Protein AF-A0A9D8KAR3-F1 (afdb_monomer_lite)

Secondary structure (DSSP, 8-state):
--SB-TTT--B-GGGT-SEEEETT---TT----HHHHHHHHHHHHHSEEEETTEEEE---EEEE----SS-HHHHHHHS-TTTTS-GGG--HHHHTT------GGGSPPP-GGGS-SS----HHHHHHHHHHHTTS--TTTTTTTEEE-S---HHHHHHHHHHHHHHHHHH-TTS---HHHHHHHHHHHHHHHHHHHHHHHHH-TTSPP---EEEETTS---EE---HHHHH-HHHHT-----S----PPPPPPPPP--------------------------------------PPP--EEEEEPTT--S--HHHHHHHHHTT-SEEEEE-TT--SHHHHHHHHHHHHHHHHHSPTT---EEEEEE---TTTHHHHHHHHHHHHHHHTTSSS-EEEEE---TT----EEEETTSEEEEESSTT--BPP----TT-HHHH-GGGSPBPPEEEEEEEPP-

Radius of gyration: 31.42 Å; chains: 1; bounding box: 102×85×77 Å

pLDDT: mean 82.02, std 21.22, range [22.16, 98.12]

Structure (mmCIF, N/CA/C/O backbone):
data_AF-A0A9D8KAR3-F1
#
_entry.id   AF-A0A9D8KAR3-F1
#
loop_
_atom_site.group_PDB
_atom_site.id
_atom_site.type_symbol
_atom_site.label_atom_id
_atom_site.label_alt_id
_atom_site.label_comp_id
_atom_site.label_asym_id
_atom_site.label_entity_id
_atom_site.label_seq_id
_atom_site.pdbx_PDB_ins_code
_atom_site.Cartn_x
_atom_site.Cartn_y
_atom_site.Cartn_z
_atom_site.occupancy
_atom_site.B_iso_or_equiv
_atom_site.auth_seq_id
_atom_site.auth_comp_id
_atom_site.auth_asym_id
_atom_site.auth_atom_id
_atom_site.pdbx_PDB_model_num
ATOM 1 N N . LYS A 1 1 ? 30.502 5.453 -2.797 1.00 69.19 1 LYS A N 1
ATOM 2 C CA . LYS A 1 1 ? 30.562 3.999 -3.113 1.00 69.19 1 LYS A CA 1
ATOM 3 C C . LYS A 1 1 ? 29.730 3.621 -4.347 1.00 69.19 1 LYS A C 1
ATOM 5 O O . LYS A 1 1 ? 30.206 2.799 -5.115 1.00 69.19 1 LYS A O 1
ATOM 10 N N . LEU A 1 2 ? 28.540 4.209 -4.559 1.00 78.62 2 LEU A N 1
ATOM 11 C CA . LEU A 1 2 ? 27.670 3.904 -5.709 1.00 78.62 2 LEU A CA 1
ATOM 12 C C . LEU A 1 2 ? 28.298 4.276 -7.066 1.00 78.62 2 LEU A C 1
ATOM 14 O O . LEU A 1 2 ? 28.561 3.394 -7.872 1.00 78.62 2 LEU A O 1
ATOM 18 N N . PHE A 1 3 ? 28.596 5.559 -7.285 1.00 77.38 3 PHE A N 1
ATOM 19 C CA . PHE A 1 3 ? 29.212 6.045 -8.530 1.00 77.38 3 PHE A CA 1
ATOM 20 C C . PHE A 1 3 ? 30.739 6.041 -8.482 1.00 77.38 3 PHE A C 1
ATOM 22 O O . PHE A 1 3 ? 31.403 5.710 -9.458 1.00 77.38 3 PHE A O 1
ATOM 29 N N . VAL A 1 4 ? 31.302 6.381 -7.320 1.00 71.12 4 VAL A N 1
ATOM 30 C CA . VAL A 1 4 ? 32.749 6.442 -7.086 1.00 71.12 4 VAL A CA 1
ATOM 31 C C . VAL A 1 4 ? 33.058 5.857 -5.713 1.00 71.12 4 VAL A C 1
ATOM 33 O O . VAL A 1 4 ? 32.300 6.043 -4.752 1.00 71.12 4 VAL A O 1
ATOM 36 N N . SER A 1 5 ? 34.159 5.123 -5.602 1.00 63.12 5 SER A N 1
ATOM 37 C CA . SER A 1 5 ? 34.692 4.677 -4.316 1.00 63.12 5 SER A CA 1
ATOM 38 C C . SER A 1 5 ? 35.538 5.779 -3.670 1.00 63.12 5 SER A C 1
ATOM 40 O O . SER A 1 5 ? 36.532 6.229 -4.238 1.00 63.12 5 SER A O 1
ATOM 42 N N . ASN A 1 6 ? 35.179 6.183 -2.447 1.00 62.56 6 ASN A N 1
ATOM 43 C CA . ASN A 1 6 ? 35.875 7.249 -1.712 1.00 62.56 6 ASN A CA 1
ATOM 44 C C . ASN A 1 6 ? 37.299 6.847 -1.276 1.00 62.56 6 ASN A C 1
ATOM 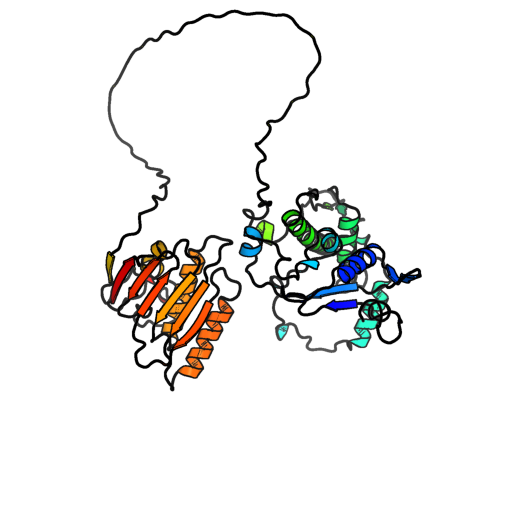46 O O . ASN A 1 6 ? 38.073 7.712 -0.892 1.00 62.56 6 ASN A O 1
ATOM 50 N N . ALA A 1 7 ? 37.643 5.553 -1.326 1.00 60.56 7 ALA A N 1
ATOM 51 C CA . ALA A 1 7 ? 38.938 5.036 -0.878 1.00 60.56 7 ALA A CA 1
ATOM 52 C C . ALA A 1 7 ? 40.028 5.065 -1.965 1.00 60.56 7 ALA A C 1
ATOM 54 O O . ALA A 1 7 ? 41.208 5.155 -1.653 1.00 60.56 7 ALA A O 1
ATOM 55 N N . ASN A 1 8 ? 39.650 4.952 -3.240 1.00 62.69 8 ASN A N 1
ATOM 56 C CA . ASN A 1 8 ? 40.597 4.792 -4.352 1.00 62.69 8 ASN A CA 1
ATOM 57 C C . ASN A 1 8 ? 40.205 5.572 -5.617 1.00 62.69 8 ASN A C 1
ATOM 59 O O . ASN A 1 8 ? 40.903 5.488 -6.623 1.00 62.69 8 ASN A O 1
ATOM 63 N N . GLY A 1 9 ? 39.088 6.309 -5.602 1.00 63.47 9 GLY A N 1
ATOM 64 C CA . GLY A 1 9 ? 38.624 7.113 -6.734 1.00 63.47 9 GLY A CA 1
ATOM 65 C C . GLY A 1 9 ? 38.198 6.306 -7.966 1.00 63.47 9 GLY A C 1
ATOM 66 O O . GLY A 1 9 ? 37.879 6.897 -8.993 1.00 63.47 9 GLY A O 1
ATOM 67 N N . LYS A 1 10 ? 38.183 4.973 -7.900 1.00 70.69 10 LYS A N 1
ATOM 68 C CA . LYS A 1 10 ? 37.734 4.132 -9.014 1.00 70.69 10 LYS A CA 1
ATOM 69 C C . LYS A 1 10 ? 36.213 4.194 -9.161 1.00 70.69 10 LYS A C 1
ATOM 71 O O . LYS A 1 10 ? 35.512 4.571 -8.211 1.00 70.69 10 LYS A O 1
ATOM 76 N N . ILE A 1 11 ? 35.729 3.801 -10.345 1.00 75.75 11 ILE A N 1
ATOM 77 C CA . ILE A 1 11 ? 34.298 3.607 -10.613 1.00 75.75 11 ILE A CA 1
ATOM 78 C C . ILE A 1 11 ? 33.696 2.770 -9.479 1.00 75.75 11 ILE A C 1
ATOM 80 O O . ILE A 1 11 ? 34.331 1.846 -8.971 1.00 75.75 11 ILE A O 1
ATOM 84 N N . GLY A 1 12 ? 32.523 3.185 -9.010 1.00 82.12 12 GLY A N 1
ATOM 85 C CA . GLY A 1 12 ? 31.771 2.513 -7.961 1.00 82.12 12 GLY A CA 1
ATOM 86 C C . GLY A 1 12 ? 30.980 1.319 -8.489 1.00 82.12 12 GLY A C 1
ATOM 87 O O . GLY A 1 12 ? 31.230 0.813 -9.577 1.00 82.12 12 GLY A O 1
ATOM 88 N N . LEU A 1 13 ? 29.997 0.878 -7.709 1.00 84.19 13 LEU A N 1
ATOM 89 C CA . LEU A 1 13 ? 29.153 -0.281 -8.018 1.00 84.19 13 LEU A CA 1
ATOM 90 C C . LEU A 1 13 ? 28.526 -0.232 -9.422 1.00 84.19 13 LEU A C 1
ATOM 92 O O . LEU A 1 13 ? 28.437 -1.269 -10.070 1.00 84.19 13 LEU A O 1
ATOM 96 N N . VAL A 1 14 ? 28.164 0.957 -9.917 1.00 86.06 14 VAL A N 1
ATOM 97 C CA . VAL A 1 14 ? 27.527 1.135 -11.241 1.00 86.06 14 VAL A CA 1
ATOM 98 C C . VAL A 1 14 ? 28.365 0.620 -12.411 1.00 86.06 14 VAL A C 1
ATOM 100 O O . VAL A 1 14 ? 27.802 0.279 -13.440 1.00 86.06 14 VAL A O 1
ATOM 103 N N . GLY A 1 15 ? 29.693 0.550 -12.282 1.00 83.31 15 GLY A N 1
ATOM 104 C CA . GLY A 1 15 ? 30.547 0.032 -13.356 1.00 83.31 15 GLY A CA 1
ATOM 105 C C . GLY A 1 15 ? 30.875 -1.452 -13.262 1.00 83.31 15 GLY A C 1
ATOM 106 O O . GLY A 1 15 ? 31.507 -1.966 -14.176 1.00 83.31 15 GLY A O 1
ATOM 107 N N . TYR A 1 16 ? 30.507 -2.124 -12.169 1.00 84.69 16 TYR A N 1
ATOM 108 C CA . TYR A 1 16 ? 30.820 -3.544 -11.966 1.00 84.69 16 TYR A CA 1
ATOM 109 C C . TYR A 1 16 ? 29.597 -4.452 -12.080 1.00 84.69 16 TYR A C 1
ATOM 111 O O . TYR A 1 16 ? 29.761 -5.642 -12.331 1.00 84.69 16 TYR A O 1
ATOM 119 N N . TRP A 1 17 ? 28.395 -3.913 -11.874 1.00 88.62 17 TRP A N 1
ATOM 120 C CA . TRP A 1 17 ? 27.162 -4.693 -11.792 1.00 88.62 17 TRP A CA 1
ATOM 121 C C . TRP A 1 17 ? 26.190 -4.329 -12.910 1.00 88.62 17 TRP A C 1
ATOM 123 O O . TRP A 1 17 ? 26.051 -3.161 -13.257 1.00 88.62 17 TRP A O 1
ATOM 133 N N . ASP A 1 18 ? 25.468 -5.325 -13.423 1.00 88.88 18 ASP A N 1
ATOM 134 C CA . ASP A 1 18 ? 24.447 -5.137 -14.465 1.00 88.88 18 ASP A CA 1
ATOM 135 C C . ASP A 1 18 ? 23.134 -4.549 -13.897 1.00 88.88 18 ASP A C 1
ATOM 137 O O . ASP A 1 18 ? 22.361 -3.895 -14.606 1.00 88.88 18 ASP A O 1
ATOM 141 N N . CYS A 1 19 ? 22.886 -4.740 -12.596 1.00 90.25 19 CYS A N 1
ATOM 142 C CA . CYS A 1 19 ? 21.729 -4.224 -11.868 1.00 90.25 19 CYS A CA 1
ATOM 143 C C . CYS A 1 19 ? 22.113 -3.870 -10.424 1.00 90.25 19 CYS A C 1
ATOM 145 O O . CYS A 1 19 ? 22.844 -4.610 -9.767 1.00 90.25 19 CYS A O 1
ATOM 147 N N . ILE A 1 20 ? 21.610 -2.743 -9.928 1.00 92.31 20 ILE A N 1
ATOM 148 C CA . ILE A 1 20 ? 21.777 -2.290 -8.550 1.00 92.31 20 ILE A CA 1
ATOM 149 C C . ILE A 1 20 ? 20.401 -2.138 -7.929 1.00 92.31 20 ILE A C 1
ATOM 151 O O . ILE A 1 20 ? 19.587 -1.330 -8.379 1.00 92.31 20 ILE A O 1
ATOM 155 N N . CYS A 1 21 ? 20.178 -2.897 -6.864 1.00 92.38 21 CYS A N 1
ATOM 156 C CA . CYS A 1 21 ? 18.948 -2.861 -6.103 1.00 92.38 21 CYS A CA 1
ATOM 157 C C . CYS A 1 21 ? 19.134 -2.066 -4.806 1.00 92.38 21 CYS A C 1
ATOM 159 O O . CYS A 1 21 ? 20.086 -2.291 -4.056 1.00 92.38 21 CYS A O 1
ATOM 161 N N . PHE A 1 22 ? 18.226 -1.128 -4.561 1.00 90.56 22 PHE A N 1
ATOM 162 C CA . PHE A 1 22 ? 18.087 -0.406 -3.307 1.00 90.56 22 PHE A CA 1
ATOM 163 C C . PHE A 1 22 ? 16.939 -1.040 -2.540 1.00 90.56 22 PHE A C 1
ATOM 165 O O . PHE A 1 22 ? 15.776 -0.747 -2.816 1.00 90.56 22 PHE A O 1
ATOM 172 N N . ASP A 1 23 ? 17.284 -1.921 -1.612 1.00 89.50 23 ASP A N 1
ATOM 173 C CA . ASP A 1 23 ? 16.315 -2.504 -0.696 1.00 89.50 23 ASP A CA 1
ATOM 174 C C . ASP A 1 23 ? 15.951 -1.516 0.419 1.00 89.50 23 ASP A C 1
ATOM 176 O O . ASP A 1 23 ? 16.737 -0.622 0.758 1.00 89.50 23 ASP A O 1
ATOM 180 N N . GLU A 1 24 ? 14.739 -1.657 0.949 1.00 85.19 24 GLU A N 1
ATOM 181 C CA . GLU A 1 24 ? 14.137 -0.753 1.929 1.00 85.19 24 GLU A CA 1
ATOM 182 C C . GLU A 1 24 ? 14.301 0.726 1.551 1.00 85.19 24 GLU A C 1
ATOM 184 O O . GLU A 1 24 ? 14.598 1.571 2.384 1.00 85.19 24 GLU A O 1
ATOM 189 N N . PHE A 1 25 ? 14.152 1.091 0.286 1.00 84.81 25 PHE A N 1
ATOM 190 C CA . PHE A 1 25 ? 14.380 2.451 -0.195 1.00 84.81 25 PHE A CA 1
ATOM 191 C C . PHE A 1 25 ? 13.461 3.497 0.472 1.00 84.81 25 PHE A C 1
ATOM 193 O O . PHE A 1 25 ? 13.816 4.675 0.548 1.00 84.81 25 PHE A O 1
ATOM 200 N N . ALA A 1 26 ? 12.323 3.059 1.021 1.00 79.25 26 ALA A N 1
ATOM 201 C CA . ALA A 1 26 ? 11.428 3.871 1.838 1.00 79.25 26 ALA A CA 1
ATOM 202 C C . ALA A 1 26 ? 12.059 4.300 3.185 1.00 79.25 26 ALA A C 1
ATOM 204 O O . ALA A 1 26 ? 12.927 3.629 3.752 1.00 79.25 26 ALA A O 1
ATOM 205 N N . GLY A 1 27 ? 11.600 5.437 3.710 1.00 79.81 27 GLY A N 1
ATOM 206 C CA . GLY A 1 27 ? 11.997 5.988 5.006 1.00 79.81 27 GLY A CA 1
ATOM 207 C C . GLY A 1 27 ? 12.292 7.482 4.928 1.00 79.81 27 GLY A C 1
ATOM 208 O O . GLY A 1 27 ? 13.407 7.873 4.582 1.00 79.81 27 GLY A O 1
ATOM 209 N N . LYS A 1 28 ? 11.312 8.312 5.308 1.00 73.50 28 LYS A N 1
ATOM 210 C CA . LYS A 1 28 ? 11.399 9.784 5.253 1.00 73.50 28 LYS A CA 1
ATOM 211 C C . LYS A 1 28 ? 12.605 10.349 6.018 1.00 73.50 28 LYS A C 1
ATOM 213 O O . LYS A 1 28 ? 13.234 11.297 5.561 1.00 73.50 28 LYS A O 1
ATOM 218 N N . ASP A 1 29 ? 13.001 9.706 7.117 1.00 75.19 29 ASP A N 1
ATOM 219 C CA . ASP A 1 29 ? 14.108 10.158 7.974 1.00 75.19 29 ASP A CA 1
ATOM 220 C C . ASP A 1 29 ? 15.513 9.836 7.429 1.00 75.19 29 ASP A C 1
ATOM 222 O O . ASP A 1 29 ? 16.530 10.198 8.036 1.00 75.19 29 ASP A O 1
ATOM 226 N N . LYS A 1 30 ? 15.621 9.144 6.286 1.00 80.25 30 LYS A N 1
ATOM 227 C CA . LYS A 1 30 ? 16.926 8.807 5.705 1.00 80.25 30 LYS A CA 1
ATOM 228 C C . LYS A 1 30 ? 17.617 10.072 5.195 1.00 80.25 30 LYS A C 1
ATOM 230 O O . LYS A 1 30 ? 17.117 10.789 4.332 1.00 80.25 30 LYS A O 1
ATOM 235 N N . LYS A 1 31 ? 18.834 10.323 5.690 1.00 76.94 31 LYS A N 1
ATOM 236 C CA . LYS A 1 31 ? 19.672 11.438 5.228 1.00 76.94 31 LYS A CA 1
ATOM 237 C C . LYS A 1 31 ? 20.187 11.164 3.816 1.00 76.94 31 LYS A C 1
ATOM 239 O O . LYS A 1 31 ? 21.090 10.352 3.626 1.00 76.94 31 LYS A O 1
ATOM 244 N N . VAL A 1 32 ? 19.632 11.881 2.845 1.00 81.06 32 VAL A N 1
ATOM 245 C CA . VAL A 1 32 ? 20.021 11.809 1.432 1.00 81.06 32 VAL A CA 1
ATOM 246 C C . VAL A 1 32 ? 20.729 13.094 1.019 1.00 81.06 32 VAL A C 1
ATOM 248 O O . VAL A 1 32 ? 20.267 14.199 1.306 1.00 81.06 32 VAL A O 1
ATOM 251 N N . ASP A 1 33 ? 21.850 12.946 0.317 1.00 82.75 33 ASP A N 1
ATOM 252 C CA . ASP A 1 33 ? 22.566 14.065 -0.288 1.00 82.75 33 ASP A CA 1
ATOM 253 C C . ASP A 1 33 ? 21.896 14.468 -1.611 1.00 82.75 33 ASP A C 1
ATOM 255 O O . ASP A 1 33 ? 21.724 13.642 -2.508 1.00 82.75 33 ASP A O 1
ATOM 259 N N . LYS A 1 34 ? 21.540 15.749 -1.754 1.00 83.31 34 LYS A N 1
ATOM 260 C CA . LYS A 1 34 ? 20.933 16.281 -2.983 1.00 83.31 34 LYS A CA 1
ATOM 261 C C . LYS A 1 34 ? 21.848 16.087 -4.197 1.00 83.31 34 LYS A C 1
ATOM 263 O O . LYS A 1 34 ? 21.363 15.786 -5.284 1.00 83.31 34 LYS A O 1
ATOM 268 N N . THR A 1 35 ? 23.164 16.194 -4.005 1.00 84.12 35 THR A N 1
ATOM 269 C CA . THR A 1 35 ? 24.130 16.021 -5.099 1.00 84.12 35 THR A CA 1
ATOM 270 C C . THR A 1 35 ? 24.081 14.614 -5.693 1.00 84.12 35 THR A C 1
ATOM 272 O O . THR A 1 35 ? 24.261 14.450 -6.898 1.00 84.12 35 THR A O 1
ATOM 275 N N . LEU A 1 36 ? 23.766 13.600 -4.880 1.00 85.94 36 LEU A N 1
ATOM 276 C CA . LEU A 1 36 ? 23.591 12.231 -5.354 1.00 85.94 36 LEU A CA 1
ATOM 277 C C . LEU A 1 36 ? 22.399 12.125 -6.309 1.00 85.94 36 LEU A C 1
ATOM 279 O O . LEU A 1 36 ? 22.533 11.529 -7.375 1.00 85.94 36 LEU A O 1
ATOM 283 N N . VAL A 1 37 ? 21.264 12.728 -5.950 1.00 87.50 37 VAL A N 1
ATOM 284 C CA . VAL A 1 37 ? 20.046 12.712 -6.774 1.00 87.50 37 VAL A CA 1
ATOM 285 C C . VAL A 1 37 ? 20.298 13.404 -8.115 1.00 87.50 37 VAL A C 1
ATOM 287 O O . VAL A 1 37 ? 19.914 12.886 -9.162 1.00 87.50 37 VAL A O 1
ATOM 290 N N . ASP A 1 38 ? 21.018 14.526 -8.118 1.00 86.56 38 ASP A N 1
ATOM 291 C CA . ASP A 1 38 ? 21.353 15.241 -9.353 1.00 86.56 38 ASP A CA 1
ATOM 292 C C . ASP A 1 38 ? 22.303 14.436 -10.262 1.00 86.56 38 ASP A C 1
ATOM 294 O O . ASP A 1 38 ? 22.117 14.400 -11.483 1.00 86.56 38 ASP A O 1
ATOM 298 N N . ILE A 1 39 ? 23.264 13.703 -9.685 1.00 87.69 39 ILE A N 1
ATOM 299 C CA . ILE A 1 39 ? 24.100 12.751 -10.438 1.00 87.69 39 ILE A CA 1
ATOM 300 C C . ILE A 1 39 ? 23.238 11.622 -11.020 1.00 87.69 39 ILE A C 1
ATOM 302 O O . ILE A 1 39 ? 23.401 11.266 -12.190 1.00 87.69 39 ILE A O 1
ATOM 306 N N . MET A 1 40 ? 22.293 11.085 -10.241 1.00 89.69 40 MET A N 1
ATOM 307 C CA . MET A 1 40 ? 21.378 10.034 -10.697 1.00 89.69 40 MET A CA 1
ATOM 308 C C . MET A 1 40 ? 20.503 10.505 -11.858 1.00 89.69 40 MET A C 1
ATOM 310 O O . MET A 1 40 ? 20.333 9.757 -12.815 1.00 89.69 40 MET A O 1
ATOM 314 N N . LYS A 1 41 ? 20.021 11.754 -11.850 1.00 90.69 41 LYS A N 1
ATOM 315 C CA . LYS A 1 41 ? 19.268 12.320 -12.982 1.00 90.69 41 LYS A CA 1
ATOM 316 C C . LYS A 1 41 ? 20.079 12.271 -14.279 1.00 90.69 41 LYS A C 1
ATOM 318 O O . LYS A 1 41 ? 19.560 11.854 -15.316 1.00 90.69 41 LYS A O 1
ATOM 323 N N . ASN A 1 42 ? 21.345 12.688 -14.255 1.00 89.00 42 ASN A N 1
ATOM 324 C CA . ASN A 1 42 ? 22.184 12.614 -15.454 1.00 89.00 42 ASN A CA 1
ATOM 325 C C . ASN A 1 42 ? 22.415 11.152 -15.864 1.00 89.00 42 ASN A C 1
ATOM 327 O O . ASN A 1 42 ? 22.185 10.789 -17.017 1.00 89.00 42 ASN A O 1
ATOM 331 N N . TYR A 1 43 ? 22.750 10.298 -14.898 1.00 91.62 43 TYR A N 1
ATOM 332 C CA . TYR A 1 43 ? 23.014 8.886 -15.143 1.00 91.62 43 TYR A CA 1
ATOM 333 C C . TYR A 1 43 ? 21.822 8.140 -15.751 1.00 91.62 43 TYR A C 1
ATOM 335 O O . TYR A 1 43 ? 21.970 7.467 -16.765 1.00 91.62 43 TYR A O 1
ATOM 343 N N . MET A 1 44 ? 20.624 8.294 -15.193 1.00 90.62 44 MET A N 1
ATOM 344 C CA . MET A 1 44 ? 19.425 7.600 -15.669 1.00 90.62 44 MET A CA 1
ATOM 345 C C . MET A 1 44 ? 18.960 8.093 -17.047 1.00 90.62 44 MET A C 1
ATOM 347 O O . MET A 1 44 ? 18.292 7.353 -17.764 1.00 90.62 44 MET A O 1
ATOM 351 N N . ALA A 1 45 ? 19.323 9.322 -17.434 1.00 86.25 45 ALA A N 1
ATOM 352 C CA . ALA A 1 45 ? 19.030 9.855 -18.764 1.00 86.25 45 ALA A CA 1
ATOM 353 C C . ALA A 1 45 ? 20.081 9.441 -19.806 1.00 86.25 45 ALA A C 1
ATOM 355 O O . ALA A 1 45 ? 19.727 8.977 -20.886 1.00 86.25 45 ALA A O 1
ATOM 356 N N . ASN A 1 46 ? 21.366 9.598 -19.478 1.00 86.44 46 ASN A N 1
ATOM 357 C CA . ASN A 1 46 ? 22.460 9.550 -20.451 1.00 86.44 46 ASN A CA 1
ATOM 358 C C . ASN A 1 46 ? 23.392 8.343 -20.285 1.00 86.44 46 ASN A C 1
ATOM 360 O O . ASN A 1 46 ? 24.304 8.172 -21.086 1.00 86.44 46 ASN A O 1
ATOM 364 N N . ARG A 1 47 ? 23.207 7.521 -19.243 1.00 87.69 47 ARG A N 1
ATOM 365 C CA . ARG A 1 47 ? 24.130 6.443 -18.826 1.00 87.69 47 ARG A CA 1
ATOM 366 C C . ARG A 1 47 ? 25.530 6.937 -18.450 1.00 87.69 47 ARG A C 1
ATOM 368 O O . ARG A 1 47 ? 26.488 6.165 -18.432 1.00 87.69 47 ARG A O 1
ATOM 375 N N . THR A 1 48 ? 25.655 8.225 -18.127 1.00 85.19 48 THR A N 1
ATOM 376 C CA . THR A 1 48 ? 26.930 8.857 -17.775 1.00 85.19 48 THR A CA 1
ATOM 377 C C . THR A 1 48 ? 26.851 9.631 -16.475 1.00 85.19 48 THR A C 1
ATOM 379 O O . THR A 1 48 ? 25.814 10.200 -16.144 1.00 85.19 48 THR A O 1
ATOM 382 N N . PHE A 1 49 ? 27.972 9.721 -15.772 1.00 83.06 49 PHE A N 1
ATOM 383 C CA . PHE A 1 49 ? 28.120 10.552 -14.586 1.00 83.06 49 PHE A CA 1
ATOM 384 C C . PHE A 1 49 ? 29.479 11.257 -14.598 1.00 83.06 49 PHE A C 1
ATOM 386 O O . PHE A 1 49 ? 30.470 10.725 -15.101 1.00 83.06 49 PHE A O 1
ATOM 393 N N . SER A 1 50 ? 29.520 12.472 -14.053 1.00 74.06 50 SER A N 1
ATOM 394 C CA . SER A 1 50 ? 30.722 13.310 -14.067 1.00 74.06 50 SER A CA 1
ATOM 395 C C . SER A 1 50 ? 31.463 13.241 -12.738 1.00 74.06 50 SER A C 1
ATOM 397 O O . SER A 1 50 ? 30.855 13.303 -11.667 1.00 74.06 50 SER A O 1
ATOM 399 N N . ARG A 1 51 ? 32.795 13.179 -12.804 1.00 66.69 51 ARG A N 1
ATOM 400 C CA . ARG A 1 51 ? 33.689 13.366 -11.659 1.00 66.69 51 ARG A CA 1
ATOM 401 C C . ARG A 1 51 ? 34.714 14.443 -12.001 1.00 66.69 51 ARG A C 1
ATOM 403 O O . ARG A 1 51 ? 35.713 14.179 -12.664 1.00 66.69 51 ARG A O 1
ATOM 410 N N . GLY A 1 52 ? 34.495 15.660 -11.510 1.00 69.06 52 GLY A N 1
ATOM 411 C CA . GLY A 1 52 ? 35.345 16.793 -11.875 1.00 69.06 52 GLY A CA 1
ATOM 412 C C . GLY A 1 52 ? 35.220 17.091 -13.371 1.00 69.06 52 GLY A C 1
ATOM 413 O O . GLY A 1 52 ? 34.151 17.499 -13.810 1.00 69.06 52 GLY A O 1
ATOM 414 N N . ILE A 1 53 ? 36.298 16.874 -14.131 1.00 62.09 53 ILE A N 1
ATOM 415 C CA . ILE A 1 53 ? 36.380 17.174 -15.574 1.00 62.09 53 ILE A CA 1
ATOM 416 C C . ILE A 1 53 ? 36.128 15.919 -16.440 1.00 62.09 53 ILE A C 1
ATOM 418 O O . ILE A 1 53 ? 35.789 16.044 -17.612 1.00 62.09 53 ILE A O 1
ATOM 422 N N . GLU A 1 54 ? 36.240 14.708 -15.881 1.00 71.38 54 GLU A N 1
ATOM 423 C CA . GLU A 1 54 ? 36.048 13.459 -16.632 1.00 71.38 54 GLU A CA 1
ATOM 424 C C . GLU A 1 54 ? 34.606 12.941 -16.538 1.00 71.38 54 GLU A C 1
ATOM 426 O O . GLU A 1 54 ? 34.000 12.896 -15.459 1.00 71.38 54 GLU A O 1
ATOM 431 N N . GLN A 1 55 ? 34.071 12.519 -17.686 1.00 78.62 55 GLN A N 1
ATOM 432 C CA . GLN A 1 55 ? 32.766 11.878 -17.815 1.00 78.62 55 GLN A CA 1
ATOM 433 C C . GLN A 1 55 ? 32.959 10.367 -17.965 1.00 78.62 55 GLN A C 1
ATOM 435 O O . GLN A 1 55 ? 33.692 9.909 -18.839 1.00 78.62 55 GLN A O 1
ATOM 440 N N . LEU A 1 56 ? 32.303 9.598 -17.100 1.00 82.56 56 LEU A N 1
ATOM 441 C CA . LEU A 1 56 ? 32.370 8.139 -17.073 1.00 82.56 56 LEU A CA 1
ATOM 442 C C . LEU A 1 56 ? 31.012 7.562 -17.483 1.00 82.56 56 LEU A C 1
ATOM 444 O O . LEU A 1 56 ? 29.972 8.128 -17.137 1.00 82.56 56 LEU A O 1
ATOM 448 N N . SER A 1 57 ? 31.014 6.442 -18.207 1.00 84.88 57 SER A N 1
ATOM 449 C CA . SER A 1 57 ? 29.807 5.708 -18.602 1.00 84.88 57 SER A CA 1
ATOM 450 C C . SER A 1 57 ? 29.668 4.394 -17.832 1.00 84.88 57 SER A C 1
ATOM 452 O O . SER A 1 57 ? 30.655 3.792 -17.408 1.00 84.88 57 SER A O 1
ATOM 454 N N . ALA A 1 58 ? 28.425 3.970 -17.618 1.00 87.12 58 ALA A N 1
ATOM 455 C CA . ALA A 1 58 ? 28.092 2.708 -16.964 1.00 87.12 58 ALA A CA 1
ATOM 456 C C . ALA A 1 58 ? 26.691 2.237 -17.378 1.00 87.12 58 ALA A C 1
ATOM 458 O O . ALA A 1 58 ? 25.805 3.056 -17.612 1.00 87.12 58 ALA A O 1
ATOM 459 N N . GLU A 1 59 ? 26.457 0.926 -17.399 1.00 86.38 59 GLU A N 1
ATOM 460 C CA . GLU A 1 59 ? 25.223 0.338 -17.950 1.00 86.38 59 GLU A CA 1
ATOM 461 C C . GLU A 1 59 ? 24.294 -0.302 -16.910 1.00 86.38 59 GLU A C 1
ATOM 463 O O . GLU A 1 59 ? 23.264 -0.864 -17.285 1.00 86.38 59 GLU A O 1
ATOM 468 N N . ALA A 1 60 ? 24.628 -0.203 -15.622 1.00 91.06 60 ALA A N 1
ATOM 469 C CA . ALA A 1 60 ? 23.829 -0.752 -14.535 1.00 91.06 60 ALA A CA 1
ATOM 470 C C . ALA A 1 60 ? 22.384 -0.223 -14.529 1.00 91.06 60 ALA A C 1
ATOM 472 O O . ALA A 1 60 ? 22.130 0.984 -14.509 1.00 91.06 60 ALA A O 1
ATOM 473 N N . SER A 1 61 ? 21.417 -1.136 -14.466 1.00 90.81 61 SER A N 1
ATOM 474 C CA . SER A 1 61 ? 20.027 -0.790 -14.153 1.00 90.81 61 SER A CA 1
ATOM 475 C C . SER A 1 61 ? 19.877 -0.440 -12.667 1.00 90.81 61 SER A C 1
ATOM 477 O O . SER A 1 61 ? 20.611 -0.958 -11.829 1.00 90.81 61 SER A O 1
ATOM 479 N N . MET A 1 62 ? 18.916 0.421 -12.327 1.00 92.56 62 MET A N 1
ATOM 480 C CA . MET A 1 62 ? 18.586 0.763 -10.938 1.00 92.56 62 MET A CA 1
ATOM 481 C C . MET A 1 62 ? 17.186 0.263 -10.595 1.00 92.56 62 MET A C 1
ATOM 483 O O . MET A 1 62 ? 16.243 0.541 -11.335 1.00 92.56 62 MET A O 1
ATOM 487 N N . VAL A 1 63 ? 17.064 -0.447 -9.475 1.00 94.38 63 VAL A N 1
ATOM 488 C CA . VAL A 1 63 ? 15.798 -0.951 -8.930 1.00 94.38 63 VAL A CA 1
ATOM 489 C C . VAL A 1 63 ? 15.636 -0.409 -7.518 1.00 94.38 63 VAL A C 1
ATOM 491 O O . VAL A 1 63 ? 16.557 -0.513 -6.713 1.00 94.38 63 VAL A O 1
ATOM 494 N N . PHE A 1 64 ? 14.475 0.163 -7.218 1.00 93.31 64 PHE A N 1
ATOM 495 C CA . PHE A 1 64 ? 14.150 0.710 -5.903 1.00 93.31 64 PHE A CA 1
ATOM 496 C C . PHE A 1 64 ? 13.008 -0.109 -5.309 1.00 93.31 64 PHE A C 1
ATOM 498 O O . PHE A 1 64 ? 11.927 -0.148 -5.890 1.00 93.31 64 PHE A O 1
ATOM 505 N N . MET A 1 65 ? 13.254 -0.773 -4.183 1.00 91.81 65 MET A N 1
ATOM 506 C CA . MET A 1 65 ? 12.262 -1.589 -3.485 1.00 91.81 65 MET A CA 1
ATOM 507 C C . MET A 1 65 ? 11.926 -0.925 -2.161 1.00 91.81 65 MET A C 1
ATOM 509 O O . MET A 1 65 ? 12.820 -0.548 -1.413 1.00 91.81 65 MET A O 1
ATOM 513 N N . GLY A 1 66 ? 10.646 -0.754 -1.861 1.00 88.31 66 GLY A N 1
ATOM 514 C CA . GLY A 1 66 ? 10.211 -0.138 -0.616 1.00 88.31 66 GLY A CA 1
ATOM 515 C C . GLY A 1 66 ? 8.759 -0.463 -0.317 1.00 88.31 66 GLY A C 1
ATOM 516 O O . GLY A 1 66 ? 7.979 -0.739 -1.225 1.00 88.31 66 GLY A O 1
ATOM 517 N N . ASN A 1 67 ? 8.413 -0.411 0.966 1.00 85.88 67 ASN A N 1
ATOM 518 C CA . ASN A 1 67 ? 7.057 -0.663 1.431 1.00 85.88 67 ASN A CA 1
ATOM 519 C C . ASN A 1 67 ? 6.259 0.639 1.489 1.00 85.88 67 ASN A C 1
ATOM 521 O O . ASN A 1 67 ? 6.772 1.685 1.902 1.00 85.88 67 ASN A O 1
ATOM 525 N N . THR A 1 68 ? 4.985 0.561 1.119 1.00 84.00 68 THR A N 1
ATOM 526 C CA . THR A 1 68 ? 4.016 1.621 1.391 1.00 84.00 68 THR A CA 1
ATOM 527 C C . THR A 1 68 ? 3.541 1.521 2.838 1.00 84.00 68 THR A C 1
ATOM 529 O O . THR A 1 68 ? 3.474 0.438 3.413 1.00 84.00 68 THR A O 1
ATOM 532 N 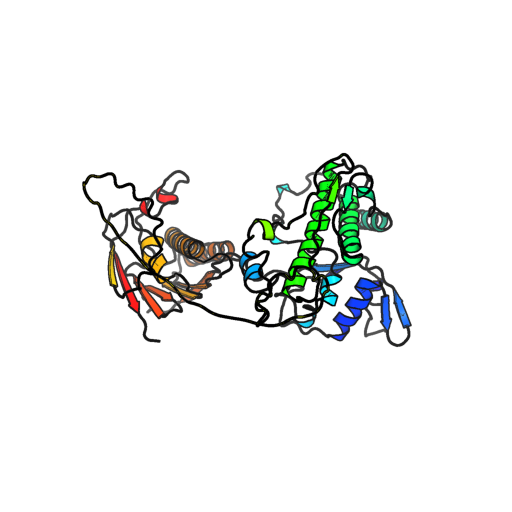N . GLN A 1 69 ? 3.239 2.663 3.456 1.00 75.94 69 GLN A N 1
ATOM 533 C CA . GLN A 1 69 ? 2.765 2.710 4.849 1.00 75.94 69 GLN A CA 1
ATOM 534 C C . GLN A 1 69 ? 1.242 2.825 4.961 1.00 75.94 69 GLN A C 1
ATOM 536 O O . GLN A 1 69 ? 0.684 2.644 6.040 1.00 75.94 69 GLN A O 1
ATOM 541 N N . LYS A 1 70 ? 0.585 3.185 3.858 1.00 83.75 70 LYS A N 1
ATOM 542 C CA . LYS A 1 70 ? -0.823 3.566 3.785 1.00 83.75 70 LYS A CA 1
ATOM 543 C C . LYS A 1 70 ? -1.528 2.762 2.709 1.00 83.75 70 LYS A C 1
ATOM 545 O O . LYS A 1 70 ? -0.882 2.254 1.788 1.00 83.75 70 LYS A O 1
ATOM 550 N N . SER A 1 71 ? -2.848 2.660 2.829 1.00 85.25 71 SER A N 1
ATOM 551 C CA . SER A 1 71 ? -3.665 2.020 1.798 1.00 85.25 71 SER A CA 1
ATOM 552 C C . SER A 1 71 ? -3.573 2.780 0.467 1.00 85.25 71 SER A C 1
ATOM 554 O O . SER A 1 71 ? -3.353 3.994 0.434 1.00 85.25 71 SER A O 1
ATOM 556 N N . VAL A 1 72 ? -3.770 2.074 -0.650 1.00 88.56 72 VAL A N 1
ATOM 557 C CA . VAL A 1 72 ? -3.757 2.670 -1.999 1.00 88.56 72 VAL A CA 1
ATOM 558 C C . VAL A 1 72 ? -4.771 3.812 -2.109 1.00 88.56 72 VAL A C 1
ATOM 560 O O . VAL A 1 72 ? -4.425 4.907 -2.549 1.00 88.56 72 VAL A O 1
ATOM 563 N N . ALA A 1 73 ? -5.998 3.587 -1.633 1.00 87.50 73 ALA A N 1
ATOM 564 C CA . ALA A 1 73 ? -7.055 4.593 -1.618 1.00 87.50 73 ALA A CA 1
ATOM 565 C C . ALA A 1 73 ? -6.647 5.861 -0.852 1.00 87.50 73 ALA A C 1
ATOM 567 O O . ALA A 1 73 ? -6.922 6.969 -1.311 1.00 87.50 73 ALA A O 1
ATOM 568 N N . TYR A 1 74 ? -5.987 5.702 0.302 1.00 87.44 74 TYR A N 1
ATOM 569 C CA . TYR A 1 74 ? -5.523 6.828 1.110 1.00 87.44 74 TYR A CA 1
ATOM 570 C C . TYR A 1 74 ? -4.473 7.651 0.371 1.00 87.44 74 TYR A C 1
ATOM 572 O O . TYR A 1 74 ? -4.612 8.868 0.258 1.00 87.44 74 TYR A O 1
ATOM 580 N N . MET A 1 75 ? -3.459 6.988 -0.196 1.00 88.75 75 MET A N 1
ATOM 581 C CA . MET A 1 75 ? -2.409 7.672 -0.955 1.00 88.75 75 MET A CA 1
ATOM 582 C C . MET A 1 75 ? -2.982 8.420 -2.165 1.00 88.75 75 MET A C 1
ATOM 584 O O . MET A 1 75 ? -2.574 9.541 -2.436 1.00 88.75 75 MET A O 1
ATOM 588 N N . LEU A 1 76 ? -3.967 7.852 -2.867 1.00 88.81 76 LEU A N 1
ATOM 589 C CA . LEU A 1 76 ? -4.614 8.520 -4.005 1.00 88.81 76 LEU A CA 1
ATOM 590 C C . LEU A 1 76 ? -5.478 9.717 -3.603 1.00 88.81 76 LEU A C 1
ATOM 592 O O . LEU A 1 76 ? -5.668 10.626 -4.409 1.00 88.81 76 LEU A O 1
ATOM 596 N N . LYS A 1 77 ? -6.041 9.718 -2.395 1.00 88.25 77 LYS A N 1
ATOM 597 C CA . LYS A 1 77 ? -6.877 10.821 -1.918 1.00 88.25 77 LYS A CA 1
ATOM 598 C C . LYS A 1 77 ? -6.049 11.959 -1.323 1.00 88.25 77 LYS A C 1
ATOM 600 O O . LYS A 1 77 ? -6.372 13.120 -1.559 1.00 88.25 77 LYS A O 1
ATOM 605 N N . HIS A 1 78 ? -5.006 11.630 -0.559 1.00 86.88 78 HIS A N 1
ATOM 606 C CA . HIS A 1 78 ? -4.298 12.588 0.298 1.00 86.88 78 HIS A CA 1
ATOM 607 C C . HIS A 1 78 ? -2.855 12.885 -0.126 1.00 86.88 78 HIS A C 1
ATOM 609 O O . HIS A 1 78 ? -2.297 13.883 0.327 1.00 86.88 78 HIS A O 1
ATOM 615 N N . SER A 1 79 ? -2.225 12.047 -0.957 1.00 88.38 79 SER A N 1
ATOM 616 C CA . SER A 1 79 ? -0.810 12.199 -1.323 1.00 88.38 79 SER A CA 1
ATOM 617 C C . SER A 1 79 ? -0.484 11.629 -2.719 1.00 88.38 79 SER A C 1
ATOM 619 O O . SER A 1 79 ? -1.023 12.085 -3.731 1.00 88.38 79 SER A O 1
ATOM 621 N N . HIS A 1 80 ? 0.455 10.682 -2.778 1.00 91.00 80 HIS A N 1
ATOM 622 C CA . HIS A 1 80 ? 0.957 9.987 -3.959 1.00 91.00 80 HIS A CA 1
ATOM 623 C C . HIS A 1 80 ? 1.781 8.752 -3.536 1.00 91.00 80 HIS A C 1
ATOM 625 O O . HIS A 1 80 ? 2.284 8.670 -2.416 1.00 91.00 80 HIS A O 1
ATOM 631 N N . PHE A 1 81 ? 2.034 7.807 -4.445 1.00 91.56 81 PHE A N 1
ATOM 632 C CA . PHE A 1 81 ? 2.747 6.554 -4.121 1.00 91.56 81 PHE A CA 1
ATOM 633 C C . PHE A 1 81 ? 4.213 6.737 -3.707 1.00 91.56 81 PHE A C 1
ATOM 635 O O . PHE A 1 81 ? 4.787 5.874 -3.047 1.00 91.56 81 PHE A O 1
ATOM 642 N N . TYR A 1 82 ? 4.821 7.873 -4.051 1.00 91.88 82 TYR A N 1
ATOM 643 C CA . TYR A 1 82 ? 6.194 8.204 -3.660 1.00 91.88 82 TYR A CA 1
ATOM 644 C C . TYR A 1 82 ? 6.316 8.828 -2.260 1.00 91.88 82 TYR A C 1
ATOM 646 O O . TYR A 1 82 ? 7.419 9.179 -1.856 1.00 91.88 82 TYR A O 1
ATOM 654 N N . GLU A 1 83 ? 5.218 8.978 -1.509 1.00 89.75 83 GLU A N 1
ATOM 655 C CA . GLU A 1 83 ? 5.221 9.611 -0.181 1.00 89.75 83 GLU A CA 1
ATOM 656 C C . GLU A 1 83 ? 6.182 8.941 0.823 1.00 89.75 83 GLU A C 1
ATOM 658 O O . GLU A 1 83 ? 6.820 9.655 1.595 1.00 89.75 83 GLU A O 1
ATOM 663 N N . PRO A 1 84 ? 6.365 7.604 0.830 1.00 88.25 84 PRO A N 1
ATOM 664 C CA . PRO A 1 84 ? 7.315 6.964 1.739 1.00 88.25 84 PRO A CA 1
ATOM 665 C C . PRO A 1 84 ? 8.792 7.254 1.425 1.00 88.25 84 PRO A C 1
ATOM 667 O O . PRO A 1 84 ? 9.658 6.899 2.231 1.00 88.25 84 PRO A O 1
ATOM 670 N N . LEU A 1 85 ? 9.109 7.833 0.261 1.00 89.69 85 LEU A N 1
ATOM 671 C CA . LEU A 1 85 ? 10.485 8.134 -0.129 1.00 89.69 85 LEU A CA 1
ATOM 672 C C . LEU A 1 85 ? 11.043 9.330 0.660 1.00 89.69 85 LEU A C 1
ATOM 674 O O . LEU A 1 85 ? 10.289 10.210 1.067 1.00 89.69 85 LEU A O 1
ATOM 678 N N . PRO A 1 86 ? 12.373 9.418 0.842 1.00 88.56 86 PRO A N 1
ATOM 679 C CA . PRO A 1 86 ? 12.993 10.635 1.357 1.00 88.56 86 PRO A CA 1
ATOM 680 C C . PRO A 1 86 ? 12.681 11.842 0.460 1.00 88.56 86 PRO A C 1
ATOM 682 O O . PRO A 1 86 ? 12.801 11.736 -0.762 1.00 88.56 86 PRO A O 1
ATOM 685 N N . ASP A 1 87 ? 12.410 13.009 1.054 1.00 87.81 87 ASP A N 1
ATOM 686 C CA . ASP A 1 87 ? 11.976 14.234 0.351 1.00 87.81 87 ASP A CA 1
ATOM 687 C C . ASP A 1 87 ? 12.854 14.619 -0.849 1.00 87.81 87 ASP A C 1
ATOM 689 O O . ASP A 1 87 ? 12.386 15.182 -1.833 1.00 87.81 87 ASP A O 1
ATOM 693 N N . LYS A 1 88 ? 14.157 14.314 -0.795 1.00 89.25 88 LYS A N 1
ATOM 694 C CA . LYS A 1 88 ? 15.099 14.627 -1.883 1.00 89.25 88 LYS A CA 1
ATOM 695 C C . LYS A 1 88 ? 14.861 13.815 -3.159 1.00 89.25 88 LYS A C 1
ATOM 697 O O . LYS A 1 88 ? 15.306 14.257 -4.213 1.00 89.25 88 LYS A O 1
ATOM 702 N N . TYR A 1 89 ? 14.218 12.652 -3.064 1.00 90.00 89 TYR A N 1
ATOM 703 C CA . TYR A 1 89 ? 13.852 11.815 -4.209 1.00 90.00 89 TYR A CA 1
ATOM 704 C C . TYR A 1 89 ? 12.455 12.131 -4.759 1.00 90.00 89 TYR A C 1
ATOM 706 O O . TYR A 1 89 ? 12.154 11.720 -5.879 1.00 90.00 89 TYR A O 1
ATOM 714 N N . ILE A 1 90 ? 11.627 12.880 -4.019 1.00 91.25 90 ILE A N 1
ATOM 715 C CA . ILE A 1 90 ? 10.335 13.398 -4.492 1.00 91.25 90 ILE A CA 1
ATOM 716 C C . ILE A 1 90 ? 10.610 14.632 -5.367 1.00 91.25 90 ILE A C 1
ATOM 718 O O . ILE A 1 90 ? 10.378 15.778 -5.000 1.00 91.25 90 ILE A O 1
ATOM 722 N N . ASP A 1 91 ? 11.208 14.378 -6.525 1.00 92.00 91 ASP A N 1
ATOM 723 C CA . ASP A 1 91 ? 11.597 15.373 -7.517 1.00 92.00 91 ASP A CA 1
ATOM 724 C C . ASP A 1 91 ? 11.082 14.900 -8.876 1.00 92.00 91 ASP A C 1
ATOM 726 O O . ASP A 1 91 ? 11.450 13.818 -9.340 1.00 92.00 91 ASP A O 1
ATOM 730 N N . SER A 1 92 ? 10.219 15.693 -9.512 1.00 91.94 92 SER A N 1
ATOM 731 C CA . SER A 1 92 ? 9.532 15.305 -10.749 1.00 91.94 92 SER A CA 1
ATOM 732 C C . SER A 1 92 ? 10.512 14.935 -11.866 1.00 91.94 92 SER A C 1
ATOM 734 O O . SER A 1 92 ? 10.298 13.954 -12.577 1.00 91.94 92 SER A O 1
ATOM 736 N N . ALA A 1 93 ? 11.657 15.619 -11.971 1.00 91.56 93 ALA A N 1
ATOM 737 C CA . ALA A 1 93 ? 12.683 15.287 -12.953 1.00 91.56 93 ALA A CA 1
ATOM 738 C C . ALA A 1 93 ? 13.369 13.941 -12.656 1.00 91.56 93 ALA A C 1
ATOM 740 O O . ALA A 1 93 ? 13.693 13.201 -13.589 1.00 91.56 93 ALA A O 1
ATOM 741 N N . PHE A 1 94 ? 13.624 13.612 -11.389 1.00 93.25 94 PHE A N 1
ATOM 742 C CA . PHE A 1 94 ? 14.122 12.291 -11.006 1.00 93.25 94 PHE A CA 1
ATOM 743 C C . PHE A 1 94 ? 13.082 11.200 -11.292 1.00 93.25 94 PHE A C 1
ATOM 745 O O . PHE A 1 94 ? 13.397 10.235 -11.989 1.00 93.25 94 PHE A O 1
ATOM 752 N N . LEU A 1 95 ? 11.847 11.382 -10.818 1.00 94.56 95 LEU A N 1
ATOM 753 C CA . LEU A 1 95 ? 10.762 10.408 -10.957 1.00 94.56 95 LEU A CA 1
ATOM 754 C C . LEU A 1 95 ? 10.424 10.127 -12.424 1.00 94.56 95 LEU A C 1
ATOM 756 O O . LEU A 1 95 ? 10.235 8.976 -12.804 1.00 94.56 95 LEU A O 1
ATOM 760 N N . ASP A 1 96 ? 10.458 11.144 -13.285 1.00 93.06 96 ASP A N 1
ATOM 761 C CA . ASP A 1 96 ? 10.181 10.991 -14.716 1.00 93.06 96 ASP A CA 1
ATOM 762 C C . ASP A 1 96 ? 11.197 10.080 -15.436 1.00 93.06 96 ASP A C 1
ATOM 764 O O . ASP A 1 96 ? 10.931 9.558 -16.519 1.00 93.06 96 ASP A O 1
ATOM 768 N N . ARG A 1 97 ? 12.360 9.806 -14.827 1.00 94.12 97 ARG A N 1
ATOM 769 C CA . ARG A 1 97 ? 13.366 8.864 -15.353 1.00 94.12 97 ARG A CA 1
ATOM 770 C C . ARG A 1 97 ? 13.132 7.410 -14.927 1.00 94.12 97 ARG A C 1
ATOM 772 O O . ARG A 1 97 ? 13.874 6.529 -15.364 1.00 94.12 97 ARG A O 1
ATOM 779 N N . ILE A 1 98 ? 12.127 7.136 -14.096 1.00 95.19 98 ILE A N 1
ATOM 780 C CA . ILE A 1 98 ? 11.729 5.777 -13.712 1.00 95.19 98 ILE A CA 1
ATOM 781 C C . ILE A 1 98 ? 10.960 5.138 -14.872 1.00 95.19 98 ILE A C 1
ATOM 783 O O . ILE A 1 98 ? 9.899 5.614 -15.257 1.00 95.19 98 ILE A O 1
ATOM 787 N N . HIS A 1 99 ? 11.477 4.048 -15.439 1.00 95.50 99 HIS A N 1
ATOM 788 C CA . HIS A 1 99 ? 10.860 3.411 -16.611 1.00 95.50 99 HIS A CA 1
ATOM 789 C C . HIS A 1 99 ? 9.522 2.725 -16.282 1.00 95.50 99 HIS A C 1
ATOM 791 O O . HIS A 1 99 ? 8.611 2.760 -17.104 1.00 95.50 99 HIS A O 1
ATOM 797 N N . ALA A 1 100 ? 9.404 2.134 -15.091 1.00 96.38 100 ALA A N 1
ATOM 798 C CA . ALA A 1 100 ? 8.239 1.372 -14.652 1.00 96.38 100 ALA A CA 1
ATOM 799 C C . ALA A 1 100 ? 8.062 1.461 -13.132 1.00 96.38 100 ALA A C 1
ATOM 801 O O . ALA A 1 100 ? 9.051 1.454 -12.394 1.00 96.38 100 ALA A O 1
ATOM 802 N N . PHE A 1 101 ? 6.810 1.496 -12.678 1.00 95.69 101 PHE A N 1
ATOM 803 C CA . PHE A 1 101 ? 6.432 1.280 -11.284 1.00 95.69 101 PHE A CA 1
ATOM 804 C C . PHE A 1 101 ? 5.662 -0.039 -11.189 1.00 95.69 101 PHE A C 1
ATOM 806 O O . PHE A 1 101 ? 4.561 -0.130 -11.725 1.00 95.69 101 PHE A O 1
ATOM 813 N N . ASN A 1 102 ? 6.235 -1.038 -10.512 1.00 93.44 102 ASN A N 1
ATOM 814 C CA . ASN A 1 102 ? 5.594 -2.336 -10.293 1.00 93.44 102 ASN A CA 1
ATOM 815 C C . ASN A 1 102 ? 4.945 -2.377 -8.890 1.00 93.44 102 ASN A C 1
ATOM 817 O O . ASN A 1 102 ? 5.683 -2.315 -7.899 1.00 93.44 102 ASN A O 1
ATOM 821 N N . PRO A 1 103 ? 3.607 -2.443 -8.778 1.00 91.56 103 PRO A N 1
ATOM 822 C CA . PRO A 1 103 ? 2.902 -2.437 -7.497 1.00 91.56 103 PRO A CA 1
ATOM 823 C C . PRO A 1 103 ? 3.035 -3.776 -6.753 1.00 91.56 103 PRO A C 1
ATOM 825 O O . PRO A 1 103 ? 2.439 -4.786 -7.116 1.00 91.56 103 PRO A O 1
ATOM 828 N N . GLY A 1 104 ? 3.770 -3.784 -5.638 1.00 88.19 104 GLY A N 1
ATOM 829 C CA . GLY A 1 104 ? 3.959 -4.999 -4.831 1.00 88.19 104 GLY A CA 1
ATOM 830 C C . GLY A 1 104 ? 2.669 -5.569 -4.221 1.00 88.19 104 GLY A C 1
ATOM 831 O O . GLY A 1 104 ? 2.613 -6.761 -3.940 1.00 88.19 104 GLY A O 1
ATOM 832 N N . TRP A 1 105 ? 1.627 -4.748 -4.047 1.00 86.62 105 TRP A N 1
ATOM 833 C CA . TRP A 1 105 ? 0.326 -5.170 -3.505 1.00 86.62 105 TRP A CA 1
ATOM 834 C C . TRP A 1 105 ? -0.524 -5.993 -4.482 1.00 86.62 105 TRP A C 1
ATOM 836 O O . TRP A 1 105 ? -1.497 -6.611 -4.060 1.00 86.62 105 TRP A O 1
ATOM 846 N N . GLU A 1 106 ? -0.168 -6.025 -5.766 1.00 87.19 106 GLU A N 1
ATOM 847 C CA . GLU A 1 106 ? -0.836 -6.865 -6.771 1.00 87.19 106 GLU A CA 1
ATOM 848 C C . GLU A 1 106 ? -0.187 -8.253 -6.880 1.00 87.19 106 GLU A C 1
ATOM 850 O O . GLU A 1 106 ? -0.755 -9.180 -7.460 1.00 87.19 106 GLU A O 1
ATOM 855 N N . VAL A 1 107 ? 0.996 -8.425 -6.285 1.00 85.81 107 VAL A N 1
ATOM 856 C CA . VAL A 1 107 ? 1.758 -9.669 -6.347 1.00 85.81 107 VAL A CA 1
ATOM 857 C C . VAL A 1 107 ? 1.349 -10.587 -5.201 1.00 85.81 107 VAL A C 1
ATOM 859 O O . VAL A 1 107 ? 1.413 -10.232 -4.024 1.00 85.81 107 VAL A O 1
ATOM 862 N N . GLN A 1 108 ? 0.958 -11.814 -5.540 1.00 81.19 108 GLN A N 1
ATOM 863 C CA . GLN A 1 108 ? 0.655 -12.824 -4.533 1.00 81.19 108 GLN A CA 1
ATOM 864 C C . GLN A 1 108 ? 1.928 -13.266 -3.792 1.00 81.19 108 GLN A C 1
ATOM 866 O O . GLN A 1 108 ? 2.965 -13.473 -4.430 1.00 81.19 108 GLN A O 1
ATOM 871 N N . PRO A 1 109 ? 1.857 -13.500 -2.468 1.00 83.19 109 PRO A N 1
ATOM 872 C CA . PRO A 1 109 ? 2.961 -14.099 -1.732 1.00 83.19 109 PRO A CA 1
ATOM 873 C C . PRO A 1 109 ? 3.375 -15.444 -2.333 1.00 83.19 109 PRO A C 1
ATOM 875 O O . PRO A 1 109 ? 2.536 -16.223 -2.797 1.00 83.19 109 PRO A O 1
ATOM 878 N N . VAL A 1 110 ? 4.675 -15.741 -2.284 1.00 83.56 110 VAL A N 1
ATOM 879 C CA . VAL A 1 110 ? 5.203 -17.015 -2.781 1.00 83.56 110 VAL A CA 1
ATOM 880 C C . VAL A 1 110 ? 4.642 -18.162 -1.939 1.00 83.56 110 VAL A C 1
ATOM 882 O O . VAL A 1 110 ? 4.831 -18.212 -0.725 1.00 83.56 110 VAL A O 1
ATOM 885 N N . ARG A 1 111 ? 3.951 -19.098 -2.594 1.00 84.44 111 ARG A N 1
ATOM 886 C CA . ARG A 1 111 ? 3.370 -20.301 -1.984 1.00 84.44 111 ARG A CA 1
ATOM 887 C C . ARG A 1 111 ? 4.144 -21.537 -2.409 1.00 84.44 111 ARG A C 1
ATOM 889 O O . ARG A 1 111 ? 4.762 -21.546 -3.469 1.00 84.44 111 ARG A O 1
ATOM 896 N N . HIS A 1 112 ? 4.065 -22.600 -1.607 1.00 84.88 112 HIS A N 1
ATOM 897 C CA . HIS A 1 112 ? 4.805 -23.833 -1.884 1.00 84.88 112 HIS A CA 1
ATOM 898 C C . HIS A 1 112 ? 4.475 -24.438 -3.262 1.00 84.88 112 HIS A C 1
ATOM 900 O O . HIS A 1 112 ? 5.337 -25.008 -3.919 1.00 84.88 112 HIS A O 1
ATOM 906 N N . GLU A 1 113 ? 3.242 -24.237 -3.722 1.00 85.50 113 GLU A N 1
ATOM 907 C CA . GLU A 1 113 ? 2.732 -24.673 -5.026 1.00 85.50 113 GLU A CA 1
ATOM 908 C C . GLU A 1 113 ? 3.437 -24.015 -6.224 1.00 85.50 113 GLU A C 1
ATOM 910 O O . GLU A 1 113 ? 3.406 -24.564 -7.320 1.00 85.50 113 GLU A O 1
ATOM 915 N N . LEU A 1 114 ? 4.075 -22.854 -6.031 1.00 82.44 114 LEU A N 1
ATOM 916 C CA . LEU A 1 114 ? 4.823 -22.156 -7.082 1.00 82.44 114 LEU A CA 1
ATOM 917 C C . LEU A 1 114 ? 6.242 -22.712 -7.261 1.00 82.44 114 LEU A C 1
ATOM 919 O O . LEU A 1 114 ? 6.936 -22.326 -8.201 1.00 82.44 114 LEU A O 1
ATOM 923 N N . PHE A 1 115 ? 6.704 -23.592 -6.366 1.00 84.38 115 PHE A N 1
ATOM 924 C CA . PHE A 1 115 ? 8.029 -24.185 -6.491 1.00 84.38 115 PHE A CA 1
ATOM 925 C C . PHE A 1 115 ? 8.033 -25.326 -7.504 1.00 84.38 115 PHE A C 1
ATOM 927 O O . PHE A 1 115 ? 7.196 -26.228 -7.484 1.00 84.38 115 PHE A O 1
ATOM 934 N N . CYS A 1 116 ? 9.042 -25.313 -8.369 1.00 82.38 116 CYS A N 1
ATOM 935 C CA . CYS A 1 116 ? 9.282 -26.384 -9.321 1.00 82.38 116 CYS A CA 1
ATOM 936 C C . CYS A 1 116 ? 9.579 -27.700 -8.582 1.00 82.38 116 CYS A C 1
ATOM 938 O O . CYS A 1 116 ? 10.438 -27.745 -7.703 1.00 82.38 116 CYS A O 1
ATOM 940 N N . THR A 1 117 ? 8.937 -28.796 -8.989 1.00 85.81 117 THR A N 1
ATOM 941 C CA . THR A 1 117 ? 9.200 -30.148 -8.455 1.00 85.81 117 THR A CA 1
ATOM 942 C C . THR A 1 117 ? 10.334 -30.883 -9.184 1.00 85.81 117 THR A C 1
ATOM 944 O O . THR A 1 117 ? 10.656 -32.018 -8.836 1.00 85.81 117 THR A O 1
ATOM 947 N N . GLY A 1 118 ? 10.914 -30.270 -10.222 1.00 87.00 118 GLY A N 1
ATOM 948 C CA . GLY A 1 118 ? 11.935 -30.855 -11.098 1.00 87.00 118 GLY A CA 1
ATOM 949 C C . GLY A 1 118 ? 13.280 -30.125 -11.056 1.00 87.00 118 GLY A C 1
ATOM 950 O O . GLY A 1 118 ? 13.558 -29.335 -10.158 1.00 87.00 118 GLY A O 1
ATOM 951 N N . TYR A 1 119 ? 14.127 -30.391 -12.053 1.00 86.94 119 TYR A N 1
ATOM 952 C CA . TYR A 1 119 ? 15.421 -29.721 -12.192 1.00 86.94 119 TYR A CA 1
ATOM 953 C C . TYR A 1 119 ? 15.241 -28.236 -12.528 1.00 86.94 119 TYR A C 1
ATOM 955 O O . TYR A 1 119 ? 14.518 -27.888 -13.459 1.00 86.94 119 TYR A O 1
ATOM 963 N N . GLY A 1 120 ? 15.929 -27.375 -11.780 1.00 86.81 120 GLY A N 1
ATOM 964 C CA . GLY A 1 120 ? 16.056 -25.948 -12.068 1.00 86.81 120 GLY A CA 1
ATOM 965 C C . GLY A 1 120 ? 17.460 -25.597 -12.555 1.00 86.81 120 GLY A C 1
ATOM 966 O O . GLY A 1 120 ? 18.415 -26.348 -12.340 1.00 86.81 120 GLY A O 1
ATOM 967 N N . PHE A 1 121 ? 17.596 -24.436 -13.191 1.00 86.81 121 PHE A N 1
ATOM 968 C CA . PHE A 1 121 ? 18.907 -23.871 -13.496 1.00 86.81 121 PHE A CA 1
ATOM 969 C C . PHE A 1 121 ? 19.560 -23.309 -12.232 1.00 86.81 121 PHE A C 1
ATOM 971 O O . PHE A 1 121 ? 18.894 -22.741 -11.367 1.00 86.81 121 PHE A O 1
ATOM 978 N N . VAL A 1 122 ? 20.884 -23.434 -12.143 1.00 92.19 122 VAL A N 1
ATOM 979 C CA . VAL A 1 122 ? 21.665 -22.727 -11.121 1.00 92.19 122 VAL A CA 1
ATOM 980 C C . VAL A 1 122 ? 21.589 -21.223 -11.398 1.00 92.19 122 VAL A C 1
ATOM 982 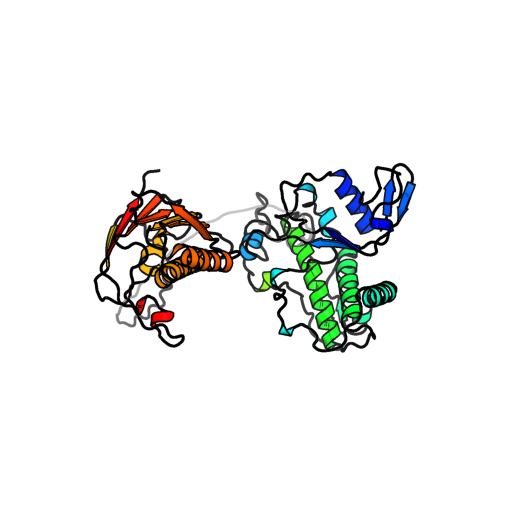O O . VAL A 1 122 ? 21.617 -20.809 -12.558 1.00 92.19 122 VAL A O 1
ATOM 985 N N . VAL A 1 123 ? 21.516 -20.413 -10.337 1.00 89.94 123 VAL A N 1
ATOM 986 C CA . VAL A 1 123 ? 21.347 -18.949 -10.412 1.00 89.94 123 VAL A CA 1
ATOM 987 C C . VAL A 1 123 ? 22.386 -18.285 -11.324 1.00 89.94 123 VAL A C 1
ATOM 989 O O . VAL A 1 123 ? 22.038 -17.428 -12.129 1.00 89.94 123 VAL A O 1
ATOM 992 N N . ASP A 1 124 ? 23.641 -18.727 -11.275 1.00 91.88 124 ASP A N 1
ATOM 993 C CA . ASP A 1 124 ? 24.709 -18.159 -12.106 1.00 91.88 124 ASP A CA 1
ATOM 994 C C . ASP A 1 124 ? 24.494 -18.432 -13.602 1.00 91.88 124 ASP A C 1
ATOM 996 O O . ASP A 1 124 ? 24.789 -17.588 -14.446 1.00 91.88 124 ASP A O 1
ATOM 1000 N N . TYR A 1 125 ? 23.931 -19.596 -13.940 1.00 93.12 125 TYR A N 1
ATOM 1001 C CA . TYR A 1 125 ? 23.648 -19.954 -15.326 1.00 93.12 125 TYR A CA 1
ATOM 1002 C C . TYR A 1 125 ? 22.507 -19.108 -15.892 1.00 93.12 125 TYR A C 1
ATOM 1004 O O . TYR A 1 125 ? 22.636 -18.543 -16.975 1.00 93.12 125 TYR A O 1
ATOM 1012 N N . ILE A 1 126 ? 21.405 -18.967 -15.145 1.00 90.62 126 ILE A N 1
ATOM 1013 C CA . ILE A 1 126 ? 20.295 -18.100 -15.565 1.00 90.62 126 ILE A CA 1
ATOM 1014 C C . ILE A 1 126 ? 20.725 -16.628 -15.616 1.00 90.62 126 ILE A C 1
ATOM 1016 O O . ILE A 1 126 ? 20.320 -15.918 -16.531 1.00 90.62 126 ILE A O 1
ATOM 1020 N N . ALA A 1 127 ? 21.596 -16.175 -14.708 1.00 90.88 127 ALA A N 1
ATOM 1021 C CA . ALA A 1 127 ? 22.142 -14.821 -14.745 1.00 90.88 127 ALA A CA 1
ATOM 1022 C C . ALA A 1 127 ? 22.944 -14.556 -16.031 1.00 90.88 127 ALA A C 1
ATOM 1024 O O . ALA A 1 127 ? 22.747 -13.517 -16.660 1.00 90.88 127 ALA A O 1
ATOM 1025 N N . GLU A 1 128 ? 23.787 -15.500 -16.463 1.00 92.12 128 GLU A N 1
ATOM 1026 C CA . GLU A 1 128 ? 24.545 -15.371 -17.715 1.00 92.12 128 GLU A CA 1
ATOM 1027 C C . GLU A 1 128 ? 23.624 -15.382 -18.947 1.00 92.12 128 GLU A C 1
ATOM 1029 O O . GLU A 1 128 ? 23.804 -14.584 -19.868 1.00 92.12 128 GLU A O 1
ATOM 1034 N N . VAL A 1 129 ? 22.573 -16.213 -18.944 1.00 92.06 129 VAL A N 1
ATOM 1035 C CA . VAL A 1 129 ? 21.545 -16.207 -20.002 1.00 92.06 129 VAL A CA 1
ATOM 1036 C C . VAL A 1 129 ? 20.843 -14.849 -20.078 1.00 92.06 129 VAL A C 1
ATOM 1038 O O . VAL A 1 129 ? 20.739 -14.270 -21.158 1.00 92.06 129 VAL A O 1
ATOM 1041 N N . LEU A 1 130 ? 20.398 -14.299 -18.944 1.00 91.62 130 LEU A N 1
ATOM 1042 C CA . LEU A 1 130 ? 19.747 -12.985 -18.893 1.00 91.62 130 LEU A CA 1
ATOM 1043 C C . LEU A 1 130 ? 20.693 -11.856 -19.318 1.00 91.62 130 LEU A C 1
ATOM 1045 O O . LEU A 1 130 ? 20.267 -10.900 -19.968 1.00 91.62 130 LEU A O 1
ATOM 1049 N N . LYS A 1 131 ? 21.983 -11.972 -18.990 1.00 91.19 131 LYS A N 1
ATOM 1050 C CA . LYS A 1 131 ? 23.018 -11.039 -19.436 1.00 91.19 131 LYS A CA 1
ATOM 1051 C C . LYS A 1 131 ? 23.191 -11.067 -20.950 1.00 91.19 131 LYS A C 1
ATOM 1053 O O . LYS A 1 131 ? 23.271 -10.004 -21.558 1.00 91.19 131 LYS A O 1
ATOM 1058 N N . HIS A 1 132 ? 23.186 -12.251 -21.559 1.00 92.00 132 HIS A N 1
ATOM 1059 C CA . HIS A 1 132 ? 23.201 -12.380 -23.012 1.00 92.00 132 HIS A CA 1
ATOM 1060 C C . HIS A 1 132 ? 21.918 -11.812 -23.637 1.00 92.00 132 HIS A C 1
ATOM 1062 O O . HIS A 1 132 ? 21.989 -10.953 -24.506 1.00 92.00 132 HIS A O 1
ATOM 1068 N N . LEU A 1 133 ? 20.734 -12.163 -23.125 1.00 91.81 133 LEU A N 1
ATOM 1069 C CA . LEU A 1 133 ? 19.462 -11.611 -23.618 1.00 91.81 133 LEU A CA 1
ATOM 1070 C C . LEU A 1 133 ? 19.374 -10.083 -23.475 1.00 91.81 133 LEU A C 1
ATOM 1072 O O . LEU A 1 133 ? 18.653 -9.423 -24.225 1.00 91.81 133 LEU A O 1
ATOM 1076 N N . ARG A 1 134 ? 20.113 -9.468 -22.542 1.00 89.75 134 ARG A N 1
ATOM 1077 C CA . ARG A 1 134 ? 20.190 -8.004 -22.417 1.00 89.75 134 ARG A CA 1
ATOM 1078 C C . ARG A 1 134 ? 20.706 -7.336 -23.698 1.00 89.75 134 ARG A C 1
ATOM 1080 O O . ARG A 1 134 ? 20.275 -6.214 -23.953 1.00 89.75 134 ARG A O 1
ATOM 1087 N N . THR A 1 135 ? 21.555 -7.996 -24.494 1.00 90.56 135 THR A N 1
ATOM 1088 C CA . THR A 1 135 ? 22.105 -7.428 -25.740 1.00 90.56 135 THR A CA 1
ATOM 1089 C C . THR A 1 135 ? 21.124 -7.449 -26.909 1.00 90.56 135 THR A C 1
ATOM 1091 O O . THR A 1 135 ? 21.279 -6.656 -27.833 1.00 90.56 135 THR A O 1
ATOM 1094 N N . GLU A 1 136 ? 20.108 -8.309 -26.859 1.00 92.44 136 GLU A N 1
ATOM 1095 C CA . GLU A 1 136 ? 19.061 -8.388 -27.881 1.00 92.44 136 GLU A CA 1
ATOM 1096 C C . GLU A 1 136 ? 18.103 -7.189 -27.797 1.00 92.44 136 GLU A C 1
ATOM 1098 O O . GLU A 1 136 ? 17.819 -6.688 -26.707 1.00 92.44 136 GLU A O 1
ATOM 1103 N N . ASP A 1 137 ? 17.557 -6.721 -28.919 1.00 92.88 137 ASP A N 1
ATOM 1104 C CA . ASP A 1 137 ? 16.600 -5.605 -28.929 1.00 92.88 137 ASP A CA 1
ATOM 1105 C C . ASP A 1 137 ? 15.189 -6.062 -29.306 1.00 92.88 137 ASP A C 1
ATOM 1107 O O . ASP A 1 137 ? 14.895 -6.327 -30.469 1.00 92.88 137 ASP A O 1
ATOM 1111 N N . TYR A 1 138 ? 14.306 -6.136 -28.306 1.00 94.62 138 TYR A N 1
ATOM 1112 C CA . TYR A 1 138 ? 12.898 -6.515 -28.471 1.00 94.62 138 TYR A CA 1
ATOM 1113 C C . TYR A 1 138 ? 11.936 -5.317 -28.382 1.00 94.62 138 TYR A C 1
ATOM 1115 O O . TYR A 1 138 ? 10.721 -5.502 -28.377 1.00 94.62 138 TYR A O 1
ATOM 1123 N N . THR A 1 139 ? 12.443 -4.077 -28.336 1.00 93.06 139 THR A N 1
ATOM 1124 C CA . THR A 1 139 ? 11.607 -2.871 -28.155 1.00 93.06 139 THR A CA 1
ATOM 1125 C C . THR A 1 139 ? 10.569 -2.683 -29.261 1.00 93.06 139 THR A C 1
ATOM 1127 O O . THR A 1 139 ? 9.485 -2.172 -29.004 1.00 93.06 139 THR A O 1
ATOM 1130 N N . GLY A 1 140 ? 10.868 -3.114 -30.489 1.00 91.25 140 GLY A N 1
ATOM 1131 C CA . GLY A 1 140 ? 10.003 -2.935 -31.656 1.00 91.25 140 GLY A CA 1
ATOM 1132 C C . GLY A 1 140 ? 9.051 -4.091 -31.970 1.00 91.25 140 GLY A C 1
ATOM 1133 O O . GLY A 1 140 ? 8.321 -3.982 -32.952 1.00 91.25 140 GLY A O 1
ATOM 1134 N N . LEU A 1 141 ? 9.043 -5.182 -31.193 1.00 94.25 141 LEU A N 1
ATOM 1135 C CA . LEU A 1 141 ? 8.300 -6.398 -31.563 1.00 94.25 141 LEU A CA 1
ATOM 1136 C C . LEU A 1 141 ? 6.773 -6.229 -31.556 1.00 94.25 141 LEU A C 1
ATOM 1138 O O . LEU A 1 141 ? 6.082 -6.996 -32.217 1.00 94.25 141 LEU A O 1
ATOM 1142 N N . TYR A 1 142 ? 6.240 -5.202 -30.888 1.00 94.75 142 TYR A N 1
ATOM 1143 C CA . TYR A 1 142 ? 4.807 -4.893 -30.930 1.00 94.75 142 TYR A CA 1
ATOM 1144 C C . TYR A 1 142 ? 4.373 -4.184 -32.227 1.00 94.75 142 TYR A C 1
ATOM 1146 O O . TYR A 1 142 ? 3.214 -4.286 -32.625 1.00 94.75 142 TYR A O 1
ATOM 1154 N N . LYS A 1 143 ? 5.288 -3.480 -32.912 1.00 94.88 143 LYS A N 1
ATOM 1155 C CA . LYS A 1 143 ? 4.979 -2.590 -34.051 1.00 94.88 143 LYS A CA 1
ATOM 1156 C C . LYS A 1 143 ? 4.324 -3.276 -35.259 1.00 94.88 143 LYS A C 1
ATOM 1158 O O . LYS A 1 143 ? 3.528 -2.621 -35.924 1.00 94.88 143 LYS A O 1
ATOM 1163 N N . PRO A 1 144 ? 4.609 -4.553 -35.583 1.00 94.25 144 PRO A N 1
ATOM 1164 C CA . PRO A 1 144 ? 3.889 -5.264 -36.642 1.00 94.25 144 PRO A CA 1
ATOM 1165 C C . PRO A 1 144 ? 2.406 -5.516 -36.332 1.00 94.25 144 PRO A C 1
ATOM 1167 O O . PRO A 1 144 ? 1.638 -5.792 -37.252 1.00 94.25 144 PRO A O 1
ATOM 1170 N N . HIS A 1 145 ? 2.003 -5.440 -35.060 1.00 93.38 145 HIS A N 1
ATOM 1171 C CA . HIS A 1 145 ? 0.657 -5.782 -34.599 1.00 93.38 145 HIS A CA 1
ATOM 1172 C C . HIS A 1 145 ? -0.129 -4.566 -34.095 1.00 93.38 145 HIS A C 1
ATOM 1174 O O . HIS A 1 145 ? -1.348 -4.517 -34.274 1.00 93.38 145 HIS A O 1
ATOM 1180 N N . PHE A 1 146 ? 0.551 -3.575 -33.511 1.00 95.12 146 PHE A N 1
ATOM 1181 C CA . PHE A 1 146 ? -0.068 -2.435 -32.838 1.00 95.12 146 PHE A CA 1
ATOM 1182 C C . PHE A 1 146 ? 0.612 -1.109 -33.194 1.00 95.12 146 PHE A C 1
ATOM 1184 O O . PHE A 1 146 ? 1.833 -1.035 -33.333 1.00 95.12 146 PHE A O 1
ATOM 1191 N N . GLU A 1 147 ? -0.184 -0.044 -33.269 1.00 94.19 147 GLU A N 1
ATOM 1192 C CA . GLU A 1 147 ? 0.279 1.345 -33.329 1.00 94.19 147 GLU A CA 1
ATOM 1193 C C . GLU A 1 147 ? -0.063 2.082 -32.028 1.00 94.19 147 GLU A C 1
ATOM 1195 O O . GLU A 1 147 ? -1.094 1.822 -31.412 1.00 94.19 147 GLU A O 1
ATOM 1200 N N . ILE A 1 148 ? 0.792 3.009 -31.595 1.00 92.75 148 ILE A N 1
ATOM 1201 C CA . ILE A 1 148 ? 0.490 3.884 -30.454 1.00 92.75 148 ILE A CA 1
ATOM 1202 C C . ILE A 1 148 ? -0.420 4.998 -30.966 1.00 92.75 148 ILE A C 1
ATOM 1204 O O . ILE A 1 148 ? -0.042 5.733 -31.877 1.00 92.75 148 ILE A O 1
ATOM 1208 N N . SER A 1 149 ? -1.619 5.115 -30.401 1.00 85.38 149 SER A N 1
ATOM 1209 C CA . SER A 1 149 ? -2.641 6.056 -30.870 1.00 85.38 149 SER A CA 1
ATOM 1210 C C . SER A 1 149 ? -2.629 7.397 -30.133 1.00 85.38 149 SER A C 1
ATOM 1212 O O . SER A 1 149 ? -3.374 8.298 -30.511 1.00 85.38 149 SER A O 1
ATOM 1214 N N . SER A 1 150 ? -1.824 7.538 -29.079 1.00 83.50 150 SER A N 1
ATOM 1215 C CA . SER A 1 150 ? -1.723 8.754 -28.271 1.00 83.50 150 SER A CA 1
ATOM 1216 C C . SER A 1 150 ? -0.390 9.487 -28.447 1.00 83.50 150 SER A C 1
ATOM 1218 O O . SER A 1 150 ? 0.644 8.894 -28.759 1.00 83.50 150 SER A O 1
ATOM 1220 N N . GLU A 1 151 ? -0.399 10.803 -28.213 1.00 85.06 151 GLU A N 1
ATOM 1221 C CA . GLU A 1 151 ? 0.823 11.609 -28.165 1.00 85.06 151 GLU A CA 1
ATOM 1222 C C . GLU A 1 151 ? 1.585 11.336 -26.859 1.00 85.06 151 GLU A C 1
ATOM 1224 O O . GLU A 1 151 ? 1.348 11.951 -25.819 1.00 85.06 151 GLU A O 1
ATOM 1229 N N . VAL A 1 152 ? 2.521 10.390 -26.907 1.00 87.00 152 VAL A N 1
ATOM 1230 C CA . VAL A 1 152 ? 3.435 10.091 -25.798 1.00 87.00 152 VAL A CA 1
ATOM 1231 C C . VAL A 1 152 ? 4.770 10.810 -25.986 1.00 87.00 152 VAL A C 1
ATOM 1233 O O . VAL A 1 152 ? 5.263 10.978 -27.101 1.00 87.00 152 VAL A O 1
ATOM 1236 N N . SER A 1 153 ? 5.396 11.240 -24.887 1.00 90.06 153 SER A N 1
ATOM 1237 C CA . SER A 1 153 ? 6.743 11.814 -24.972 1.00 90.06 153 SER A CA 1
ATOM 1238 C C . SER A 1 153 ? 7.764 10.732 -25.344 1.00 90.06 153 SER A C 1
ATOM 1240 O O . SER A 1 153 ? 7.588 9.560 -25.009 1.00 90.06 153 SER A O 1
ATOM 1242 N N . THR A 1 154 ? 8.898 11.112 -25.945 1.00 90.75 154 THR A N 1
ATOM 1243 C CA . THR A 1 154 ? 9.987 10.162 -26.253 1.00 90.75 154 THR A CA 1
ATOM 1244 C C . THR A 1 154 ? 10.467 9.403 -25.011 1.00 90.75 154 THR A C 1
ATOM 1246 O O . THR A 1 154 ? 10.875 8.245 -25.098 1.00 90.75 154 THR A O 1
ATOM 1249 N N . ARG A 1 155 ? 10.406 10.043 -23.834 1.00 91.12 155 ARG A N 1
ATOM 1250 C CA . ARG A 1 155 ? 10.786 9.429 -22.558 1.00 91.12 155 ARG A CA 1
ATOM 1251 C C . ARG A 1 155 ? 9.763 8.396 -22.099 1.00 91.12 155 ARG A C 1
ATOM 1253 O O . ARG A 1 155 ? 10.171 7.328 -21.659 1.00 91.12 155 ARG A O 1
ATOM 1260 N N . ASP A 1 156 ? 8.471 8.688 -22.245 1.00 93.19 156 ASP A N 1
ATOM 1261 C CA . ASP A 1 156 ? 7.399 7.731 -21.953 1.00 93.19 156 ASP A CA 1
ATOM 1262 C C . ASP A 1 156 ? 7.483 6.516 -22.862 1.00 93.19 156 ASP A C 1
ATOM 1264 O O . ASP A 1 156 ? 7.481 5.391 -22.366 1.00 93.19 156 ASP A O 1
ATOM 1268 N N . GLN A 1 157 ? 7.665 6.760 -24.162 1.00 94.00 157 GLN A N 1
ATOM 1269 C CA . GLN A 1 157 ? 7.873 5.713 -25.152 1.00 94.00 157 GLN A CA 1
ATOM 1270 C C . GLN A 1 157 ? 9.064 4.827 -24.793 1.00 94.00 157 GLN A C 1
ATOM 1272 O O . GLN A 1 157 ? 8.922 3.619 -24.645 1.00 94.00 157 GLN A O 1
ATOM 1277 N N . THR A 1 158 ? 10.222 5.433 -24.526 1.00 93.75 158 THR A N 1
ATOM 1278 C CA . THR A 1 158 ? 11.414 4.690 -24.091 1.00 93.75 158 THR A CA 1
ATOM 1279 C C . THR A 1 158 ? 11.172 3.925 -22.780 1.00 93.75 158 THR A C 1
ATOM 1281 O O . THR A 1 158 ? 11.741 2.853 -22.575 1.00 93.75 158 THR A O 1
ATOM 1284 N N . GLY A 1 159 ? 10.354 4.486 -21.884 1.00 94.75 159 GLY A N 1
ATOM 1285 C CA . GLY A 1 159 ? 9.919 3.901 -20.618 1.00 94.75 159 GLY A CA 1
ATOM 1286 C C . GLY A 1 159 ? 9.256 2.544 -20.806 1.00 94.75 159 GLY A C 1
ATOM 1287 O O . GLY A 1 159 ? 9.814 1.524 -20.395 1.00 94.75 159 GLY A O 1
ATOM 1288 N N . PHE A 1 160 ? 8.092 2.534 -21.456 1.00 96.19 160 PHE A N 1
ATOM 1289 C CA . PHE A 1 160 ? 7.336 1.299 -21.639 1.00 96.19 160 PHE A CA 1
ATOM 1290 C C . PHE A 1 160 ? 7.981 0.362 -22.668 1.00 96.19 160 PHE A C 1
ATOM 1292 O O . PHE A 1 160 ? 7.946 -0.842 -22.458 1.00 96.19 160 PHE A O 1
ATOM 1299 N N . GLU A 1 161 ? 8.643 0.854 -23.726 1.00 96.38 161 GLU A N 1
ATOM 1300 C CA . GLU A 1 161 ? 9.284 -0.021 -24.727 1.00 96.38 161 GLU A CA 1
ATOM 1301 C C . GLU A 1 161 ? 10.417 -0.858 -24.118 1.00 96.38 161 GLU A C 1
ATOM 1303 O O . GLU A 1 161 ? 10.582 -2.033 -24.452 1.00 96.38 161 GLU A O 1
ATOM 1308 N N . LYS A 1 162 ? 11.190 -0.289 -23.182 1.00 95.00 162 LYS A N 1
ATOM 1309 C CA . LYS A 1 162 ? 12.216 -1.048 -22.453 1.00 95.00 162 LYS A CA 1
ATOM 1310 C C . LYS A 1 162 ? 11.613 -2.072 -21.500 1.00 95.00 162 LYS A C 1
ATOM 1312 O O . LYS A 1 162 ? 12.161 -3.166 -21.386 1.00 95.00 162 LYS A O 1
ATOM 1317 N N . THR A 1 163 ? 10.515 -1.730 -20.831 1.00 96.81 163 THR A N 1
ATOM 1318 C CA . THR A 1 163 ? 9.788 -2.660 -19.956 1.00 96.81 163 THR A CA 1
ATOM 1319 C C . THR A 1 163 ? 9.211 -3.816 -20.770 1.00 96.81 163 THR A C 1
ATOM 1321 O O . THR A 1 163 ? 9.479 -4.970 -20.449 1.00 96.81 163 THR A O 1
ATOM 1324 N N . PHE A 1 164 ? 8.540 -3.517 -21.884 1.00 97.44 164 PHE A N 1
ATOM 1325 C CA . PHE A 1 164 ? 8.039 -4.493 -22.850 1.00 97.44 164 PHE A CA 1
ATOM 1326 C C . PHE A 1 164 ? 9.155 -5.416 -23.361 1.00 97.44 164 PHE A C 1
ATOM 1328 O O . PHE A 1 164 ? 9.034 -6.634 -23.289 1.00 97.44 164 PHE A O 1
ATOM 1335 N N . SER A 1 165 ? 10.286 -4.848 -23.795 1.00 96.62 165 SER A N 1
ATOM 1336 C CA . SER A 1 165 ? 11.462 -5.609 -24.242 1.00 96.62 165 SER A CA 1
ATOM 1337 C C . SER A 1 165 ? 11.991 -6.547 -23.150 1.00 96.62 165 SER A C 1
ATOM 1339 O O . SER A 1 165 ? 12.313 -7.701 -23.425 1.00 96.62 165 SER A O 1
ATOM 1341 N N . GLY A 1 166 ? 12.047 -6.084 -21.897 1.00 95.25 166 GLY A N 1
ATOM 1342 C CA . GLY A 1 166 ? 12.439 -6.906 -20.751 1.00 95.25 166 GLY A CA 1
ATOM 1343 C C . GLY A 1 166 ? 11.483 -8.073 -20.498 1.00 95.25 166 GLY A C 1
ATOM 1344 O O . GLY A 1 166 ? 11.939 -9.200 -20.319 1.00 95.25 166 GLY A O 1
ATOM 1345 N N . LEU A 1 167 ? 10.174 -7.821 -20.534 1.00 95.94 167 LEU A N 1
ATOM 1346 C CA . LEU A 1 167 ? 9.145 -8.844 -20.336 1.00 95.94 167 LEU A CA 1
ATOM 1347 C C . LEU A 1 167 ? 9.152 -9.884 -21.455 1.00 95.94 167 LEU A C 1
ATOM 1349 O O . LEU A 1 167 ? 9.169 -11.077 -21.167 1.00 95.94 167 LEU A O 1
ATOM 1353 N N . MET A 1 168 ? 9.243 -9.443 -22.712 1.00 96.31 168 MET A N 1
ATOM 1354 C CA . MET A 1 168 ? 9.368 -10.333 -23.867 1.00 96.31 168 MET A CA 1
ATOM 1355 C C . MET A 1 168 ? 10.556 -11.284 -23.711 1.00 96.31 168 MET A C 1
ATOM 1357 O O . MET A 1 168 ? 10.410 -12.475 -23.936 1.00 96.31 168 MET A O 1
ATOM 1361 N N . LYS A 1 169 ? 11.717 -10.801 -23.251 1.00 95.12 169 LYS A N 1
ATOM 1362 C CA . LYS A 1 169 ? 12.903 -11.654 -23.037 1.00 95.12 169 LYS A CA 1
ATOM 1363 C C . LYS A 1 169 ? 12.725 -12.680 -21.922 1.00 95.12 169 LYS A C 1
ATOM 1365 O O . LYS A 1 169 ? 13.342 -13.737 -21.977 1.00 95.12 169 LYS A O 1
ATOM 1370 N N . ILE A 1 170 ? 11.949 -12.353 -20.892 1.00 93.62 170 ILE A N 1
ATOM 1371 C CA . ILE A 1 170 ? 11.737 -13.236 -19.739 1.00 93.62 170 ILE A CA 1
ATOM 1372 C C . ILE A 1 170 ? 10.671 -14.290 -20.057 1.00 93.62 170 ILE A C 1
ATOM 1374 O O . ILE A 1 170 ? 10.850 -15.454 -19.711 1.00 93.62 170 ILE A O 1
ATOM 1378 N N . ILE A 1 171 ? 9.579 -13.885 -20.707 1.00 94.75 171 ILE A N 1
ATOM 1379 C CA . ILE A 1 171 ? 8.380 -14.712 -20.903 1.00 94.75 171 ILE A CA 1
ATOM 1380 C C . ILE A 1 171 ? 8.426 -15.444 -22.252 1.00 94.75 171 ILE A C 1
ATOM 1382 O O . ILE A 1 171 ? 8.136 -16.636 -22.312 1.00 94.75 171 ILE A O 1
ATOM 1386 N N . HIS A 1 172 ? 8.878 -14.767 -23.312 1.00 94.81 172 HIS A N 1
ATOM 1387 C CA . HIS A 1 172 ? 9.012 -15.307 -24.671 1.00 94.81 172 HIS A CA 1
ATOM 1388 C C . HIS A 1 172 ? 10.454 -15.146 -25.195 1.00 94.81 172 HIS A C 1
ATOM 1390 O O . HIS A 1 172 ? 10.690 -14.424 -26.171 1.00 94.81 172 HIS A O 1
ATOM 1396 N N . PRO A 1 173 ? 11.452 -15.801 -24.564 1.00 91.44 173 PRO A N 1
ATOM 1397 C CA . PRO A 1 173 ? 12.867 -15.647 -24.918 1.00 91.44 173 PRO A CA 1
ATOM 1398 C C . PRO A 1 173 ? 13.207 -16.080 -26.352 1.00 91.44 173 PRO A C 1
ATOM 1400 O O . PRO A 1 173 ? 14.258 -15.710 -26.865 1.00 91.44 173 PRO A O 1
ATOM 1403 N N . ASP A 1 174 ? 12.355 -16.872 -27.006 1.00 89.88 174 ASP A N 1
ATOM 1404 C CA . ASP A 1 174 ? 12.516 -17.279 -28.404 1.00 89.88 174 ASP A CA 1
ATOM 1405 C C . ASP A 1 174 ? 11.910 -16.277 -29.406 1.00 89.88 174 ASP A C 1
ATOM 1407 O O . ASP A 1 174 ? 11.987 -16.493 -30.619 1.00 89.88 174 ASP A O 1
ATOM 1411 N N . GLY A 1 175 ? 11.303 -15.195 -28.908 1.00 88.06 175 GLY A N 1
ATOM 1412 C CA . GLY A 1 175 ? 10.658 -14.149 -29.696 1.00 88.06 175 GLY A CA 1
ATOM 1413 C C . GLY A 1 175 ? 9.329 -14.566 -30.328 1.00 88.06 175 GLY A C 1
ATOM 1414 O O . GLY A 1 175 ? 8.803 -13.825 -31.158 1.00 88.06 175 GLY A O 1
ATOM 1415 N N . LYS A 1 176 ? 8.782 -15.737 -29.974 1.00 90.94 176 LYS A N 1
ATOM 1416 C CA . LYS A 1 176 ? 7.518 -16.239 -30.523 1.00 90.94 176 LYS A CA 1
ATOM 1417 C C . LYS A 1 176 ? 6.399 -16.025 -29.513 1.00 90.94 176 LYS A C 1
ATOM 1419 O O . LYS A 1 176 ? 6.115 -16.890 -28.693 1.00 90.94 176 LYS A O 1
ATOM 1424 N N . ALA A 1 177 ? 5.763 -14.868 -29.613 1.00 93.50 177 ALA A N 1
ATOM 1425 C CA . ALA A 1 177 ? 4.539 -14.548 -28.893 1.00 93.50 177 ALA A CA 1
ATOM 1426 C C . ALA A 1 177 ? 3.395 -14.362 -29.894 1.00 93.50 177 ALA A C 1
ATOM 1428 O O . ALA A 1 177 ? 3.591 -13.873 -31.012 1.00 93.50 177 ALA A O 1
ATOM 1429 N N . THR A 1 178 ? 2.200 -14.779 -29.503 1.00 95.69 178 THR A N 1
ATOM 1430 C CA . THR A 1 178 ? 0.961 -14.486 -30.224 1.00 95.69 178 THR A CA 1
ATOM 1431 C C . THR A 1 178 ? 0.633 -12.988 -30.142 1.00 95.69 178 THR A C 1
ATOM 1433 O O . THR A 1 178 ? 1.106 -12.304 -29.231 1.00 95.69 178 THR A O 1
ATOM 1436 N N . PRO A 1 179 ? -0.165 -12.431 -31.073 1.00 93.44 179 PRO A N 1
ATOM 1437 C CA . PRO A 1 179 ? -0.591 -11.034 -30.991 1.00 93.44 179 PRO A CA 1
ATOM 1438 C C . PRO A 1 179 ? -1.270 -10.685 -29.659 1.00 93.44 179 PRO A C 1
ATOM 1440 O O . PRO A 1 179 ? -1.085 -9.578 -29.159 1.00 93.44 179 PRO A O 1
ATOM 1443 N N . GLU A 1 180 ? -2.018 -11.623 -29.079 1.00 94.50 180 GLU A N 1
ATOM 1444 C CA . GLU A 1 180 ? -2.687 -11.482 -27.786 1.00 94.50 180 GLU A CA 1
ATOM 1445 C C . GLU A 1 180 ? -1.681 -11.393 -26.628 1.00 94.50 180 GLU A C 1
ATOM 1447 O O . GLU A 1 180 ? -1.777 -10.483 -25.809 1.00 94.50 180 GLU A O 1
ATOM 1452 N N . GLU A 1 181 ? -0.671 -12.267 -26.597 1.00 96.31 181 GLU A N 1
ATOM 1453 C CA . GLU A 1 181 ? 0.410 -12.207 -25.599 1.00 96.31 181 GLU A CA 1
ATOM 1454 C C . GLU A 1 181 ? 1.230 -10.914 -25.744 1.00 96.31 181 GLU A C 1
ATOM 1456 O O . GLU A 1 181 ? 1.575 -10.268 -24.758 1.00 96.31 181 GLU A O 1
ATOM 1461 N N . ILE A 1 182 ? 1.500 -10.468 -26.978 1.00 96.25 182 ILE A N 1
ATOM 1462 C CA . ILE A 1 182 ? 2.176 -9.186 -27.228 1.00 96.25 182 ILE A CA 1
ATOM 1463 C C . ILE A 1 182 ? 1.341 -8.013 -26.696 1.00 96.25 182 ILE A C 1
ATOM 1465 O O . ILE A 1 182 ? 1.914 -7.088 -26.117 1.00 96.25 182 ILE A O 1
ATOM 1469 N N . ALA A 1 183 ? 0.017 -8.036 -26.886 1.00 95.56 183 ALA A N 1
ATOM 1470 C CA . ALA A 1 183 ? -0.879 -7.018 -26.339 1.00 95.56 183 ALA A CA 1
ATOM 1471 C C . ALA A 1 183 ? -0.832 -6.990 -24.809 1.00 95.56 183 ALA A C 1
ATOM 1473 O O . ALA A 1 183 ? -0.679 -5.910 -24.247 1.00 95.56 183 ALA A O 1
ATOM 1474 N N . GLU A 1 184 ? -0.885 -8.149 -24.148 1.00 96.31 184 GLU A N 1
ATOM 1475 C CA . GLU A 1 184 ? -0.816 -8.251 -22.684 1.00 96.31 184 GLU A CA 1
ATOM 1476 C C . GLU A 1 184 ? 0.481 -7.634 -22.136 1.00 96.31 184 GLU A C 1
ATOM 1478 O O . GLU A 1 184 ? 0.460 -6.813 -21.216 1.00 96.31 184 GLU A O 1
ATOM 1483 N N . LEU A 1 185 ? 1.622 -7.952 -22.754 1.00 97.00 185 LEU A N 1
ATOM 1484 C CA . LEU A 1 185 ? 2.912 -7.396 -22.345 1.00 97.00 185 LEU A CA 1
ATOM 1485 C C . LEU A 1 185 ? 3.029 -5.896 -22.633 1.00 97.00 185 LEU A C 1
ATOM 1487 O O . LEU A 1 185 ? 3.659 -5.167 -21.861 1.00 97.00 185 LEU A O 1
ATOM 1491 N N . LEU A 1 186 ? 2.453 -5.427 -23.743 1.00 96.62 186 LEU A N 1
ATOM 1492 C CA . LEU A 1 186 ? 2.430 -4.008 -24.091 1.00 96.62 186 LEU A CA 1
ATOM 1493 C C . LEU A 1 186 ? 1.553 -3.219 -23.115 1.00 96.62 186 LEU A C 1
ATOM 1495 O O . LEU A 1 186 ? 1.974 -2.165 -22.638 1.00 96.62 186 LEU A O 1
ATOM 1499 N N . GLU A 1 187 ? 0.370 -3.740 -22.799 1.00 96.44 187 GLU A N 1
ATOM 1500 C CA . GLU A 1 187 ? -0.584 -3.146 -21.867 1.00 96.44 187 GLU A CA 1
ATOM 1501 C C . GLU A 1 187 ? 0.023 -3.032 -20.471 1.00 96.44 187 GLU A C 1
ATOM 1503 O O . GLU A 1 187 ? 0.089 -1.929 -19.932 1.00 96.44 187 GLU A O 1
ATOM 1508 N N . PHE A 1 188 ? 0.606 -4.112 -19.945 1.00 96.38 188 PHE A N 1
ATOM 1509 C CA . PHE A 1 188 ? 1.278 -4.083 -18.646 1.00 96.38 188 PHE A CA 1
ATOM 1510 C C . PHE A 1 188 ? 2.464 -3.100 -18.617 1.00 96.38 188 PHE A C 1
ATOM 1512 O O . PHE A 1 188 ? 2.663 -2.356 -17.651 1.00 96.38 188 PHE A O 1
ATOM 1519 N N . ALA A 1 189 ? 3.259 -3.036 -19.691 1.00 97.25 189 ALA A N 1
ATOM 1520 C CA . ALA A 1 189 ? 4.369 -2.091 -19.786 1.00 97.25 189 ALA A CA 1
ATOM 1521 C C . ALA A 1 189 ? 3.893 -0.627 -19.823 1.00 97.25 189 ALA A C 1
ATOM 1523 O O . ALA A 1 189 ? 4.500 0.239 -19.179 1.00 97.25 189 ALA A O 1
ATOM 1524 N N . MET A 1 190 ? 2.813 -0.345 -20.560 1.00 96.38 190 MET A N 1
ATOM 1525 C CA . MET A 1 190 ? 2.169 0.968 -20.585 1.00 96.38 190 MET A CA 1
ATOM 1526 C C . MET A 1 190 ? 1.562 1.315 -19.227 1.00 96.38 190 MET A C 1
ATOM 1528 O O . MET A 1 190 ? 1.752 2.437 -18.768 1.00 96.38 190 MET A O 1
ATOM 1532 N N . GLU A 1 191 ? 0.914 0.368 -18.551 1.00 96.12 191 GLU A N 1
ATOM 1533 C CA . GLU A 1 191 ? 0.323 0.540 -17.221 1.00 96.12 191 GLU A CA 1
ATOM 1534 C C . GLU A 1 191 ? 1.387 0.934 -16.186 1.00 96.12 191 GLU A C 1
ATOM 1536 O O . GLU A 1 191 ? 1.253 1.928 -15.466 1.00 96.12 191 GLU A O 1
ATOM 1541 N N . CYS A 1 192 ? 2.511 0.215 -16.177 1.00 96.44 192 CYS A N 1
ATOM 1542 C CA . CYS A 1 192 ? 3.667 0.501 -15.333 1.00 96.44 192 CYS A CA 1
ATOM 1543 C C . CYS A 1 192 ? 4.220 1.919 -15.547 1.00 96.44 192 CYS A C 1
ATOM 1545 O O . CYS A 1 192 ? 4.629 2.578 -14.585 1.00 96.44 192 CYS A O 1
ATOM 1547 N N . ARG A 1 193 ? 4.259 2.405 -16.797 1.00 95.94 193 ARG A N 1
ATOM 1548 C CA . ARG A 1 193 ? 4.734 3.761 -17.114 1.00 95.94 193 ARG A CA 1
ATOM 1549 C C . ARG A 1 193 ? 3.671 4.826 -16.835 1.00 95.94 193 ARG A C 1
ATOM 1551 O O . ARG A 1 193 ? 4.019 5.895 -16.331 1.00 95.94 193 ARG A O 1
ATOM 1558 N N . ARG A 1 194 ? 2.396 4.534 -17.095 1.00 93.94 194 ARG A N 1
ATOM 1559 C CA . ARG A 1 194 ? 1.256 5.389 -16.748 1.00 93.94 194 ARG A CA 1
ATOM 1560 C C . ARG A 1 194 ? 1.224 5.643 -15.248 1.00 93.94 194 ARG A C 1
ATOM 1562 O O . ARG A 1 194 ? 1.162 6.797 -14.842 1.00 93.94 194 ARG A O 1
ATOM 1569 N N . ARG A 1 195 ? 1.417 4.606 -14.429 1.00 94.12 195 ARG A N 1
ATOM 1570 C CA . ARG A 1 195 ? 1.481 4.731 -12.967 1.00 94.12 195 ARG A CA 1
ATOM 1571 C C . ARG A 1 195 ? 2.568 5.708 -12.510 1.00 94.12 195 ARG A C 1
ATOM 1573 O O . ARG A 1 195 ? 2.308 6.523 -11.637 1.00 94.12 195 ARG A O 1
ATOM 1580 N N . VAL A 1 196 ? 3.753 5.713 -13.131 1.00 94.56 196 VAL A N 1
ATOM 1581 C CA . VAL A 1 196 ? 4.786 6.734 -12.849 1.00 94.56 196 VAL A CA 1
ATOM 1582 C C . VAL A 1 196 ? 4.270 8.141 -13.170 1.00 94.56 196 VAL A C 1
ATOM 1584 O O . VAL A 1 196 ? 4.419 9.058 -12.363 1.00 94.56 196 VAL A O 1
ATOM 1587 N N . ARG A 1 197 ? 3.651 8.322 -14.342 1.00 92.12 197 ARG A N 1
ATOM 1588 C CA . ARG A 1 197 ? 3.194 9.637 -14.813 1.00 92.12 197 ARG A CA 1
ATOM 1589 C C . ARG A 1 197 ? 2.032 10.195 -14.002 1.00 92.12 197 ARG A C 1
ATOM 1591 O O . ARG A 1 197 ? 2.107 11.358 -13.619 1.00 92.12 197 ARG A O 1
ATOM 1598 N N . GLU A 1 198 ? 1.034 9.382 -13.677 1.00 91.25 198 GLU A N 1
ATOM 1599 C CA . GLU A 1 198 ? -0.105 9.799 -12.851 1.00 91.25 198 GLU A CA 1
ATOM 1600 C C . GLU A 1 198 ? 0.347 10.288 -11.471 1.00 91.25 198 GLU A C 1
ATOM 1602 O O . GLU A 1 198 ? -0.151 11.285 -10.954 1.00 91.25 198 GLU A O 1
ATOM 1607 N N . GLN A 1 199 ? 1.359 9.644 -10.887 1.00 91.69 199 GLN A N 1
ATOM 1608 C CA . GLN A 1 199 ? 1.912 10.082 -9.607 1.00 91.69 199 GLN A CA 1
ATOM 1609 C C . GLN A 1 199 ? 2.760 11.357 -9.736 1.00 91.69 199 GLN A C 1
ATOM 1611 O O . GLN A 1 199 ? 2.741 12.186 -8.831 1.00 91.69 199 GLN A O 1
ATOM 1616 N N . ILE A 1 200 ? 3.459 11.568 -10.858 1.00 91.94 200 ILE A N 1
ATOM 1617 C CA . ILE A 1 200 ? 4.159 12.837 -11.127 1.00 91.94 200 ILE A CA 1
ATOM 1618 C C . ILE A 1 200 ? 3.163 13.986 -11.290 1.00 91.94 200 ILE A C 1
ATOM 1620 O O . ILE A 1 200 ? 3.390 15.037 -10.707 1.00 91.94 200 ILE A O 1
ATOM 1624 N N . LEU A 1 201 ? 2.053 13.787 -12.009 1.00 89.75 201 LEU A N 1
ATOM 1625 C CA . LEU A 1 201 ? 1.013 14.810 -12.200 1.00 89.75 201 LEU A CA 1
ATOM 1626 C C . LEU A 1 201 ? 0.366 15.260 -10.879 1.00 89.75 201 LEU A C 1
ATOM 1628 O O . LEU A 1 201 ? -0.129 16.380 -10.782 1.00 89.75 201 LEU A O 1
ATOM 1632 N N . ARG A 1 202 ? 0.385 14.403 -9.851 1.00 88.31 202 ARG A N 1
ATOM 1633 C CA . ARG A 1 202 ? -0.042 14.747 -8.484 1.00 88.31 202 ARG A CA 1
ATOM 1634 C C . ARG A 1 202 ? 0.989 15.571 -7.717 1.00 88.31 202 ARG A C 1
ATOM 1636 O O . ARG A 1 202 ? 0.614 16.311 -6.816 1.00 88.31 202 ARG A O 1
ATOM 1643 N N . ILE A 1 203 ? 2.270 15.418 -8.039 1.00 89.69 203 ILE A N 1
ATOM 1644 C CA . ILE A 1 203 ? 3.384 16.121 -7.385 1.00 89.69 203 ILE A CA 1
ATOM 1645 C C . ILE A 1 203 ? 3.660 17.467 -8.067 1.00 89.69 203 ILE A C 1
ATOM 1647 O O . ILE A 1 203 ? 4.014 18.435 -7.398 1.00 89.69 203 ILE A O 1
ATOM 1651 N N . ASP A 1 204 ? 3.529 17.518 -9.391 1.00 87.44 204 ASP A N 1
ATOM 1652 C CA . ASP A 1 204 ? 3.935 18.633 -10.243 1.00 87.44 204 ASP A CA 1
ATOM 1653 C C . ASP A 1 204 ? 2.925 18.815 -11.389 1.00 87.44 204 ASP A C 1
ATOM 1655 O O . ASP A 1 204 ? 2.870 18.025 -12.337 1.00 87.44 204 ASP A O 1
ATOM 1659 N N . ASP A 1 205 ? 2.121 19.875 -11.295 1.00 82.44 205 ASP A N 1
ATOM 1660 C CA . ASP A 1 205 ? 1.041 20.198 -12.232 1.00 82.44 205 ASP A CA 1
ATOM 1661 C C . ASP A 1 205 ? 1.533 20.801 -13.560 1.00 82.44 205 ASP A C 1
ATOM 1663 O O . ASP A 1 205 ? 0.746 20.997 -14.489 1.00 82.44 205 ASP A O 1
ATOM 1667 N N . THR A 1 206 ? 2.840 21.053 -13.692 1.00 84.81 206 THR A N 1
ATOM 1668 C CA . THR A 1 206 ? 3.433 21.600 -14.920 1.00 84.81 206 THR A CA 1
ATOM 1669 C C . THR A 1 206 ? 3.545 20.567 -16.043 1.00 84.81 206 THR A C 1
ATOM 1671 O O . THR A 1 206 ? 3.695 20.923 -17.218 1.00 84.81 206 THR A O 1
ATOM 1674 N N . PHE A 1 207 ? 3.465 19.276 -15.711 1.00 83.19 207 PHE A N 1
ATOM 1675 C CA . PHE A 1 207 ? 3.506 18.200 -16.690 1.00 83.19 207 PHE A CA 1
ATOM 1676 C C . PHE A 1 207 ? 2.176 18.090 -17.440 1.00 83.19 207 PHE A C 1
ATOM 1678 O O . PHE A 1 207 ? 1.092 18.141 -16.866 1.00 83.19 207 PHE A O 1
ATOM 1685 N N . LYS A 1 208 ? 2.255 17.874 -18.756 1.00 81.12 208 LYS A N 1
ATOM 1686 C CA . LYS A 1 208 ? 1.067 17.571 -19.559 1.00 81.12 208 LYS A CA 1
ATOM 1687 C C . LYS A 1 208 ? 0.612 16.138 -19.302 1.00 81.12 208 LYS A C 1
ATOM 1689 O O . LYS A 1 208 ? 1.434 15.213 -19.320 1.00 81.12 208 LYS A O 1
ATOM 1694 N N . ALA A 1 209 ? -0.692 15.989 -19.093 1.00 80.00 209 ALA A N 1
ATOM 1695 C CA . ALA A 1 209 ? -1.353 14.697 -19.086 1.00 80.00 209 ALA A CA 1
ATOM 1696 C C . ALA A 1 209 ? -1.360 14.127 -20.507 1.00 80.00 209 ALA A C 1
ATOM 1698 O O . ALA A 1 209 ? -1.716 14.829 -21.454 1.00 80.00 209 ALA A O 1
ATOM 1699 N N . ASN A 1 210 ? -0.962 12.864 -20.624 1.00 80.06 210 ASN A N 1
ATOM 1700 C CA . ASN A 1 210 ? -0.965 12.122 -21.873 1.00 80.06 210 ASN A CA 1
ATOM 1701 C C . ASN A 1 210 ? -1.713 10.816 -21.638 1.00 80.06 210 ASN A C 1
ATOM 1703 O O . ASN A 1 210 ? -1.466 10.126 -20.646 1.00 80.06 210 ASN A O 1
ATOM 1707 N N . ASP A 1 211 ? -2.570 10.449 -22.579 1.00 84.44 211 ASP A N 1
ATOM 1708 C CA . ASP A 1 211 ? -3.181 9.131 -22.556 1.00 84.44 211 ASP A CA 1
ATOM 1709 C C . ASP A 1 211 ? -2.167 8.081 -23.009 1.00 84.44 211 ASP A C 1
ATOM 1711 O O . ASP A 1 211 ? -1.308 8.333 -23.856 1.00 84.44 211 ASP A O 1
ATOM 1715 N N . PHE A 1 212 ? -2.261 6.885 -22.440 1.00 91.25 212 PHE A N 1
ATOM 1716 C CA . PHE A 1 212 ? -1.527 5.718 -22.911 1.00 91.25 212 PHE A CA 1
ATOM 1717 C C . PHE A 1 212 ? -2.531 4.874 -23.675 1.00 91.25 212 PHE A C 1
ATOM 1719 O O . PHE A 1 212 ? -3.396 4.252 -23.068 1.00 91.25 212 PHE A O 1
ATOM 1726 N N . ALA A 1 213 ? -2.478 4.925 -25.003 1.00 93.62 213 ALA A N 1
ATOM 1727 C CA . ALA A 1 213 ? -3.412 4.193 -25.837 1.00 93.62 213 ALA A CA 1
ATOM 1728 C C . ALA A 1 213 ? -2.705 3.564 -27.034 1.00 93.62 213 ALA A C 1
ATOM 1730 O O . ALA A 1 213 ? -1.819 4.170 -27.647 1.00 93.62 213 ALA A O 1
ATOM 1731 N N . TYR A 1 214 ? -3.120 2.350 -27.372 1.00 94.06 214 TYR A N 1
ATOM 1732 C CA . TYR A 1 214 ? -2.642 1.622 -28.539 1.00 94.06 214 TYR A CA 1
ATOM 1733 C C . TYR A 1 214 ? -3.818 1.127 -29.374 1.00 94.06 214 TYR A C 1
ATOM 1735 O O . TYR A 1 214 ? -4.946 1.014 -28.899 1.00 94.06 214 TYR A O 1
ATOM 1743 N N . ARG A 1 215 ? -3.569 0.826 -30.644 1.00 94.25 215 ARG A N 1
ATOM 1744 C CA . ARG A 1 215 ? -4.582 0.338 -31.574 1.00 94.25 215 ARG A CA 1
ATOM 1745 C C . ARG A 1 215 ? -4.066 -0.869 -32.358 1.00 94.25 215 ARG A C 1
ATOM 1747 O O . ARG A 1 215 ? -2.953 -0.812 -32.879 1.00 94.25 215 ARG A O 1
ATOM 1754 N N . PRO A 1 216 ? -4.865 -1.942 -32.500 1.00 94.31 216 PRO A N 1
ATOM 1755 C CA . PRO A 1 216 ? -4.520 -3.064 -33.368 1.00 94.31 216 PRO A CA 1
ATOM 1756 C C . PRO A 1 216 ? -4.496 -2.668 -34.850 1.00 94.31 216 PRO A C 1
ATOM 1758 O O . PRO A 1 216 ? -5.462 -2.104 -35.371 1.00 94.31 216 PRO A O 1
ATOM 1761 N N . LEU A 1 217 ? -3.430 -3.046 -35.559 1.00 92.50 217 LEU A N 1
ATOM 1762 C CA . LEU A 1 217 ? -3.294 -2.835 -37.006 1.00 92.50 217 LEU A CA 1
ATOM 1763 C C . LEU A 1 217 ? -4.218 -3.740 -37.830 1.00 92.50 217 LEU A C 1
ATOM 1765 O O . LEU A 1 217 ? -4.589 -3.392 -38.949 1.00 92.50 217 LEU A O 1
ATOM 1769 N N . ALA A 1 218 ? -4.642 -4.875 -37.267 1.00 87.44 218 ALA A N 1
ATOM 1770 C CA . ALA A 1 218 ? -5.622 -5.776 -37.878 1.00 87.44 218 ALA A CA 1
ATOM 1771 C C . ALA A 1 218 ? -7.039 -5.165 -37.986 1.00 87.44 218 ALA A C 1
ATOM 1773 O O . ALA A 1 218 ? -7.921 -5.757 -38.607 1.00 87.44 218 ALA A O 1
ATOM 1774 N N . GLY A 1 219 ? -7.252 -3.976 -37.411 1.00 82.50 219 GLY A N 1
ATOM 1775 C CA . GLY A 1 219 ? -8.546 -3.312 -37.307 1.00 82.50 219 GLY A CA 1
ATOM 1776 C C . GLY A 1 219 ? -9.113 -3.426 -35.893 1.00 82.50 219 GLY A C 1
ATOM 1777 O O . GLY A 1 219 ? -9.076 -4.482 -35.272 1.00 82.50 219 GLY A O 1
ATOM 1778 N N . GLY A 1 220 ? -9.624 -2.312 -35.369 1.00 83.06 220 GLY A N 1
ATOM 1779 C CA . GLY A 1 220 ? -10.136 -2.223 -34.003 1.00 83.06 220 GLY A CA 1
ATOM 1780 C C . GLY A 1 220 ? -10.219 -0.783 -33.505 1.00 83.06 220 GLY A C 1
ATOM 1781 O O . GLY A 1 220 ? -9.682 0.139 -34.136 1.00 83.06 220 GLY A O 1
ATOM 1782 N N . ALA A 1 221 ? -10.918 -0.600 -32.384 1.00 88.00 221 ALA A N 1
ATOM 1783 C CA . ALA A 1 221 ? -10.892 0.645 -31.625 1.00 88.00 221 ALA A CA 1
ATOM 1784 C C . ALA A 1 221 ? -9.539 0.800 -30.913 1.00 88.00 221 ALA A C 1
ATOM 1786 O O . ALA A 1 221 ? -8.854 -0.188 -30.651 1.00 88.00 221 ALA A O 1
ATOM 1787 N N . ALA A 1 222 ? -9.159 2.042 -30.616 1.00 90.19 222 ALA A N 1
ATOM 1788 C CA . ALA A 1 222 ? -8.036 2.293 -29.723 1.00 90.19 222 ALA A CA 1
ATOM 1789 C C . ALA A 1 222 ? -8.386 1.802 -28.309 1.00 90.19 222 ALA A C 1
ATOM 1791 O O . ALA A 1 222 ? -9.502 2.019 -27.832 1.00 90.19 222 ALA A O 1
ATOM 1792 N N . VAL A 1 223 ? -7.430 1.144 -27.663 1.00 92.12 223 VAL A N 1
ATOM 1793 C CA . VAL A 1 223 ? -7.501 0.680 -26.281 1.00 92.12 223 VAL A CA 1
ATOM 1794 C C . VAL A 1 223 ? -6.710 1.663 -25.431 1.00 92.12 223 VAL A C 1
ATOM 1796 O O . VAL A 1 223 ? -5.500 1.803 -25.607 1.00 92.12 223 VAL A O 1
ATOM 1799 N N . THR A 1 224 ? -7.396 2.361 -24.529 1.00 92.94 224 THR A N 1
ATOM 1800 C CA . THR A 1 224 ? -6.751 3.197 -23.512 1.00 92.94 224 THR A CA 1
ATOM 1801 C C . THR A 1 224 ? -6.383 2.327 -22.321 1.00 92.94 224 THR A C 1
ATOM 1803 O O . THR A 1 224 ? -7.252 1.713 -21.708 1.00 92.94 224 THR A O 1
ATOM 1806 N N . VAL A 1 225 ? -5.099 2.309 -21.986 1.00 93.69 225 VAL A N 1
ATOM 1807 C CA . VAL A 1 225 ? -4.559 1.601 -20.830 1.00 93.69 225 VAL A CA 1
ATOM 1808 C C . VAL A 1 225 ? -4.798 2.453 -19.589 1.00 93.69 225 VAL A C 1
ATOM 1810 O O . VAL A 1 225 ? -4.326 3.588 -19.513 1.00 93.69 225 VAL A O 1
ATOM 1813 N N . LEU A 1 226 ? -5.534 1.903 -18.628 1.00 91.81 226 LEU A N 1
ATOM 1814 C CA . LEU A 1 226 ? -5.785 2.498 -17.315 1.00 91.81 226 LEU A CA 1
ATOM 1815 C C . LEU A 1 226 ? -5.132 1.634 -16.247 1.00 91.81 226 LEU A C 1
ATOM 1817 O O . LEU A 1 226 ? -5.067 0.418 -16.410 1.00 91.81 226 LEU A O 1
ATOM 1821 N N . THR A 1 227 ? -4.697 2.236 -15.144 1.00 92.81 227 THR A N 1
ATOM 1822 C CA . THR A 1 227 ? -4.192 1.440 -14.024 1.00 92.81 227 THR A CA 1
ATOM 1823 C C . THR A 1 227 ? -5.351 0.841 -13.209 1.00 92.81 227 THR A C 1
ATOM 1825 O O . THR A 1 227 ? -6.428 1.448 -13.128 1.00 92.81 227 THR A O 1
ATOM 1828 N N . PRO A 1 228 ? -5.159 -0.325 -12.562 1.00 91.88 228 PRO A N 1
ATOM 1829 C CA . PRO A 1 228 ? -6.123 -0.905 -11.630 1.00 91.88 228 PRO A CA 1
ATOM 1830 C C . PRO A 1 228 ? -6.640 0.087 -10.586 1.00 91.88 228 PRO A C 1
ATOM 1832 O O . PRO A 1 228 ? -7.821 0.074 -10.242 1.00 91.88 228 PRO A O 1
ATOM 1835 N N . GLU A 1 229 ? -5.794 0.999 -10.106 1.00 90.38 229 GLU A N 1
ATOM 1836 C CA . GLU A 1 229 ? -6.202 1.979 -9.105 1.00 90.38 229 GLU A CA 1
ATOM 1837 C C . GLU A 1 229 ? -7.137 3.057 -9.653 1.00 90.38 229 GLU A C 1
ATOM 1839 O O . GLU A 1 229 ? -8.035 3.503 -8.939 1.00 90.38 229 GLU A O 1
ATOM 1844 N N . GLU A 1 230 ? -6.961 3.466 -10.912 1.00 89.31 230 GLU A N 1
ATOM 1845 C CA . GLU A 1 230 ? -7.890 4.381 -11.580 1.00 89.31 230 GLU A CA 1
ATOM 1846 C C . GLU A 1 230 ? -9.258 3.725 -11.784 1.00 89.31 230 GLU A C 1
ATOM 1848 O O . GLU A 1 230 ? -10.291 4.376 -11.621 1.00 89.31 230 GLU A O 1
ATOM 1853 N N . GLN A 1 231 ? -9.271 2.426 -12.098 1.00 89.56 231 GLN A N 1
ATOM 1854 C CA . GLN A 1 231 ? -10.500 1.651 -12.262 1.00 89.56 231 GLN A CA 1
ATOM 1855 C C . GLN A 1 231 ? -11.211 1.412 -10.924 1.00 89.56 231 GLN A C 1
ATOM 1857 O O . GLN A 1 231 ? -12.434 1.530 -10.838 1.00 89.56 231 GLN A O 1
ATOM 1862 N N . GLN A 1 232 ? -10.454 1.092 -9.871 1.00 87.94 232 GLN A N 1
ATOM 1863 C CA . GLN A 1 232 ? -10.989 0.807 -8.541 1.00 87.94 232 GLN A CA 1
ATOM 1864 C C . GLN A 1 232 ? -11.434 2.079 -7.807 1.00 87.94 232 GLN A C 1
ATOM 1866 O O . GLN A 1 232 ? -12.435 2.061 -7.087 1.00 87.94 232 GLN A O 1
ATOM 1871 N N . TYR A 1 233 ? -10.716 3.190 -7.998 1.00 87.94 233 TYR A N 1
ATOM 1872 C CA . TYR A 1 233 ? -10.959 4.468 -7.329 1.00 87.94 233 TYR A CA 1
ATOM 1873 C C . TYR A 1 233 ? -11.119 5.627 -8.330 1.00 87.94 233 TYR A C 1
ATOM 1875 O O . TYR A 1 233 ? -10.364 6.606 -8.286 1.00 87.94 233 TYR A O 1
ATOM 1883 N N . PRO A 1 234 ? -12.151 5.597 -9.195 1.00 85.75 234 PRO A N 1
ATOM 1884 C CA . PRO A 1 234 ? -12.332 6.596 -10.252 1.00 85.75 234 PRO A CA 1
ATOM 1885 C C . PRO A 1 234 ? -12.549 8.012 -9.701 1.00 85.75 234 PRO A C 1
ATOM 1887 O O . PRO A 1 234 ? -12.175 8.996 -10.335 1.00 85.75 234 PRO A O 1
ATOM 1890 N N . ALA A 1 235 ? -13.097 8.127 -8.486 1.00 84.38 235 ALA A N 1
ATOM 1891 C CA . ALA A 1 235 ? -13.257 9.402 -7.791 1.00 84.38 235 ALA A CA 1
ATOM 1892 C C . ALA A 1 235 ? -11.917 10.065 -7.424 1.00 84.38 235 ALA A C 1
ATOM 1894 O O . ALA A 1 235 ? -11.875 11.280 -7.255 1.00 84.38 235 ALA A O 1
ATOM 1895 N N . PHE A 1 236 ? -10.837 9.287 -7.287 1.00 82.69 236 PHE A N 1
ATOM 1896 C CA . PHE A 1 236 ? -9.514 9.807 -6.938 1.00 82.69 236 PHE A CA 1
ATOM 1897 C C . PHE A 1 236 ? -8.596 9.931 -8.138 1.00 82.69 236 PHE A C 1
ATOM 1899 O O . PHE A 1 236 ? -7.665 10.727 -8.070 1.00 82.69 236 PHE A O 1
ATOM 1906 N N . ALA A 1 237 ? -8.859 9.212 -9.233 1.00 69.00 237 ALA A N 1
ATOM 1907 C CA . ALA A 1 237 ? -8.061 9.252 -10.459 1.00 69.00 237 ALA A CA 1
ATOM 1908 C C . ALA A 1 237 ? -7.826 10.688 -10.972 1.00 69.00 237 ALA A C 1
ATOM 1910 O O . ALA A 1 237 ? -6.741 11.008 -11.439 1.00 69.00 237 ALA A O 1
ATOM 1911 N N . SER A 1 238 ? -8.807 11.580 -10.800 1.00 62.78 238 SER A N 1
ATOM 1912 C CA . SER A 1 238 ? -8.779 12.967 -11.278 1.00 62.78 238 SER A CA 1
ATOM 1913 C C . SER A 1 238 ? -8.513 14.029 -10.201 1.00 62.78 238 SER A C 1
ATOM 1915 O O . SER A 1 238 ? -8.519 15.219 -10.528 1.00 62.78 238 SER A O 1
ATOM 1917 N N . LEU A 1 239 ? -8.267 13.639 -8.939 1.00 53.84 239 LEU A N 1
ATOM 1918 C CA . LEU A 1 239 ? -7.917 14.576 -7.864 1.00 53.84 239 LEU A CA 1
ATOM 1919 C C . LEU A 1 239 ? -6.512 15.138 -8.103 1.00 53.84 239 LEU A C 1
ATOM 1921 O O . LEU A 1 239 ? -5.503 14.598 -7.653 1.00 53.84 239 LEU A O 1
ATOM 1925 N N . ARG A 1 240 ? -6.468 16.236 -8.854 1.00 52.50 240 ARG A N 1
ATOM 1926 C CA . ARG A 1 240 ? -5.306 17.117 -8.976 1.00 52.50 240 ARG A CA 1
ATOM 1927 C C . ARG A 1 240 ? -5.144 17.878 -7.657 1.00 52.50 240 ARG A C 1
ATOM 1929 O O . ARG A 1 240 ? -6.154 18.110 -6.984 1.00 52.50 240 ARG A O 1
ATOM 1936 N N . PRO A 1 241 ? -3.931 18.315 -7.281 1.00 39.00 241 PRO A N 1
ATOM 1937 C CA . PRO A 1 241 ? -3.791 19.286 -6.207 1.00 39.00 241 PRO A CA 1
ATOM 1938 C C . PRO A 1 241 ? -4.724 20.463 -6.500 1.00 39.00 241 PRO A C 1
ATOM 1940 O O . PRO A 1 241 ? -4.711 21.003 -7.608 1.00 39.00 241 PRO A O 1
ATOM 1943 N N . LEU A 1 242 ? -5.566 20.830 -5.533 1.00 30.64 242 LEU A N 1
ATOM 1944 C CA . LEU A 1 242 ? -6.284 22.099 -5.557 1.00 30.64 242 LEU A CA 1
ATOM 1945 C C . LEU A 1 242 ? -5.227 23.206 -5.533 1.00 30.64 242 LEU A C 1
ATOM 1947 O O . LEU A 1 242 ? -4.799 23.641 -4.465 1.00 30.64 242 LEU A O 1
ATOM 1951 N N . SER A 1 243 ? -4.775 23.643 -6.705 1.00 29.66 243 SER A N 1
ATOM 1952 C CA . SER A 1 243 ? -4.124 24.934 -6.821 1.00 29.66 243 SER A CA 1
ATOM 1953 C C . SER A 1 243 ? -5.155 25.986 -6.420 1.00 29.66 243 SER A C 1
ATOM 1955 O O . SER A 1 243 ? -6.298 26.004 -6.885 1.00 29.66 243 SER A O 1
ATOM 1957 N N . SER A 1 244 ? -4.765 26.813 -5.454 1.00 32.91 244 SER A N 1
ATOM 1958 C CA . SER A 1 244 ? -5.507 27.996 -5.050 1.00 32.91 244 SER A CA 1
ATOM 1959 C C . SER A 1 244 ? -5.898 28.806 -6.286 1.00 32.91 244 SER A C 1
ATOM 1961 O O . SER A 1 244 ? -5.030 29.165 -7.076 1.00 32.91 244 SER A O 1
ATOM 1963 N N . GLU A 1 245 ? -7.192 29.103 -6.390 1.00 36.41 245 GLU A N 1
ATOM 1964 C CA . GLU A 1 245 ? -7.794 30.083 -7.298 1.00 36.41 245 GLU A CA 1
ATOM 1965 C C . GLU A 1 245 ? -7.497 29.898 -8.796 1.00 36.41 245 GLU A C 1
ATOM 1967 O O . GLU A 1 245 ? -6.658 30.572 -9.387 1.00 36.41 245 GLU A O 1
ATOM 1972 N N . ALA A 1 246 ? -8.321 29.089 -9.459 1.00 27.16 246 ALA A N 1
ATOM 1973 C CA . ALA A 1 246 ? -8.616 29.292 -10.872 1.00 27.16 246 ALA A CA 1
ATOM 1974 C C . ALA A 1 246 ? -10.132 29.232 -11.089 1.00 27.16 246 ALA A C 1
ATOM 1976 O O . ALA A 1 246 ? -10.742 28.169 -11.202 1.00 27.16 246 ALA A O 1
ATOM 1977 N N . THR A 1 247 ? -10.750 30.411 -11.103 1.00 25.61 247 THR A N 1
ATOM 1978 C CA . THR A 1 247 ? -12.122 30.640 -11.562 1.00 25.61 247 THR A CA 1
ATOM 1979 C C . THR A 1 247 ? -12.283 30.063 -12.975 1.00 25.61 247 THR A C 1
ATOM 1981 O O . THR A 1 247 ? -11.413 30.306 -13.815 1.00 25.61 247 THR A O 1
ATOM 1984 N N . PRO A 1 248 ? -13.361 29.324 -13.291 1.00 30.56 248 PRO A N 1
ATOM 1985 C CA . PRO A 1 248 ? -13.521 28.751 -14.620 1.00 30.56 248 PRO A CA 1
ATOM 1986 C C . PRO A 1 248 ? -13.812 29.869 -15.627 1.00 30.56 248 PRO A C 1
ATOM 1988 O O . PRO A 1 248 ? -14.892 30.463 -15.625 1.00 30.56 248 PRO A O 1
ATOM 1991 N N . ALA A 1 249 ? -12.836 30.168 -16.484 1.00 27.88 249 ALA A N 1
ATOM 1992 C CA . ALA A 1 249 ? -13.049 30.988 -17.666 1.00 27.88 249 ALA A CA 1
ATOM 1993 C C . ALA A 1 249 ? -13.868 30.183 -18.690 1.00 27.88 249 ALA A C 1
ATOM 1995 O O . ALA A 1 249 ? -13.521 29.056 -19.047 1.00 27.88 249 ALA A O 1
ATOM 1996 N N . ALA A 1 250 ? -14.990 30.765 -19.108 1.00 27.94 250 ALA A N 1
ATOM 1997 C CA . ALA A 1 250 ? -15.886 30.242 -20.132 1.00 27.94 250 ALA A CA 1
ATOM 1998 C C . ALA A 1 250 ? -15.191 30.172 -21.513 1.00 27.94 250 ALA A C 1
ATOM 2000 O O . ALA A 1 250 ? -14.235 30.911 -21.750 1.00 27.94 250 ALA A O 1
ATOM 2001 N N . PRO A 1 251 ? -15.657 29.310 -22.437 1.00 31.73 251 PRO A N 1
ATOM 2002 C CA . PRO A 1 251 ? -15.004 29.110 -23.727 1.00 31.73 251 PRO A CA 1
ATOM 2003 C C . PRO A 1 251 ? -15.228 30.307 -24.664 1.00 31.73 251 PRO A C 1
ATOM 2005 O O . PRO A 1 251 ? -16.366 30.640 -24.997 1.00 31.73 251 PRO A O 1
ATOM 2008 N N . GLU A 1 252 ? -14.141 30.930 -25.121 1.00 26.61 252 GLU A N 1
ATOM 2009 C CA . GLU A 1 252 ? -14.172 31.951 -26.171 1.00 26.61 252 GLU A CA 1
ATOM 2010 C C . GLU A 1 252 ? -14.272 31.292 -27.557 1.00 26.61 252 GLU A C 1
ATOM 2012 O O . GLU A 1 252 ? -13.387 30.558 -27.999 1.00 26.61 252 GLU A O 1
ATOM 2017 N N . THR A 1 253 ? -15.373 31.559 -28.258 1.00 26.61 253 THR A N 1
ATOM 2018 C CA . THR A 1 253 ? -15.503 31.378 -29.712 1.00 26.61 253 THR A CA 1
ATOM 2019 C C . THR A 1 253 ? -14.726 32.470 -30.461 1.00 26.61 253 THR A C 1
ATOM 2021 O O . THR A 1 253 ? -14.683 33.604 -29.981 1.00 26.61 253 THR A O 1
ATOM 2024 N N . PRO A 1 254 ? -14.156 32.190 -31.649 1.00 28.92 254 PRO A N 1
ATOM 2025 C CA . PRO A 1 254 ? -13.267 33.126 -32.329 1.00 28.92 254 PRO A CA 1
ATOM 2026 C C . PRO A 1 254 ? -14.043 34.294 -32.954 1.00 28.92 254 PRO A C 1
ATOM 2028 O O . PRO A 1 254 ? -15.030 34.097 -33.664 1.00 28.92 254 PRO A O 1
ATOM 2031 N N . ALA A 1 255 ? -13.575 35.512 -32.680 1.00 25.42 255 ALA A N 1
ATOM 2032 C CA . ALA A 1 255 ? -14.124 36.756 -33.202 1.00 25.42 255 ALA A CA 1
ATOM 2033 C C . ALA A 1 255 ? -13.758 36.967 -34.682 1.00 25.42 255 ALA A C 1
ATOM 2035 O O . ALA A 1 255 ? -12.604 36.806 -35.081 1.00 25.42 255 ALA A O 1
ATOM 2036 N N . VAL A 1 256 ? -14.758 37.371 -35.467 1.00 27.95 256 VAL A N 1
ATOM 2037 C CA . VAL A 1 256 ? -14.613 37.963 -36.801 1.00 27.95 256 VAL A CA 1
ATOM 2038 C C . VAL A 1 256 ? -14.743 39.481 -36.646 1.00 27.95 256 VAL A C 1
ATOM 2040 O O . VAL A 1 256 ? -15.578 39.964 -35.883 1.00 27.95 256 VAL A O 1
ATOM 2043 N N . ASP A 1 257 ? -13.866 40.187 -37.345 1.00 24.70 257 ASP A N 1
ATOM 2044 C CA . ASP A 1 257 ? -13.668 41.637 -37.398 1.00 24.70 257 ASP A CA 1
ATOM 2045 C C . ASP A 1 257 ? -14.909 42.391 -37.932 1.00 24.70 257 ASP A C 1
ATOM 2047 O O . ASP A 1 257 ? -15.488 41.942 -38.917 1.00 24.70 257 ASP A O 1
ATOM 2051 N N . GLU A 1 258 ? -15.299 43.515 -37.307 1.00 24.77 258 GLU A N 1
ATOM 2052 C CA . GLU A 1 258 ? -15.738 44.775 -37.957 1.00 24.77 258 GLU A CA 1
ATOM 2053 C C . GLU A 1 258 ? -16.208 45.847 -36.938 1.00 24.77 258 GLU A C 1
ATOM 2055 O O . GLU A 1 258 ? -16.705 45.569 -35.848 1.00 24.77 258 GLU A O 1
ATOM 2060 N N . THR A 1 259 ? -15.972 47.111 -37.300 1.00 26.67 259 THR A N 1
ATOM 2061 C CA . THR A 1 259 ? -15.937 48.333 -36.466 1.00 26.67 259 THR A CA 1
ATOM 2062 C C . THR A 1 259 ? -17.296 49.105 -36.437 1.00 26.67 259 THR A C 1
ATOM 2064 O O . THR A 1 259 ? -18.285 48.578 -36.935 1.00 26.67 259 THR A O 1
ATOM 2067 N N . PRO A 1 260 ? -17.456 50.305 -35.811 1.00 32.84 260 PRO A N 1
ATOM 2068 C CA . PRO A 1 260 ? -18.468 50.544 -34.770 1.00 32.84 260 PRO A CA 1
ATOM 2069 C C . PRO A 1 260 ? -19.602 51.537 -35.135 1.00 32.84 260 PRO A C 1
ATOM 2071 O O . PRO A 1 260 ? -19.458 52.391 -36.008 1.00 32.84 260 PRO A O 1
ATOM 2074 N N . GLY A 1 261 ? -20.699 51.525 -34.363 1.00 26.16 261 GLY A N 1
ATOM 2075 C CA . GLY A 1 261 ? -21.739 52.566 -34.402 1.00 26.16 261 GLY A CA 1
ATOM 2076 C C . GLY A 1 261 ? -22.748 52.476 -33.244 1.00 26.16 261 GLY A C 1
ATOM 2077 O O . GLY A 1 261 ? -23.441 51.479 -33.095 1.00 26.16 261 GLY A O 1
ATOM 2078 N N . ALA A 1 262 ? -22.802 53.520 -32.414 1.00 27.38 262 ALA A N 1
ATOM 2079 C CA . ALA A 1 262 ? -23.699 53.738 -31.263 1.00 27.38 262 ALA A CA 1
ATOM 2080 C C . ALA A 1 262 ? -25.144 54.149 -31.681 1.00 27.38 262 ALA A C 1
ATOM 2082 O O . ALA A 1 262 ? -25.358 54.352 -32.876 1.00 27.38 262 ALA A O 1
ATOM 2083 N N . PRO A 1 263 ? -26.078 54.540 -30.772 1.00 33.34 263 PRO A N 1
ATOM 2084 C CA . PRO A 1 263 ? -26.517 53.999 -29.465 1.00 33.34 263 PRO A CA 1
ATOM 2085 C C . PRO A 1 263 ? -28.071 53.796 -29.348 1.00 33.34 263 PRO A C 1
ATOM 2087 O O . PRO A 1 263 ? -28.803 54.261 -30.211 1.00 33.34 263 PRO A O 1
ATOM 2090 N N . LEU A 1 264 ? -28.521 53.126 -28.256 1.00 23.97 264 LEU A N 1
ATOM 2091 C CA . LEU A 1 264 ? -29.754 53.249 -27.395 1.00 23.97 264 LEU A CA 1
ATOM 2092 C C . LEU A 1 264 ? -31.074 53.869 -27.961 1.00 23.97 264 LEU A C 1
ATOM 2094 O O . LEU A 1 264 ? -30.981 54.821 -28.727 1.00 23.97 264 LEU A O 1
ATOM 2098 N N . PRO A 1 265 ? -32.310 53.503 -27.495 1.00 33.12 265 PRO A N 1
ATOM 2099 C CA . PRO A 1 265 ? -32.655 53.344 -26.066 1.00 33.12 265 PRO A CA 1
ATOM 2100 C C . PRO A 1 265 ? -33.792 52.354 -25.661 1.00 33.12 265 PRO A C 1
ATOM 2102 O O . PRO A 1 265 ? -34.502 51.769 -26.471 1.00 33.12 265 PRO A O 1
ATOM 2105 N N . GLU A 1 266 ? -33.893 52.208 -24.334 1.00 23.39 266 GLU A N 1
ATOM 2106 C CA . GLU A 1 266 ? -35.026 51.923 -23.427 1.00 23.39 266 GLU A CA 1
ATOM 2107 C C . GLU A 1 266 ? -36.458 51.757 -23.991 1.00 23.39 266 GLU A C 1
ATOM 2109 O O . GLU A 1 266 ? -36.931 52.602 -24.742 1.00 23.39 266 GLU A O 1
ATOM 2114 N N . ALA A 1 267 ? -37.214 50.775 -23.464 1.00 25.59 267 ALA A N 1
ATOM 2115 C CA . ALA A 1 267 ? -38.436 51.016 -22.664 1.00 25.59 267 ALA A CA 1
ATOM 2116 C C . ALA A 1 267 ? -39.219 49.721 -22.331 1.00 25.59 267 ALA A C 1
ATOM 2118 O O . ALA A 1 267 ? -39.658 48.988 -23.207 1.00 25.59 267 ALA A O 1
ATOM 2119 N N . GLN A 1 268 ? -39.403 49.503 -21.023 1.00 22.78 268 GLN A N 1
ATOM 2120 C CA . GLN A 1 268 ? -40.668 49.246 -20.308 1.00 22.78 268 GLN A CA 1
ATOM 2121 C C . GLN A 1 268 ? -41.724 48.275 -20.877 1.00 22.78 268 GLN A C 1
ATOM 2123 O O . GLN A 1 268 ? -42.267 48.468 -21.957 1.00 22.78 268 GLN A O 1
ATOM 2128 N N . GLY A 1 269 ? -42.206 47.387 -19.995 1.00 25.06 269 GLY A N 1
ATOM 2129 C CA . GLY A 1 269 ? -43.627 47.018 -19.979 1.00 25.06 269 GLY A CA 1
ATOM 2130 C C . GLY A 1 269 ? -43.938 45.559 -19.652 1.00 25.06 269 GLY A C 1
ATOM 2131 O O . GLY A 1 269 ? -44.027 44.726 -20.545 1.00 25.06 269 GLY A O 1
ATOM 2132 N N . LYS A 1 270 ? -44.217 45.262 -18.374 1.00 26.61 270 LYS A N 1
ATOM 2133 C CA . LYS A 1 270 ? -45.198 44.215 -18.017 1.00 26.61 270 LYS A CA 1
ATOM 2134 C C . LYS A 1 270 ? -46.602 44.732 -18.393 1.00 26.61 270 LYS A C 1
ATOM 2136 O O . LYS A 1 270 ? -46.789 45.950 -18.385 1.00 26.61 270 LYS A O 1
ATOM 2141 N N . PRO A 1 271 ? -47.600 43.864 -18.641 1.00 30.28 271 PRO A N 1
ATOM 2142 C CA . PRO A 1 271 ? -48.476 43.492 -17.524 1.00 30.28 271 PRO A CA 1
ATOM 2143 C C . PRO A 1 271 ? -49.037 42.055 -17.554 1.00 30.28 271 PRO A C 1
ATOM 2145 O O . PRO A 1 271 ? -49.005 41.342 -18.551 1.00 30.28 271 PRO A O 1
ATOM 2148 N N . GLN A 1 272 ? -49.552 41.680 -16.383 1.00 24.34 272 GLN A N 1
ATOM 2149 C CA . GLN A 1 272 ? -50.334 40.493 -16.031 1.00 24.34 272 GLN A CA 1
ATOM 2150 C C . GLN A 1 272 ? -51.705 40.418 -16.728 1.00 24.34 272 GLN A C 1
ATOM 2152 O O . GLN A 1 272 ? -52.299 41.443 -17.049 1.00 24.34 272 GLN A O 1
ATOM 2157 N N . SER A 1 273 ? -52.269 39.211 -16.811 1.00 24.45 273 SER A N 1
ATOM 2158 C CA . SER A 1 273 ? -53.616 38.853 -16.300 1.00 24.45 273 SER A CA 1
ATOM 2159 C C . SER A 1 273 ? -53.827 37.347 -16.536 1.00 24.45 273 SER A C 1
ATOM 2161 O O . SER A 1 273 ? -53.548 36.841 -17.615 1.00 24.45 273 SER A O 1
ATOM 2163 N N . ASP A 1 274 ? -53.946 36.544 -15.479 1.00 22.16 274 ASP A N 1
ATOM 2164 C CA . ASP A 1 274 ? -55.177 36.213 -14.734 1.00 22.16 274 ASP A CA 1
ATOM 2165 C C . ASP A 1 274 ? -56.185 35.387 -15.546 1.00 22.16 274 ASP A C 1
ATOM 2167 O O . ASP A 1 274 ? -56.820 35.895 -16.463 1.00 22.16 274 ASP A O 1
ATOM 2171 N N . ALA A 1 275 ? -56.381 34.124 -15.151 1.00 25.44 275 ALA A N 1
ATOM 2172 C CA . ALA A 1 275 ? -57.627 33.674 -14.516 1.00 25.44 275 ALA A CA 1
ATOM 2173 C C . ALA A 1 275 ? -57.717 32.132 -14.462 1.00 25.44 275 ALA A C 1
ATOM 2175 O O . ALA A 1 275 ? -57.889 31.447 -15.464 1.00 25.44 275 ALA A O 1
ATOM 2176 N N . THR A 1 276 ? -57.607 31.623 -13.233 1.00 22.55 276 THR A N 1
ATOM 2177 C CA . THR A 1 276 ? -58.542 30.698 -12.562 1.00 22.55 276 THR A CA 1
ATOM 2178 C C . THR A 1 276 ? -59.214 29.562 -13.346 1.00 22.55 276 THR A C 1
ATOM 2180 O O . THR A 1 276 ? -60.078 29.794 -14.180 1.00 22.55 276 THR A O 1
ATOM 2183 N N . THR A 1 277 ? -59.012 28.322 -12.878 1.00 25.81 277 THR A N 1
ATOM 2184 C CA . THR A 1 277 ? -60.104 27.412 -12.447 1.00 25.81 277 THR A CA 1
ATOM 2185 C C . THR A 1 277 ? -59.554 26.186 -11.683 1.00 25.81 277 THR A C 1
ATOM 2187 O O . THR A 1 277 ? -58.676 25.470 -12.147 1.00 25.81 277 THR A O 1
ATOM 2190 N N . LYS A 1 278 ? -60.084 25.961 -10.474 1.00 24.11 278 LYS A N 1
ATOM 2191 C CA . LYS A 1 278 ? -60.161 24.686 -9.716 1.00 24.11 278 LYS A CA 1
ATOM 2192 C C . LYS A 1 278 ? -61.649 24.259 -9.739 1.00 24.11 278 LYS A C 1
ATOM 2194 O O . LYS A 1 278 ? -62.451 25.137 -10.069 1.00 24.11 278 LYS A O 1
ATOM 2199 N N . PRO A 1 279 ? -62.091 23.052 -9.308 1.00 39.47 279 PRO A N 1
ATOM 2200 C CA . PRO A 1 279 ? -61.424 21.957 -8.568 1.00 39.47 279 PRO A CA 1
ATOM 2201 C C . PRO A 1 279 ? -61.603 20.578 -9.283 1.00 39.47 279 PRO A C 1
ATOM 2203 O O . PRO A 1 279 ? -62.122 20.543 -10.388 1.00 39.47 279 PRO A O 1
ATOM 2206 N N . VAL A 1 280 ? -61.114 19.417 -8.818 1.00 27.25 280 VAL A N 1
ATOM 2207 C CA . VAL A 1 280 ? -61.720 18.495 -7.823 1.00 27.25 280 VAL A CA 1
ATOM 2208 C C . VAL A 1 280 ? -60.756 17.307 -7.588 1.00 27.25 280 VAL A C 1
ATOM 2210 O O . VAL A 1 280 ? -59.993 16.921 -8.467 1.00 27.25 280 VAL A O 1
ATOM 2213 N N . ALA A 1 281 ? -60.798 16.775 -6.366 1.00 25.23 281 ALA A N 1
ATOM 2214 C CA . ALA A 1 281 ? -59.999 15.706 -5.767 1.00 25.23 281 ALA A CA 1
ATOM 2215 C C . ALA A 1 281 ? -60.035 14.326 -6.462 1.00 25.23 281 ALA A C 1
ATOM 2217 O O . ALA A 1 281 ? -61.095 13.896 -6.902 1.00 25.23 281 ALA A O 1
ATOM 2218 N N . ALA A 1 282 ? -58.919 13.583 -6.415 1.00 25.41 282 ALA A N 1
ATOM 2219 C CA . ALA A 1 282 ? -58.719 12.416 -5.531 1.00 25.41 282 ALA A CA 1
ATOM 2220 C C . ALA A 1 282 ? -57.527 11.536 -5.987 1.00 25.41 282 ALA A C 1
ATOM 2222 O O . ALA A 1 282 ? -57.493 11.069 -7.116 1.00 25.41 282 ALA A O 1
ATOM 2223 N N . ALA A 1 283 ? -56.591 11.329 -5.051 1.00 25.05 283 ALA A N 1
ATOM 2224 C CA . ALA A 1 283 ? -55.719 10.168 -4.813 1.00 25.05 283 ALA A CA 1
ATOM 2225 C C . ALA A 1 283 ? -55.149 9.354 -5.996 1.00 25.05 283 ALA A C 1
ATOM 2227 O O . ALA A 1 283 ? -55.879 8.570 -6.584 1.00 25.05 283 ALA A O 1
ATOM 2228 N N . VAL A 1 284 ? -53.816 9.380 -6.167 1.00 27.36 284 VAL A N 1
ATOM 2229 C CA . VAL A 1 284 ? -52.919 8.232 -5.881 1.00 27.36 284 VAL A CA 1
ATOM 2230 C C . VAL A 1 284 ? -51.541 8.791 -5.501 1.00 27.36 284 VAL A C 1
ATOM 2232 O O . VAL A 1 284 ? -50.972 9.608 -6.221 1.00 27.36 284 VAL A O 1
ATOM 2235 N N . SER A 1 285 ? -51.036 8.382 -4.341 1.00 24.80 285 SER A N 1
ATOM 2236 C CA . SER A 1 285 ? -49.729 8.752 -3.804 1.00 24.80 285 SER A CA 1
ATOM 2237 C C . SER A 1 285 ? -48.735 7.636 -4.125 1.00 24.80 285 SER A C 1
ATOM 2239 O O . SER A 1 285 ? -48.799 6.582 -3.499 1.00 24.80 285 SER A O 1
ATOM 2241 N N . GLU A 1 286 ? -47.802 7.864 -5.046 1.00 26.94 286 GLU A N 1
ATOM 2242 C CA . GLU A 1 286 ? -46.568 7.078 -5.135 1.00 26.94 286 GLU A CA 1
ATOM 2243 C C . GLU A 1 286 ? -45.389 7.998 -4.833 1.00 26.94 286 GLU A C 1
ATOM 2245 O O . GLU A 1 286 ? -45.035 8.902 -5.588 1.00 26.94 286 GLU A O 1
ATOM 2250 N N . ALA A 1 287 ? -44.832 7.797 -3.642 1.00 26.38 287 ALA A N 1
ATOM 2251 C CA . ALA A 1 287 ? -43.653 8.474 -3.153 1.00 26.38 287 ALA A CA 1
ATOM 2252 C C . ALA A 1 287 ? -42.404 7.738 -3.655 1.00 26.38 287 ALA A C 1
ATOM 2254 O O . ALA A 1 287 ? -42.013 6.725 -3.084 1.00 26.38 287 ALA A O 1
ATOM 2255 N N . SER A 1 288 ? -41.728 8.277 -4.670 1.00 28.97 288 SER A N 1
ATOM 2256 C CA . SER A 1 288 ? -40.297 8.026 -4.881 1.00 28.97 288 SER A CA 1
ATOM 2257 C C . SER A 1 288 ? -39.509 9.103 -4.132 1.00 28.97 288 SER A C 1
ATOM 2259 O O . SER A 1 288 ? -39.005 10.069 -4.707 1.00 28.97 288 SER A O 1
ATOM 2261 N N . GLY A 1 289 ? -39.484 8.980 -2.806 1.00 26.33 289 GLY A N 1
ATOM 2262 C CA . GLY A 1 289 ? -38.660 9.815 -1.947 1.00 26.33 289 GLY A CA 1
ATOM 2263 C C . GLY A 1 289 ? -37.212 9.348 -2.003 1.00 26.33 289 GLY A C 1
ATOM 2264 O O . GLY A 1 289 ? -36.847 8.397 -1.318 1.00 26.33 289 GLY A O 1
ATOM 2265 N N . ALA A 1 290 ? -36.383 10.050 -2.773 1.00 30.34 290 ALA A N 1
ATOM 2266 C CA . ALA A 1 290 ? -34.968 10.164 -2.460 1.00 30.34 290 ALA A CA 1
ATOM 2267 C C . ALA A 1 290 ? -34.869 10.802 -1.065 1.00 30.34 290 ALA A C 1
ATOM 2269 O O . ALA A 1 290 ? -35.083 12.004 -0.897 1.00 30.34 290 ALA A O 1
ATOM 2270 N N . GLN A 1 291 ? -34.649 9.980 -0.040 1.00 30.19 291 GLN A N 1
ATOM 2271 C CA . GLN A 1 291 ? -34.421 10.472 1.310 1.00 30.19 291 GLN A CA 1
ATOM 2272 C C . GLN A 1 291 ? -33.022 11.080 1.370 1.00 30.19 291 GLN A C 1
ATOM 2274 O O . GLN A 1 291 ? -32.011 10.390 1.457 1.00 30.19 291 GLN A O 1
ATOM 2279 N N . SER A 1 292 ? -33.010 12.409 1.303 1.00 26.92 292 SER A N 1
ATOM 2280 C CA . SER A 1 292 ? -31.980 13.264 1.876 1.00 26.92 292 SER A CA 1
ATOM 2281 C C . SER A 1 292 ? -31.589 12.727 3.255 1.00 26.92 292 SER A C 1
ATOM 2283 O O . SER A 1 292 ? -32.432 12.648 4.152 1.00 26.92 292 SER A O 1
ATOM 2285 N N . ALA A 1 293 ? -30.327 12.328 3.411 1.00 32.53 293 ALA A N 1
ATOM 2286 C CA . ALA A 1 293 ? -29.745 12.005 4.701 1.00 32.53 293 ALA A CA 1
ATOM 2287 C C . ALA A 1 293 ? -29.730 13.282 5.553 1.00 32.53 293 ALA A C 1
ATOM 2289 O O . ALA A 1 293 ? -28.820 14.103 5.475 1.00 32.53 293 ALA A O 1
ATOM 2290 N N . THR A 1 294 ? -30.774 13.481 6.352 1.00 32.41 294 THR A N 1
ATOM 2291 C CA . THR A 1 294 ? -30.752 14.438 7.455 1.00 32.41 294 THR A CA 1
ATOM 2292 C C . THR A 1 294 ? -29.637 14.032 8.409 1.00 32.41 294 THR A C 1
ATOM 2294 O O . THR A 1 294 ? -29.719 12.971 9.024 1.00 32.41 294 THR A O 1
ATOM 2297 N N . THR A 1 295 ? -28.611 14.871 8.545 1.00 39.84 295 THR A N 1
ATOM 2298 C CA . THR A 1 295 ? -27.578 14.763 9.579 1.00 39.84 295 THR A CA 1
ATOM 2299 C C . THR A 1 295 ? -28.262 14.869 10.943 1.00 39.84 295 THR A C 1
ATOM 2301 O O . THR A 1 295 ? -28.544 15.961 11.439 1.00 39.84 295 THR A O 1
ATOM 2304 N N . ALA A 1 296 ? -28.627 13.728 11.527 1.00 55.75 296 ALA A N 1
ATOM 2305 C CA . ALA A 1 296 ? -29.186 13.675 12.866 1.00 55.75 296 ALA A CA 1
ATOM 2306 C C . ALA A 1 296 ? -28.120 14.192 13.841 1.00 55.75 296 ALA A C 1
ATOM 2308 O O . ALA A 1 296 ? -27.017 13.656 13.913 1.00 55.75 296 ALA A O 1
ATOM 2309 N N . GLN A 1 297 ? -28.422 15.267 14.571 1.00 73.38 297 GLN A N 1
ATOM 2310 C CA . GLN A 1 297 ? -27.524 15.758 15.615 1.00 73.38 297 GLN A CA 1
ATOM 2311 C C . GLN A 1 297 ? -27.370 14.678 16.690 1.00 73.38 297 GLN A C 1
ATOM 2313 O O . GLN A 1 297 ? -28.361 14.284 17.310 1.00 73.38 297 GLN A O 1
ATOM 2318 N N . LEU A 1 298 ? -26.132 14.222 16.905 1.00 88.19 298 LEU A N 1
ATOM 2319 C CA . LEU A 1 298 ? -25.784 13.259 17.947 1.00 88.19 298 LEU A CA 1
ATOM 2320 C C . LEU A 1 298 ? -26.142 13.817 19.327 1.00 88.19 298 LEU A C 1
ATOM 2322 O O . LEU A 1 298 ? -25.881 14.985 19.630 1.00 88.19 298 LEU A O 1
ATOM 2326 N N . LYS A 1 299 ? -26.742 12.974 20.168 1.00 91.31 299 LYS A N 1
ATOM 2327 C CA . LYS A 1 299 ? -27.181 13.333 21.521 1.00 91.31 299 LYS A CA 1
ATOM 2328 C C . LYS A 1 299 ? -26.578 12.388 22.543 1.00 91.31 299 LYS A C 1
ATOM 2330 O O . LYS A 1 299 ? -26.335 11.216 22.252 1.00 91.31 299 LYS A O 1
ATOM 2335 N N . GLU A 1 300 ? -26.375 12.907 23.746 1.00 92.81 300 GLU A N 1
ATOM 2336 C CA . GLU A 1 300 ? -26.143 12.061 24.908 1.00 92.81 300 GLU A CA 1
ATOM 2337 C C . GLU A 1 300 ? -27.391 11.228 25.166 1.00 92.81 300 GLU A C 1
ATOM 2339 O O . GLU A 1 300 ? -28.516 11.734 25.115 1.00 92.81 300 GLU A O 1
ATOM 2344 N N . GLN A 1 301 ? -27.194 9.938 25.398 1.00 94.00 301 GLN A N 1
ATOM 2345 C CA . GLN A 1 301 ? -28.290 9.018 25.646 1.00 94.00 301 GLN A CA 1
ATOM 2346 C C . GLN A 1 301 ? -27.811 7.816 26.450 1.00 94.00 301 GLN A C 1
ATOM 2348 O O . GLN A 1 301 ? -26.617 7.530 26.536 1.00 94.00 301 GLN A O 1
ATOM 2353 N N . HIS A 1 302 ? -28.772 7.104 27.019 1.00 94.50 302 HIS A N 1
ATOM 2354 C CA . HIS A 1 302 ? -28.565 5.841 27.700 1.00 94.50 302 HIS A CA 1
ATOM 2355 C C . HIS A 1 302 ? -29.482 4.805 27.059 1.00 94.50 302 HIS A C 1
ATOM 2357 O O . HIS A 1 302 ? -30.684 5.036 26.911 1.00 94.50 302 HIS A O 1
ATOM 2363 N N . LEU A 1 303 ? -28.904 3.687 26.643 1.00 94.12 303 LEU A N 1
ATOM 2364 C CA . LEU A 1 303 ? -29.568 2.653 25.873 1.00 94.12 303 LEU A CA 1
ATOM 2365 C C . LEU A 1 303 ? -29.425 1.315 26.587 1.00 94.12 303 LEU A C 1
ATOM 2367 O O . LEU A 1 303 ? -28.321 0.894 26.923 1.00 94.12 303 LEU A O 1
ATOM 2371 N N . VAL A 1 304 ? -30.548 0.626 26.759 1.00 95.06 304 VAL A N 1
ATOM 2372 C CA . VAL A 1 304 ? -30.584 -0.709 27.356 1.00 95.06 304 VAL A CA 1
ATOM 2373 C C . VAL A 1 304 ? -30.771 -1.728 26.240 1.00 95.06 304 VAL A C 1
ATOM 2375 O O . VAL A 1 304 ? -31.789 -1.721 25.542 1.00 95.06 304 VAL A O 1
ATOM 2378 N N . VAL A 1 305 ? -29.787 -2.605 26.068 1.00 94.38 305 VAL A N 1
ATOM 2379 C CA . VAL A 1 305 ? -29.871 -3.771 25.189 1.00 94.38 305 VAL A CA 1
ATOM 2380 C C . VAL A 1 305 ? -30.531 -4.900 25.981 1.00 94.38 305 VAL A C 1
ATOM 2382 O O . VAL A 1 305 ? -29.973 -5.324 26.994 1.00 94.38 305 VAL A O 1
ATOM 2385 N N . PRO A 1 306 ? -31.708 -5.404 25.568 1.00 94.25 306 PRO A N 1
ATOM 2386 C CA . PRO A 1 306 ? -32.388 -6.462 26.305 1.00 94.25 306 PRO A CA 1
ATOM 2387 C C . PRO A 1 306 ? -31.624 -7.791 26.254 1.00 94.25 306 PRO A C 1
ATOM 2389 O O . PRO A 1 306 ? -30.960 -8.111 25.267 1.00 94.25 306 PRO A O 1
ATOM 2392 N N . GLU A 1 307 ? -31.766 -8.599 27.301 1.00 94.75 307 GLU A N 1
ATOM 2393 C CA . GLU A 1 307 ? -31.300 -9.990 27.321 1.00 94.75 307 GLU A CA 1
ATOM 2394 C C . GLU A 1 307 ? -32.123 -10.847 26.340 1.00 94.75 307 GLU A C 1
ATOM 2396 O O . GLU A 1 307 ? -33.334 -10.660 26.208 1.00 94.75 307 GLU A O 1
ATOM 2401 N N . ASN A 1 308 ? -31.481 -11.814 25.676 1.00 94.31 308 ASN A N 1
ATOM 2402 C CA . ASN A 1 308 ? -32.097 -12.745 24.722 1.00 94.31 308 ASN A CA 1
ATOM 2403 C C . ASN A 1 308 ? -32.774 -12.075 23.505 1.00 94.31 308 ASN A C 1
ATOM 2405 O O . ASN A 1 308 ? -33.657 -12.669 22.882 1.00 94.31 308 ASN A O 1
ATOM 2409 N N . ALA A 1 309 ? -32.373 -10.855 23.134 1.00 93.81 309 ALA A N 1
ATOM 2410 C CA . ALA A 1 309 ? -32.925 -10.149 21.978 1.00 93.81 309 ALA A CA 1
ATOM 2411 C C . ALA A 1 309 ? -32.075 -10.339 20.711 1.00 93.81 309 ALA A C 1
ATOM 2413 O O . ALA A 1 309 ? -30.870 -10.562 20.773 1.00 93.81 309 ALA A O 1
ATOM 2414 N N . LYS A 1 310 ? -32.719 -10.226 19.545 1.00 93.88 310 LYS A N 1
ATOM 2415 C CA . LYS A 1 310 ? -32.082 -10.166 18.217 1.00 93.88 310 LYS A CA 1
ATOM 2416 C C . LYS A 1 310 ? -32.222 -8.757 17.626 1.00 93.88 310 LYS A C 1
ATOM 2418 O O . LYS A 1 310 ? -32.968 -7.936 18.156 1.00 93.88 310 LYS A O 1
ATOM 2423 N N . GLY A 1 311 ? -31.534 -8.475 16.521 1.00 93.25 311 GLY A N 1
ATOM 2424 C CA . GLY A 1 311 ? -31.595 -7.176 15.832 1.00 93.25 311 GLY A CA 1
ATOM 2425 C C . GLY A 1 311 ? -30.649 -6.110 16.394 1.00 93.25 311 GLY A C 1
ATOM 2426 O O . GLY A 1 311 ? -30.836 -4.917 16.144 1.00 93.25 311 GLY A O 1
ATOM 2427 N N . TRP A 1 312 ? -29.653 -6.530 17.174 1.00 95.31 312 TRP A N 1
ATOM 2428 C CA . TRP A 1 312 ? -28.612 -5.669 17.727 1.00 95.31 312 TRP A CA 1
ATOM 2429 C C . TRP A 1 312 ? -27.272 -5.976 17.068 1.00 95.31 312 TRP A C 1
ATOM 2431 O O . TRP A 1 312 ? -26.921 -7.137 16.871 1.00 95.31 312 TRP A O 1
ATOM 2441 N N . SER A 1 313 ? -26.527 -4.928 16.738 1.00 96.19 313 SER A N 1
ATOM 2442 C CA . SER A 1 313 ? -25.206 -5.016 16.124 1.00 96.19 313 SER A CA 1
ATOM 2443 C C . SER A 1 313 ? -24.355 -3.821 16.520 1.00 96.19 313 SER A C 1
ATOM 2445 O O . SER A 1 313 ? -24.870 -2.787 16.951 1.00 96.19 313 SER A O 1
ATOM 2447 N N . TYR A 1 314 ? -23.043 -3.939 16.341 1.00 96.69 314 TYR A N 1
ATOM 2448 C CA . TYR A 1 314 ? -22.124 -2.825 16.557 1.00 96.69 314 TYR A CA 1
ATOM 2449 C C . TYR A 1 314 ? -22.409 -1.657 15.628 1.00 96.69 314 TYR A C 1
ATOM 2451 O O . TYR A 1 314 ? -22.297 -0.514 16.055 1.00 96.69 314 TYR A O 1
ATOM 2459 N N . ARG A 1 315 ? -22.855 -1.924 14.395 1.00 95.88 315 ARG A N 1
ATOM 2460 C CA . ARG A 1 315 ? -23.274 -0.868 13.470 1.00 95.88 315 ARG A CA 1
ATOM 2461 C C . ARG A 1 315 ? -24.413 -0.049 14.071 1.00 95.88 315 ARG A C 1
ATOM 2463 O O . ARG A 1 315 ? -24.294 1.164 14.163 1.00 95.88 315 ARG A O 1
ATOM 2470 N N . ARG A 1 316 ? -25.469 -0.702 14.562 1.00 94.56 316 ARG A N 1
ATOM 2471 C CA . ARG A 1 316 ? -26.595 -0.015 15.217 1.00 94.56 316 ARG A CA 1
ATOM 2472 C C . ARG A 1 316 ? -26.177 0.764 16.467 1.00 94.56 316 ARG A C 1
ATOM 2474 O O . ARG A 1 316 ? -26.765 1.797 16.760 1.00 94.56 316 ARG A O 1
ATOM 2481 N N . LEU A 1 317 ? -25.225 0.238 17.234 1.00 94.62 317 LEU A N 1
ATOM 2482 C CA . LEU A 1 317 ? -24.823 0.838 18.504 1.00 94.62 317 LEU A CA 1
ATOM 2483 C C . LEU A 1 317 ? -23.827 1.984 18.334 1.00 94.62 317 LEU A C 1
ATOM 2485 O O . LEU A 1 317 ? -23.859 2.920 19.128 1.00 94.62 317 LEU A O 1
ATOM 2489 N N . PHE A 1 318 ? -22.933 1.913 17.351 1.00 95.81 318 PHE A N 1
ATOM 2490 C CA . PHE A 1 318 ? -21.751 2.770 17.327 1.00 95.81 318 PHE A CA 1
ATOM 2491 C C . PHE A 1 318 ? -21.571 3.561 16.032 1.00 95.81 318 PHE A C 1
ATOM 2493 O O . PHE A 1 318 ? -20.939 4.609 16.094 1.00 95.81 318 PHE A O 1
ATOM 2500 N N . ALA A 1 319 ? -22.116 3.126 14.888 1.00 94.25 319 ALA A N 1
ATOM 2501 C CA . ALA A 1 319 ? -21.782 3.721 13.588 1.00 94.25 319 ALA A CA 1
ATOM 2502 C C . ALA A 1 319 ? -21.979 5.244 13.555 1.00 94.25 319 ALA A C 1
ATOM 2504 O O . ALA A 1 319 ? -21.054 5.962 13.188 1.00 94.25 319 ALA A O 1
ATOM 2505 N N . ASP A 1 320 ? -23.130 5.730 14.027 1.00 93.75 320 ASP A N 1
ATOM 2506 C CA . ASP A 1 320 ? -23.460 7.161 14.017 1.00 93.75 320 ASP A CA 1
ATOM 2507 C C . ASP A 1 320 ? -22.474 8.003 14.848 1.00 93.75 320 ASP A C 1
ATOM 2509 O O . ASP A 1 320 ? -22.165 9.135 14.490 1.00 93.75 320 ASP A O 1
ATOM 2513 N N . TYR A 1 321 ? -21.951 7.448 15.947 1.00 93.31 321 TYR A N 1
ATOM 2514 C CA . TYR A 1 321 ? -21.029 8.141 16.857 1.00 93.31 321 TYR A CA 1
ATOM 2515 C C . TYR A 1 321 ? -19.562 8.042 16.434 1.00 93.31 321 TYR A C 1
ATOM 2517 O O . TYR A 1 321 ? -18.745 8.826 16.909 1.00 93.31 321 TYR A O 1
ATOM 2525 N N . LEU A 1 322 ? -19.224 7.073 15.582 1.00 93.75 322 LEU A N 1
ATOM 2526 C CA . LEU A 1 322 ? -17.866 6.855 15.077 1.00 93.75 322 LEU A CA 1
ATOM 2527 C C . LEU A 1 322 ? -17.655 7.449 13.678 1.00 93.75 322 LEU A C 1
ATOM 2529 O O . LEU A 1 322 ? -16.529 7.493 13.183 1.00 93.75 322 LEU A O 1
ATOM 2533 N N . GLN A 1 323 ? -18.728 7.889 13.018 1.00 90.56 323 GLN A N 1
ATOM 2534 C CA . GLN A 1 323 ? -18.651 8.439 11.675 1.00 90.56 323 GLN A CA 1
ATOM 2535 C C . GLN A 1 323 ? -17.829 9.736 11.658 1.00 90.56 323 GLN A C 1
ATOM 2537 O O . GLN A 1 323 ? -18.119 10.693 12.374 1.00 90.56 323 GLN A O 1
ATOM 2542 N N . GLY A 1 324 ? -16.805 9.769 10.802 1.00 86.81 324 GLY A N 1
ATOM 2543 C CA . GLY A 1 324 ? -15.916 10.921 10.636 1.00 86.81 324 GLY A CA 1
ATOM 2544 C C . GLY A 1 324 ? -14.766 11.010 11.643 1.00 86.81 324 GLY A C 1
ATOM 2545 O O . GLY A 1 324 ? -13.976 11.946 11.544 1.00 86.81 324 GLY A O 1
ATOM 2546 N N . CYS A 1 325 ? -14.641 10.070 12.586 1.00 90.75 325 CYS A N 1
ATOM 2547 C CA . CYS A 1 325 ? -13.482 9.969 13.478 1.00 90.75 325 CYS A CA 1
ATOM 2548 C C . CYS A 1 325 ? -12.190 9.681 12.707 1.00 90.75 325 CYS A C 1
ATOM 2550 O O . CYS A 1 325 ? -12.220 8.989 11.699 1.00 90.75 325 CYS A O 1
ATOM 2552 N N . SER A 1 326 ? -11.054 10.159 13.214 1.00 91.25 326 SER A N 1
ATOM 2553 C CA . SER A 1 326 ? -9.704 9.789 12.753 1.00 91.25 326 SER A CA 1
ATOM 2554 C C . SER A 1 326 ? -8.984 8.851 13.733 1.00 91.25 326 SER A C 1
ATOM 2556 O O . SER A 1 326 ? -8.059 8.123 13.356 1.00 91.25 326 SER A O 1
ATOM 2558 N N . GLY A 1 327 ? -9.440 8.814 14.990 1.00 94.69 327 GLY A N 1
ATOM 2559 C CA . GLY A 1 327 ? -8.875 7.974 16.041 1.00 94.69 327 GLY A CA 1
ATOM 2560 C C . GLY A 1 327 ? -9.919 7.465 17.032 1.00 94.69 327 GLY A C 1
ATOM 2561 O O . GLY A 1 327 ? -10.781 8.214 17.497 1.00 94.69 327 GLY A O 1
ATOM 2562 N N . ILE A 1 328 ? -9.816 6.180 17.373 1.00 97.19 328 ILE A N 1
ATOM 2563 C CA . ILE A 1 328 ? -10.677 5.482 18.330 1.00 97.19 328 ILE A CA 1
ATOM 2564 C C . ILE A 1 328 ? -9.799 4.739 19.339 1.00 97.19 328 ILE A C 1
ATOM 2566 O O . ILE A 1 328 ? -8.933 3.949 18.968 1.00 97.19 328 ILE A O 1
ATOM 2570 N N . ILE A 1 329 ? -10.065 4.941 20.628 1.00 97.31 329 ILE A N 1
ATOM 2571 C CA . ILE A 1 329 ? -9.426 4.202 21.720 1.00 97.31 329 ILE A CA 1
ATOM 2572 C C . ILE A 1 329 ? -10.469 3.313 22.386 1.00 97.31 329 ILE A C 1
ATOM 2574 O O . ILE A 1 329 ? -11.463 3.800 22.925 1.00 97.31 329 ILE A O 1
ATOM 2578 N N . ILE A 1 330 ? -10.223 2.009 22.389 1.00 97.75 330 ILE A N 1
ATOM 2579 C CA . ILE A 1 330 ? -11.048 1.009 23.059 1.00 97.75 330 ILE A CA 1
ATOM 2580 C C . ILE A 1 330 ? -10.337 0.603 24.344 1.00 97.75 330 ILE A C 1
ATOM 2582 O O . ILE A 1 330 ? -9.200 0.151 24.320 1.00 97.75 330 ILE A O 1
ATOM 2586 N N . ARG A 1 331 ? -11.018 0.734 25.477 1.00 97.25 331 ARG A N 1
ATOM 2587 C CA . ARG A 1 331 ? -10.613 0.140 26.752 1.00 97.25 331 ARG A CA 1
ATOM 2588 C C . ARG A 1 331 ? -11.572 -0.990 27.057 1.00 97.25 331 ARG A C 1
ATOM 2590 O O . ARG A 1 331 ? -12.755 -0.727 27.258 1.00 97.25 331 ARG A O 1
ATOM 2597 N N . ASP A 1 332 ? -11.079 -2.220 27.069 1.00 96.56 332 ASP A N 1
ATOM 2598 C CA . ASP A 1 332 ? -11.866 -3.393 27.443 1.00 96.56 332 ASP A CA 1
ATOM 2599 C C . ASP A 1 332 ? -10.954 -4.464 28.074 1.00 96.56 332 ASP A C 1
ATOM 2601 O O . ASP A 1 332 ? -10.182 -5.105 27.364 1.00 96.56 332 ASP A O 1
ATOM 2605 N N . PRO A 1 333 ? -11.027 -4.697 29.400 1.00 94.44 333 PRO A N 1
ATOM 2606 C CA . PRO A 1 333 ? -10.144 -5.632 30.105 1.00 94.44 333 PRO A CA 1
ATOM 2607 C C . PRO A 1 333 ? -10.299 -7.109 29.716 1.00 94.44 333 PRO A C 1
ATOM 2609 O O . PRO A 1 333 ? -9.523 -7.954 30.186 1.00 94.44 333 PRO A O 1
ATOM 2612 N N . TYR A 1 334 ? -11.329 -7.439 28.936 1.00 93.75 334 TYR A N 1
ATOM 2613 C CA . TYR A 1 334 ? -11.782 -8.803 28.703 1.00 93.75 334 TYR A CA 1
ATOM 2614 C C . TYR A 1 334 ? -11.665 -9.227 27.243 1.00 93.75 334 TYR A C 1
ATOM 2616 O O . TYR A 1 334 ? -12.345 -10.161 26.854 1.00 93.75 334 TYR A O 1
ATOM 2624 N N . ILE A 1 335 ? -10.814 -8.614 26.418 1.00 95.31 335 ILE A N 1
ATOM 2625 C CA . ILE A 1 335 ? -10.573 -9.109 25.054 1.00 95.31 335 ILE A CA 1
ATOM 2626 C C . ILE A 1 335 ? -9.492 -10.193 25.084 1.00 95.31 335 ILE A C 1
ATOM 2628 O O . ILE A 1 335 ? -8.343 -9.937 24.736 1.00 95.31 335 ILE A O 1
ATOM 2632 N N . ARG A 1 336 ? -9.845 -11.398 25.557 1.00 93.00 336 ARG A N 1
ATOM 2633 C CA . ARG A 1 336 ? -8.886 -12.492 25.822 1.00 93.00 336 ARG A CA 1
ATOM 2634 C C . ARG A 1 336 ? -9.169 -13.745 25.005 1.00 93.00 336 ARG A C 1
ATOM 2636 O O . ARG A 1 336 ? -8.319 -14.241 24.273 1.00 93.00 336 ARG A O 1
ATOM 2643 N N . ALA A 1 337 ? -10.390 -14.255 25.116 1.00 93.00 337 ALA A N 1
ATOM 2644 C CA . ALA A 1 337 ? -10.835 -15.462 24.445 1.00 93.00 337 ALA A CA 1
ATOM 2645 C C . ALA A 1 337 ? -11.124 -15.212 22.959 1.00 93.00 337 ALA A C 1
ATOM 2647 O O . ALA A 1 337 ? -11.508 -14.118 22.549 1.00 93.00 337 ALA A O 1
ATOM 2648 N N . PHE A 1 338 ? -11.058 -16.277 22.158 1.00 92.62 338 PHE A N 1
ATOM 2649 C CA . PHE A 1 338 ? -11.260 -16.220 20.706 1.00 92.62 338 PHE A CA 1
ATOM 2650 C C . PHE A 1 338 ? -12.546 -15.490 20.278 1.00 92.62 338 PHE A C 1
ATOM 2652 O O . PHE A 1 338 ? -12.520 -14.653 19.384 1.00 92.62 338 PHE A O 1
ATOM 2659 N N . HIS A 1 339 ? -13.682 -15.751 20.935 1.00 92.44 339 HIS A N 1
ATOM 2660 C CA . HIS A 1 339 ? -14.947 -15.088 20.593 1.00 92.44 339 HIS A CA 1
ATOM 2661 C C . HIS A 1 339 ? -14.943 -13.580 20.905 1.00 92.44 339 HIS A C 1
ATOM 2663 O O . HIS A 1 339 ? -15.637 -12.829 20.226 1.00 92.44 339 HIS A O 1
ATOM 2669 N N . GLN A 1 340 ? -14.159 -13.135 21.893 1.00 95.12 340 GLN A N 1
ATOM 2670 C CA . GLN A 1 340 ? -14.001 -11.721 22.249 1.00 95.12 340 GLN A CA 1
ATOM 2671 C C . GLN A 1 340 ? -13.091 -11.014 21.241 1.00 95.12 340 GLN A C 1
ATOM 2673 O O . GLN A 1 340 ? -13.409 -9.918 20.789 1.00 95.12 340 GLN A O 1
ATOM 2678 N N . VAL A 1 341 ? -12.012 -11.675 20.809 1.00 96.00 341 VAL A N 1
ATOM 2679 C CA . VAL A 1 341 ? -11.160 -11.176 19.718 1.00 96.00 341 VAL A CA 1
ATOM 2680 C C . VAL A 1 341 ? -11.932 -11.133 18.393 1.00 96.00 341 VAL A C 1
ATOM 2682 O O . VAL A 1 341 ? -11.837 -10.160 17.652 1.00 96.00 341 VAL A O 1
ATOM 2685 N N . ARG A 1 342 ? -12.792 -12.122 18.117 1.00 94.31 342 ARG A N 1
ATOM 2686 C CA . ARG A 1 342 ? -13.705 -12.092 16.961 1.00 94.31 342 ARG A CA 1
ATOM 2687 C C . ARG A 1 342 ? -14.670 -10.907 17.026 1.00 94.31 342 ARG A C 1
ATOM 2689 O O . ARG A 1 342 ? -14.880 -10.236 16.024 1.00 94.31 342 ARG A O 1
ATOM 2696 N N . ASN A 1 343 ? -15.248 -10.644 18.195 1.00 95.69 343 ASN A N 1
ATOM 2697 C CA . ASN A 1 343 ? -16.105 -9.480 18.414 1.00 95.69 343 ASN A CA 1
ATOM 2698 C C . ASN A 1 343 ? -15.344 -8.168 18.138 1.00 95.69 343 ASN A C 1
ATOM 2700 O O . ASN A 1 343 ? -15.857 -7.295 17.445 1.00 95.69 343 ASN A O 1
ATOM 2704 N N . LEU A 1 344 ? -14.093 -8.046 18.590 1.00 97.38 344 LEU A N 1
ATOM 2705 C CA . LEU A 1 344 ? -13.236 -6.918 18.220 1.00 97.38 344 LEU A CA 1
ATOM 2706 C C . LEU A 1 344 ? -13.044 -6.822 16.698 1.00 97.38 344 LEU A C 1
ATOM 2708 O O . LEU A 1 344 ? -13.222 -5.747 16.137 1.00 97.38 344 LEU A O 1
ATOM 2712 N N . ALA A 1 345 ? -12.738 -7.926 16.015 1.00 96.25 345 ALA A N 1
ATOM 2713 C CA . ALA A 1 345 ? -12.570 -7.928 14.562 1.00 96.25 345 ALA A CA 1
ATOM 2714 C C . ALA A 1 345 ? -13.851 -7.495 13.821 1.00 96.25 345 ALA A C 1
ATOM 2716 O O . ALA A 1 345 ? -13.786 -6.759 12.840 1.00 96.25 345 ALA A O 1
ATOM 2717 N N . GLU A 1 346 ? -15.032 -7.884 14.306 1.00 95.69 346 GLU A N 1
ATOM 2718 C CA . GLU A 1 346 ? -16.315 -7.421 13.763 1.00 95.69 346 GLU A CA 1
ATOM 2719 C C . GLU A 1 346 ? -16.567 -5.931 14.027 1.00 95.69 346 GLU A C 1
ATOM 2721 O O . GLU A 1 346 ? -17.150 -5.249 13.182 1.00 95.69 346 GLU A O 1
ATOM 2726 N N . PHE A 1 347 ? -16.114 -5.408 15.170 1.00 97.31 347 PHE A N 1
ATOM 2727 C CA . PHE A 1 347 ? -16.127 -3.972 15.442 1.00 97.31 347 PHE A CA 1
ATOM 2728 C C . PHE A 1 347 ? -15.213 -3.222 14.464 1.00 97.31 347 PHE A C 1
ATOM 2730 O O . PHE A 1 347 ? -15.659 -2.261 13.840 1.00 97.31 347 PHE A O 1
ATOM 2737 N N . LEU A 1 348 ? -13.977 -3.693 14.265 1.00 97.06 348 LEU A N 1
ATOM 2738 C CA . LEU A 1 348 ? -13.034 -3.118 13.300 1.00 97.06 348 LEU A CA 1
ATOM 2739 C C . LEU A 1 348 ? -13.585 -3.172 11.871 1.00 97.06 348 LEU A C 1
ATOM 2741 O O . LEU A 1 348 ? -13.481 -2.188 11.147 1.00 97.06 348 LEU A O 1
ATOM 2745 N N . ARG A 1 349 ? -14.244 -4.274 11.481 1.00 95.44 349 ARG A N 1
ATOM 2746 C CA . ARG A 1 349 ? -14.924 -4.388 10.180 1.00 95.44 349 ARG A CA 1
ATOM 2747 C C . ARG A 1 349 ? -15.998 -3.317 10.014 1.00 95.44 349 ARG A C 1
ATOM 2749 O O . ARG A 1 349 ? -16.066 -2.677 8.974 1.00 95.44 349 ARG A O 1
ATOM 2756 N N . MET A 1 350 ? -16.818 -3.094 11.039 1.00 95.88 350 MET A N 1
ATOM 2757 C CA . MET A 1 350 ? -17.836 -2.047 10.999 1.00 95.88 350 MET A CA 1
ATOM 2758 C C . MET A 1 350 ? -17.211 -0.654 10.859 1.00 95.88 350 MET A C 1
ATOM 2760 O O . MET A 1 350 ? -17.679 0.114 10.022 1.00 95.88 350 MET A O 1
ATOM 2764 N N . VAL A 1 351 ? -16.140 -0.352 11.607 1.00 96.06 351 VAL A N 1
ATOM 2765 C CA . VAL A 1 351 ? -15.392 0.912 11.467 1.00 96.06 351 VAL A CA 1
ATOM 2766 C C . VAL A 1 351 ? -14.851 1.062 10.043 1.00 96.06 351 VAL A C 1
ATOM 2768 O O . VAL A 1 351 ? -15.007 2.117 9.433 1.00 96.06 351 VAL A O 1
ATOM 2771 N N . ASN A 1 352 ? -14.296 -0.009 9.478 1.00 93.62 352 ASN A N 1
ATOM 2772 C CA . ASN A 1 352 ? -13.795 -0.033 8.110 1.00 93.62 352 ASN A CA 1
ATOM 2773 C C . ASN A 1 352 ? -14.882 0.307 7.080 1.00 93.62 352 ASN A C 1
ATOM 2775 O O . ASN A 1 352 ? -14.675 1.163 6.226 1.00 93.62 352 ASN A O 1
ATOM 2779 N N . GLU A 1 353 ? -16.063 -0.301 7.215 1.00 93.44 353 GLU A N 1
ATOM 2780 C CA . GLU A 1 353 ? -17.199 -0.093 6.311 1.00 93.44 353 GLU A CA 1
ATOM 2781 C C . GLU A 1 353 ? -17.805 1.321 6.389 1.00 93.44 353 GLU A C 1
ATOM 2783 O O . GLU A 1 353 ? -18.376 1.790 5.407 1.00 93.44 353 GLU A O 1
ATOM 2788 N N . ILE A 1 354 ? -17.770 1.983 7.553 1.00 94.50 354 ILE A N 1
ATOM 2789 C CA . ILE A 1 354 ? -18.284 3.362 7.700 1.00 94.50 354 ILE A CA 1
ATOM 2790 C C . ILE A 1 354 ? -17.243 4.423 7.342 1.00 94.50 354 ILE A C 1
ATOM 2792 O O . ILE A 1 354 ? -17.602 5.588 7.155 1.00 94.50 354 ILE A O 1
ATOM 2796 N N . THR A 1 355 ? -15.967 4.041 7.270 1.00 92.19 355 THR A N 1
ATOM 2797 C CA . THR A 1 355 ? -14.882 4.949 6.907 1.00 92.19 355 THR A CA 1
ATOM 2798 C C . THR A 1 355 ? -15.003 5.285 5.422 1.00 92.19 355 THR A C 1
ATOM 2800 O O . THR A 1 355 ? -15.017 4.369 4.594 1.00 92.19 355 THR A O 1
ATOM 2803 N N . PRO A 1 356 ? -15.099 6.573 5.043 1.00 90.06 356 PRO A N 1
ATOM 2804 C CA . PRO A 1 356 ? -15.135 6.949 3.640 1.00 90.06 356 PRO A CA 1
ATOM 2805 C C . PRO A 1 356 ? -13.909 6.418 2.902 1.00 90.06 356 PRO A C 1
ATOM 2807 O O . PRO A 1 356 ? -12.799 6.403 3.435 1.00 90.06 356 PRO A O 1
ATOM 2810 N N . VAL A 1 357 ? -14.101 6.009 1.649 1.00 86.81 357 VAL A N 1
ATOM 2811 C CA . VAL A 1 357 ? -13.000 5.511 0.821 1.00 86.81 357 VAL A CA 1
ATOM 2812 C C . VAL A 1 357 ? -11.886 6.568 0.781 1.00 86.81 357 VAL A C 1
ATOM 2814 O O . VAL A 1 357 ? -12.146 7.767 0.639 1.00 86.81 357 VAL A O 1
ATOM 2817 N N . GLY A 1 358 ? -10.646 6.119 0.965 1.00 84.25 358 GLY A N 1
ATOM 2818 C CA . GLY A 1 358 ? -9.461 6.974 1.023 1.00 84.25 358 GLY A CA 1
ATOM 2819 C C . GLY A 1 358 ? -9.210 7.673 2.362 1.00 84.25 358 GLY A C 1
ATOM 2820 O O . GLY A 1 358 ? -8.172 8.304 2.498 1.00 84.25 358 GLY A O 1
ATOM 2821 N N . ASP A 1 359 ? -10.091 7.563 3.355 1.00 89.44 359 ASP A N 1
ATOM 2822 C CA . ASP A 1 359 ? -9.782 7.986 4.726 1.00 89.44 359 ASP A CA 1
ATOM 2823 C C . ASP A 1 359 ? -9.298 6.806 5.570 1.00 89.44 359 ASP A C 1
ATOM 2825 O O . ASP A 1 359 ? -9.499 5.641 5.224 1.00 89.44 359 ASP A O 1
ATOM 2829 N N . GLU A 1 360 ? -8.629 7.120 6.677 1.00 90.62 360 GLU A N 1
ATOM 2830 C CA . GLU A 1 360 ? -8.142 6.135 7.638 1.00 90.62 360 GLU A CA 1
ATOM 2831 C C . GLU A 1 360 ? -8.590 6.505 9.051 1.00 90.62 360 GLU A C 1
ATOM 2833 O O . GLU A 1 360 ? -8.514 7.668 9.452 1.00 90.62 360 GLU A O 1
ATOM 2838 N N . VAL A 1 361 ? -9.009 5.494 9.814 1.00 94.38 361 VAL A N 1
ATOM 2839 C CA . VAL A 1 361 ? -9.373 5.620 11.229 1.00 94.38 361 VAL A CA 1
ATOM 2840 C C . VAL A 1 361 ? -8.491 4.694 12.044 1.00 94.38 361 VAL A C 1
ATOM 2842 O O . VAL A 1 361 ? -8.577 3.472 11.938 1.00 94.38 361 VAL A O 1
ATOM 2845 N N . THR A 1 362 ? -7.627 5.275 12.868 1.00 94.38 362 THR A N 1
ATOM 2846 C CA . THR A 1 362 ? -6.742 4.500 13.742 1.00 94.38 362 THR A CA 1
ATOM 2847 C C . THR A 1 362 ? -7.533 3.936 14.916 1.00 94.38 362 THR A C 1
ATOM 2849 O O . THR A 1 362 ? -8.259 4.668 15.587 1.00 94.38 362 THR A O 1
ATOM 2852 N N . VAL A 1 363 ? -7.403 2.635 15.183 1.00 97.19 363 VAL A N 1
ATOM 2853 C CA . VAL A 1 363 ? -8.049 1.998 16.338 1.00 97.19 363 VAL A CA 1
ATOM 2854 C C . VAL A 1 363 ? -6.987 1.422 17.261 1.00 97.19 363 VAL A C 1
ATOM 2856 O O . VAL A 1 363 ? -6.165 0.602 16.852 1.00 97.19 363 VAL A O 1
ATOM 2859 N N . HIS A 1 364 ? -7.014 1.844 18.521 1.00 97.94 364 HIS A N 1
ATOM 2860 C CA . HIS A 1 364 ? -6.098 1.373 19.551 1.00 97.94 364 HIS A CA 1
ATOM 2861 C C . HIS A 1 364 ? -6.861 0.666 20.674 1.00 97.94 364 HIS A C 1
ATOM 2863 O O . HIS A 1 364 ? -7.757 1.255 21.281 1.00 97.94 364 HIS A O 1
ATOM 2869 N N . LEU A 1 365 ? -6.516 -0.590 20.956 1.00 98.12 365 LEU A N 1
ATOM 2870 C CA . LEU A 1 365 ? -7.090 -1.375 22.048 1.00 98.12 365 LEU A CA 1
ATOM 2871 C C . LEU A 1 365 ? -6.160 -1.408 23.260 1.00 98.12 365 LEU A C 1
ATOM 2873 O O . LEU A 1 365 ? -5.016 -1.830 23.167 1.00 98.12 365 LEU A O 1
ATOM 2877 N N . ILE A 1 366 ? -6.717 -1.111 24.425 1.00 97.38 366 ILE A N 1
ATOM 2878 C CA . ILE A 1 366 ? -6.111 -1.368 25.726 1.00 97.38 366 ILE A CA 1
ATOM 2879 C C . ILE A 1 366 ? -6.915 -2.497 26.372 1.00 97.38 366 ILE A C 1
ATOM 2881 O O . ILE A 1 366 ? -8.110 -2.334 26.649 1.00 97.38 366 ILE A O 1
ATOM 2885 N N . THR A 1 367 ? -6.278 -3.647 26.589 1.00 96.12 367 THR A N 1
ATOM 2886 C CA . THR A 1 367 ? -6.912 -4.835 27.184 1.00 96.12 367 THR A CA 1
ATOM 2887 C C . THR A 1 367 ? -6.134 -5.355 28.388 1.00 96.12 367 THR A C 1
ATOM 2889 O O . THR A 1 367 ? -4.968 -5.037 28.584 1.00 96.12 367 THR A O 1
ATOM 2892 N N . GLY A 1 368 ? -6.787 -6.162 29.220 1.00 92.75 368 GLY A N 1
ATOM 2893 C CA . GLY A 1 368 ? -6.118 -6.949 30.251 1.00 92.75 368 GLY A CA 1
ATOM 2894 C C . GLY A 1 368 ? -5.682 -8.310 29.708 1.00 92.75 368 GLY A C 1
ATOM 2895 O O . GLY A 1 368 ? -6.184 -8.770 28.679 1.00 92.75 368 GLY A O 1
ATOM 2896 N N . SER A 1 369 ? -4.798 -8.978 30.445 1.00 88.69 369 SER A N 1
ATOM 2897 C CA . SER A 1 369 ? -4.353 -10.350 30.180 1.00 88.69 369 SER A CA 1
ATOM 2898 C C . SER A 1 369 ? -4.435 -11.187 31.456 1.00 88.69 369 SER A C 1
ATOM 2900 O O . SER A 1 369 ? -4.398 -10.654 32.565 1.00 88.69 369 SER A O 1
ATOM 2902 N N . ASP A 1 370 ? -4.526 -12.504 31.306 1.00 85.06 370 ASP A N 1
ATOM 2903 C CA . ASP A 1 370 ? -4.314 -13.478 32.380 1.00 85.06 370 ASP A CA 1
ATOM 2904 C C . ASP A 1 370 ? -3.198 -14.459 31.999 1.00 85.06 370 ASP A C 1
ATOM 2906 O O . ASP A 1 370 ? -2.846 -14.586 30.830 1.00 85.06 370 ASP A O 1
ATOM 2910 N N . GLN A 1 371 ? -2.599 -15.121 32.993 1.00 79.12 371 GLN A N 1
ATOM 2911 C CA . GLN A 1 371 ? -1.444 -16.003 32.769 1.00 79.12 371 GLN A CA 1
ATOM 2912 C C . GLN A 1 371 ? -1.781 -17.241 31.924 1.00 79.12 371 GLN A C 1
ATOM 2914 O O . GLN A 1 371 ? -0.890 -17.799 31.295 1.00 79.12 371 GLN A O 1
ATOM 2919 N N . GLU A 1 372 ? -3.045 -17.671 31.897 1.00 81.12 372 GLU A N 1
ATOM 2920 C CA . GLU A 1 372 ? -3.454 -18.894 31.198 1.00 81.12 372 GLU A CA 1
ATOM 2921 C C . GLU A 1 372 ? -3.735 -18.675 29.708 1.00 81.12 372 GLU A C 1
ATOM 2923 O O . GLU A 1 372 ? -3.485 -19.574 28.905 1.00 81.12 372 GLU A O 1
ATOM 2928 N N . THR A 1 373 ? -4.264 -17.509 29.314 1.00 83.81 373 THR A N 1
ATOM 2929 C CA . THR A 1 373 ? -4.664 -17.256 27.919 1.00 83.81 373 THR A CA 1
ATOM 2930 C C . THR A 1 373 ? -3.756 -16.289 27.170 1.00 83.81 373 THR A C 1
ATOM 2932 O O . THR A 1 373 ? -3.916 -16.164 25.957 1.00 83.81 373 THR A O 1
ATOM 2935 N N . MET A 1 374 ? -2.770 -15.681 27.843 1.00 88.81 374 MET A N 1
ATOM 2936 C CA . MET A 1 374 ? -1.882 -14.657 27.277 1.00 88.81 374 MET A CA 1
ATOM 2937 C C . MET A 1 374 ? -1.279 -15.048 25.925 1.00 88.81 374 MET A C 1
ATOM 2939 O O . MET A 1 374 ? -1.380 -14.280 24.976 1.00 88.81 374 MET A O 1
ATOM 2943 N N . GLU A 1 375 ? -0.688 -16.239 25.804 1.00 90.88 375 GLU A N 1
ATOM 2944 C CA . GLU A 1 375 ? -0.029 -16.659 24.558 1.00 90.88 375 GLU A CA 1
ATOM 2945 C C . GLU A 1 375 ? -1.011 -16.679 23.378 1.00 90.88 375 GLU A C 1
ATOM 2947 O O . GLU A 1 375 ? -0.767 -16.055 22.346 1.00 90.88 375 GLU A O 1
ATOM 2952 N N . LYS A 1 376 ? -2.175 -17.314 23.562 1.00 92.25 376 LYS A N 1
ATOM 2953 C CA . LYS A 1 376 ? -3.229 -17.375 22.537 1.00 92.25 376 LYS A CA 1
ATOM 2954 C C . LYS A 1 376 ? -3.864 -16.013 22.280 1.00 92.25 376 LYS A C 1
ATOM 2956 O O . LYS A 1 376 ? -4.275 -15.730 21.160 1.00 92.25 376 LYS A O 1
ATOM 2961 N N . GLN A 1 377 ? -4.010 -15.185 23.309 1.00 94.69 377 GLN A N 1
ATOM 2962 C CA . GLN A 1 377 ? -4.549 -13.836 23.178 1.00 94.69 377 GLN A CA 1
ATOM 2963 C C . GLN A 1 377 ? -3.636 -12.987 22.290 1.00 94.69 377 GLN A C 1
ATOM 2965 O O . GLN A 1 377 ? -4.122 -12.380 21.339 1.00 94.69 377 GLN A O 1
ATOM 2970 N N . VAL A 1 378 ? -2.328 -12.990 22.566 1.00 94.69 378 VAL A N 1
ATOM 2971 C CA . VAL A 1 378 ? -1.313 -12.272 21.784 1.00 94.69 378 VAL A CA 1
ATOM 2972 C C . VAL A 1 378 ? -1.284 -12.772 20.341 1.00 94.69 378 VAL A C 1
ATOM 2974 O O . VAL A 1 378 ? -1.287 -11.956 19.425 1.00 94.69 378 VAL A O 1
ATOM 2977 N N . GLU A 1 379 ? -1.330 -14.089 20.125 1.00 95.31 379 GLU A N 1
ATOM 2978 C CA . GLU A 1 379 ? -1.391 -14.673 18.781 1.00 95.31 379 GLU A CA 1
ATOM 2979 C C . GLU A 1 379 ? -2.632 -14.199 18.006 1.00 95.31 379 GLU A C 1
ATOM 2981 O O . GLU A 1 379 ? -2.516 -13.698 16.889 1.00 95.31 379 GLU A O 1
ATOM 2986 N N . ASN A 1 380 ? -3.823 -14.292 18.609 1.00 95.69 380 ASN A N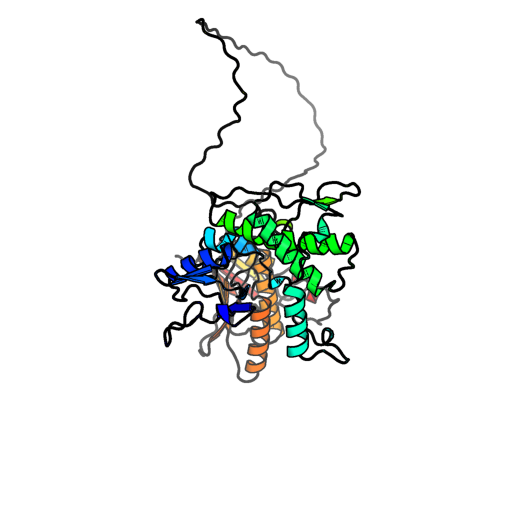 1
ATOM 2987 C CA . ASN A 1 380 ? -5.068 -13.884 17.957 1.00 95.69 380 ASN A CA 1
ATOM 2988 C C . ASN A 1 380 ? -5.115 -12.368 17.690 1.00 95.69 380 ASN A C 1
ATOM 2990 O O . ASN A 1 380 ? -5.563 -11.951 16.624 1.00 95.69 380 ASN A O 1
ATOM 2994 N N . LEU A 1 381 ? -4.666 -11.533 18.636 1.00 96.69 381 LEU A N 1
ATOM 2995 C CA . LEU A 1 381 ? -4.606 -10.078 18.449 1.00 96.69 381 LEU A CA 1
ATOM 2996 C C . LEU A 1 381 ? -3.567 -9.681 17.396 1.00 96.69 381 LEU A C 1
ATOM 2998 O O . LEU A 1 381 ? -3.828 -8.761 16.624 1.00 96.69 381 LEU A O 1
ATOM 3002 N N . GLY A 1 382 ? -2.440 -10.396 17.322 1.00 95.81 382 GLY A N 1
ATOM 3003 C CA . GLY A 1 382 ? -1.449 -10.248 16.257 1.00 95.81 382 GLY A CA 1
ATOM 3004 C C . GLY A 1 382 ? -2.042 -10.558 14.883 1.00 95.81 382 GLY A C 1
ATOM 3005 O O . GLY A 1 382 ? -1.957 -9.731 13.984 1.00 95.81 382 GLY A O 1
ATOM 3006 N N . GLN A 1 383 ? -2.767 -11.673 14.745 1.00 95.12 383 GLN A N 1
ATOM 3007 C CA . GLN A 1 383 ? -3.464 -12.002 13.493 1.00 95.12 383 GLN A CA 1
ATOM 3008 C C . GLN A 1 383 ? -4.481 -10.926 13.087 1.00 95.12 383 GLN A C 1
ATOM 3010 O O . GLN A 1 383 ? -4.598 -10.604 11.905 1.00 95.12 383 GLN A O 1
ATOM 3015 N N . VAL A 1 384 ? -5.216 -10.349 14.048 1.00 96.19 384 VAL A N 1
ATOM 3016 C CA . VAL A 1 384 ? -6.129 -9.228 13.774 1.00 96.19 384 VAL A CA 1
ATOM 3017 C C . VAL A 1 384 ? -5.346 -7.984 13.346 1.00 96.19 384 VAL A C 1
ATOM 3019 O O . VAL A 1 384 ? -5.709 -7.355 12.359 1.00 96.19 384 VAL A O 1
ATOM 3022 N N . GLN A 1 385 ? -4.255 -7.642 14.030 1.00 95.38 385 GLN A N 1
ATOM 3023 C CA . GLN A 1 385 ? -3.387 -6.522 13.661 1.00 95.38 385 GLN A CA 1
ATOM 3024 C C . GLN A 1 385 ? -2.845 -6.650 12.238 1.00 95.38 385 GLN A C 1
ATOM 3026 O O . GLN A 1 385 ? -2.976 -5.704 11.463 1.00 95.38 385 GLN A O 1
ATOM 3031 N N . ASP A 1 386 ? -2.334 -7.822 11.872 1.00 90.81 386 ASP A N 1
ATOM 3032 C CA . ASP A 1 386 ? -1.816 -8.090 10.532 1.00 90.81 386 ASP A CA 1
ATOM 3033 C C . ASP A 1 386 ? -2.931 -8.068 9.477 1.00 90.81 386 ASP A C 1
ATOM 3035 O O . ASP A 1 386 ? -2.753 -7.510 8.398 1.00 90.81 386 ASP A O 1
ATOM 3039 N N . SER A 1 387 ? -4.115 -8.606 9.794 1.00 91.69 387 SER A N 1
ATOM 3040 C CA . SER A 1 387 ? -5.260 -8.635 8.866 1.00 91.69 387 SER A CA 1
ATOM 3041 C C . SER A 1 387 ? -5.809 -7.245 8.544 1.00 91.69 387 SER A C 1
ATOM 3043 O O . SER A 1 387 ? -6.342 -7.025 7.459 1.00 91.69 387 SER A O 1
ATOM 3045 N N . PHE A 1 388 ? -5.720 -6.314 9.495 1.00 91.88 388 PHE A N 1
ATOM 3046 C CA . PHE A 1 388 ? -6.167 -4.934 9.315 1.00 91.88 388 PHE A CA 1
ATOM 3047 C C . PHE A 1 388 ? -5.028 -3.989 8.895 1.00 91.88 388 PHE A C 1
ATOM 3049 O O . PHE A 1 388 ? -5.294 -2.827 8.566 1.00 91.88 388 PHE A O 1
ATOM 3056 N N . ALA A 1 389 ? -3.780 -4.469 8.839 1.00 85.19 389 ALA A N 1
ATOM 3057 C CA . ALA A 1 389 ? -2.653 -3.713 8.310 1.00 85.19 389 ALA A CA 1
ATOM 3058 C C . ALA A 1 389 ? -2.874 -3.408 6.817 1.00 85.19 389 ALA A C 1
ATOM 3060 O O . ALA A 1 389 ? -3.114 -4.298 6.007 1.00 85.19 389 ALA A O 1
ATOM 3061 N N . GLY A 1 390 ? -2.831 -2.125 6.448 1.00 78.94 390 GLY A N 1
ATOM 3062 C CA . GLY A 1 390 ? -3.065 -1.672 5.070 1.00 78.94 390 GLY A CA 1
ATOM 3063 C C . GLY A 1 390 ? -4.537 -1.485 4.680 1.00 78.94 390 GLY A C 1
ATOM 3064 O O . GLY A 1 390 ? -4.815 -1.054 3.561 1.00 78.94 390 GLY A O 1
ATOM 3065 N N . THR A 1 391 ? -5.481 -1.749 5.588 1.00 88.50 391 THR A N 1
ATOM 3066 C CA . THR A 1 391 ? -6.889 -1.348 5.421 1.00 88.50 391 THR A CA 1
ATOM 3067 C C . THR A 1 391 ? -7.097 0.113 5.840 1.00 88.50 391 THR A C 1
ATOM 3069 O O . THR A 1 391 ? -6.208 0.734 6.422 1.00 88.50 391 THR A O 1
ATOM 3072 N N . SER A 1 392 ? -8.297 0.664 5.624 1.00 88.44 392 SER A N 1
ATOM 3073 C CA . SER A 1 392 ? -8.683 1.979 6.169 1.00 88.44 392 SER A CA 1
ATOM 3074 C C . SER A 1 392 ? -8.817 2.012 7.704 1.00 88.44 392 SER A C 1
ATOM 3076 O O . SER A 1 392 ? -9.166 3.045 8.273 1.00 88.44 392 SER A O 1
ATOM 3078 N N . THR A 1 393 ? -8.555 0.904 8.406 1.00 92.62 393 THR A N 1
ATOM 3079 C CA . THR A 1 393 ? -8.695 0.810 9.868 1.00 92.62 393 THR A CA 1
ATOM 3080 C C . THR A 1 393 ? -7.470 0.149 10.502 1.00 92.62 393 THR A C 1
ATOM 3082 O O . THR A 1 393 ? -7.571 -0.966 11.017 1.00 92.62 393 THR A O 1
ATOM 3085 N N . PRO A 1 394 ? -6.290 0.798 10.460 1.00 91.69 394 PRO A N 1
ATOM 3086 C CA . PRO A 1 394 ? -5.095 0.259 11.094 1.00 91.69 394 PRO A CA 1
ATOM 3087 C C . PRO A 1 394 ? -5.325 0.053 12.597 1.00 91.69 394 PRO A C 1
ATOM 3089 O O . PRO A 1 394 ? -5.797 0.948 13.307 1.00 91.69 394 PRO A O 1
ATOM 3092 N N . PHE A 1 395 ? -4.973 -1.143 13.068 1.00 96.31 395 PHE A N 1
ATOM 3093 C CA . PHE A 1 395 ? -5.226 -1.604 14.428 1.00 96.31 395 PHE A CA 1
ATOM 3094 C C . PHE A 1 395 ? -3.925 -1.750 15.221 1.00 96.31 395 PHE A C 1
ATOM 3096 O O . PHE A 1 395 ? -2.926 -2.267 14.726 1.00 96.31 395 PHE A O 1
ATOM 3103 N N . THR A 1 396 ? -3.943 -1.311 16.476 1.00 97.06 396 THR A N 1
ATOM 3104 C CA . THR A 1 396 ? -2.854 -1.515 17.440 1.00 97.06 396 THR A CA 1
ATOM 3105 C C . THR A 1 396 ? -3.431 -1.907 18.791 1.00 97.06 396 THR A C 1
ATOM 3107 O O . THR A 1 396 ? -4.588 -1.605 19.089 1.00 97.06 396 THR A O 1
ATOM 3110 N N . TRP A 1 397 ? -2.635 -2.567 19.627 1.00 97.56 397 TRP A N 1
ATOM 3111 C CA . TRP A 1 397 ? -3.080 -2.984 20.949 1.00 97.56 397 TRP A CA 1
ATOM 3112 C C . TRP A 1 397 ? -1.950 -2.962 21.974 1.00 97.56 397 TRP A C 1
ATOM 3114 O O . TRP A 1 397 ? -0.777 -3.092 21.629 1.00 97.56 397 TRP A O 1
ATOM 3124 N N . GLU A 1 398 ? -2.324 -2.814 23.240 1.00 96.44 398 GLU A N 1
ATOM 3125 C CA . GLU A 1 398 ? -1.442 -2.966 24.392 1.00 96.44 398 GLU A CA 1
ATOM 3126 C C . GLU A 1 398 ? -2.149 -3.704 25.538 1.00 96.44 398 GLU A C 1
ATOM 3128 O O . GLU A 1 398 ? -3.383 -3.727 25.635 1.00 96.44 398 GLU A O 1
ATOM 3133 N N . ILE A 1 399 ? -1.349 -4.327 26.409 1.00 94.38 399 ILE A N 1
ATOM 3134 C CA . ILE A 1 399 ? -1.836 -4.974 27.629 1.00 94.38 399 ILE A CA 1
ATOM 3135 C C . ILE A 1 399 ? -1.574 -4.051 28.818 1.00 94.38 399 ILE A C 1
ATOM 3137 O O . ILE A 1 399 ? -0.422 -3.778 29.154 1.00 94.38 399 ILE A O 1
ATOM 3141 N N . ASP A 1 400 ? -2.641 -3.635 29.497 1.00 91.75 400 ASP A N 1
ATOM 3142 C CA . ASP A 1 400 ? -2.560 -2.957 30.788 1.00 91.75 400 ASP A CA 1
ATOM 3143 C C . ASP A 1 400 ? -2.628 -3.997 31.916 1.00 91.75 400 ASP A C 1
ATOM 3145 O O . ASP A 1 400 ? -3.655 -4.641 32.152 1.00 91.75 400 ASP A O 1
ATOM 3149 N N . ALA A 1 401 ? -1.506 -4.174 32.618 1.00 84.62 401 ALA A N 1
ATOM 3150 C CA . ALA A 1 401 ? -1.390 -5.083 33.758 1.00 84.62 401 ALA A CA 1
ATOM 3151 C C . ALA A 1 401 ? -1.880 -4.459 35.080 1.00 84.62 401 ALA A C 1
ATOM 3153 O O . ALA A 1 401 ? -1.743 -5.070 36.144 1.00 84.62 401 ALA A O 1
ATOM 3154 N N . SER A 1 402 ? -2.427 -3.241 35.043 1.00 86.62 402 SER A N 1
ATOM 3155 C CA . SER A 1 402 ? -2.905 -2.553 36.235 1.00 86.62 402 SER A CA 1
ATOM 3156 C C . SER A 1 402 ? -4.062 -3.324 36.876 1.00 86.62 402 SER A C 1
ATOM 3158 O O . SER A 1 402 ? -5.081 -3.570 36.228 1.00 86.62 402 SER A O 1
ATOM 3160 N N . PRO A 1 403 ? -3.989 -3.633 38.182 1.00 76.19 403 PRO A N 1
ATOM 3161 C CA . PRO A 1 403 ? -5.041 -4.386 38.865 1.00 76.19 403 PRO A CA 1
ATOM 3162 C C . PRO A 1 403 ? -6.387 -3.646 38.910 1.00 76.19 403 PRO A C 1
ATOM 3164 O O . PRO A 1 403 ? -7.420 -4.280 39.088 1.00 76.19 403 PRO A O 1
ATOM 3167 N N . ASN A 1 404 ? -6.383 -2.323 38.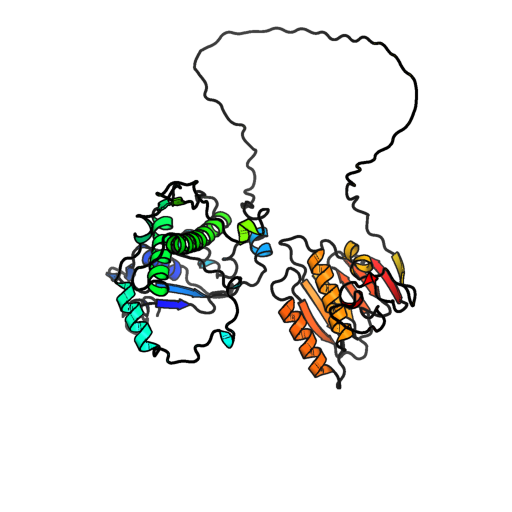703 1.00 81.62 404 ASN A N 1
ATOM 3168 C CA . ASN A 1 404 ? -7.576 -1.473 38.696 1.00 81.62 404 ASN A CA 1
ATOM 3169 C C . ASN A 1 404 ? -8.154 -1.241 37.284 1.00 81.62 404 ASN A C 1
ATOM 3171 O O . ASN A 1 404 ? -9.028 -0.385 37.109 1.00 81.62 404 ASN A O 1
ATOM 3175 N N . PHE A 1 405 ? -7.669 -1.951 36.258 1.00 86.81 405 PHE A N 1
ATOM 3176 C CA . PHE A 1 405 ? -8.173 -1.804 34.895 1.00 86.81 405 PHE A CA 1
ATOM 3177 C C . PHE A 1 405 ? -9.516 -2.530 34.729 1.00 86.81 405 PHE A C 1
ATOM 3179 O O . PHE A 1 405 ? -9.596 -3.717 34.414 1.00 86.81 405 PHE A O 1
ATOM 3186 N N . HIS A 1 406 ? -10.601 -1.797 34.988 1.00 85.44 406 HIS A N 1
ATOM 3187 C CA . HIS A 1 406 ? -11.978 -2.300 34.880 1.00 85.44 406 HIS A CA 1
ATOM 3188 C C . HIS A 1 406 ? -12.854 -1.482 33.928 1.00 85.44 406 HIS A C 1
ATOM 3190 O O . HIS A 1 406 ? -13.977 -1.880 33.621 1.00 85.44 406 HIS A O 1
ATOM 3196 N N . ALA A 1 407 ? -12.362 -0.326 33.478 1.00 87.44 407 ALA A N 1
ATOM 3197 C CA . ALA A 1 407 ? -13.130 0.586 32.647 1.00 87.44 407 ALA A CA 1
ATOM 3198 C C . ALA A 1 407 ? -13.350 -0.004 31.249 1.00 87.44 407 ALA A C 1
ATOM 3200 O O . ALA A 1 407 ? -12.397 -0.359 30.562 1.00 87.44 407 ALA A O 1
ATOM 3201 N N . ARG A 1 408 ? -14.618 -0.055 30.834 1.00 95.19 408 ARG A N 1
ATOM 3202 C CA . ARG A 1 408 ? -15.059 -0.501 29.511 1.00 95.19 408 ARG A CA 1
ATOM 3203 C C . ARG A 1 408 ? -15.604 0.699 28.754 1.00 95.19 408 ARG A C 1
ATOM 3205 O O . ARG A 1 408 ? -16.698 1.188 29.053 1.00 95.19 408 ARG A O 1
ATOM 3212 N N . SER A 1 409 ? -14.816 1.233 27.833 1.00 96.31 409 SER A N 1
ATOM 3213 C CA . SER A 1 409 ? -15.206 2.432 27.100 1.00 96.31 409 SER A CA 1
ATOM 3214 C C . SER A 1 409 ? -14.580 2.522 25.725 1.00 96.31 409 SER A C 1
ATOM 3216 O O . SER A 1 409 ? -13.422 2.160 25.550 1.00 96.31 409 SER A O 1
ATOM 3218 N N . ILE A 1 410 ? -15.320 3.110 24.797 1.00 97.06 410 ILE A N 1
ATOM 3219 C CA . ILE A 1 410 ? -14.834 3.530 23.488 1.00 97.06 410 ILE A CA 1
ATOM 3220 C C . ILE A 1 410 ? -14.771 5.055 23.509 1.00 97.06 410 ILE A C 1
ATOM 3222 O O . ILE A 1 410 ? -15.773 5.706 23.799 1.00 97.06 410 ILE A O 1
ATOM 3226 N N . THR A 1 411 ? -13.603 5.619 23.234 1.00 96.19 411 THR A N 1
ATOM 3227 C CA . THR A 1 411 ? -13.386 7.065 23.179 1.00 96.19 411 THR A CA 1
ATOM 3228 C C . THR A 1 411 ? -12.997 7.462 21.765 1.00 96.19 411 THR A C 1
ATOM 3230 O O . THR A 1 411 ? -12.140 6.823 21.159 1.00 96.19 411 THR A O 1
ATOM 3233 N N . THR A 1 412 ? -13.606 8.526 21.258 1.00 94.31 412 THR A N 1
ATOM 3234 C CA . THR A 1 412 ? -13.319 9.098 19.938 1.00 94.31 412 THR A CA 1
ATOM 3235 C C . THR A 1 412 ? -12.580 10.424 20.063 1.00 94.31 412 THR A C 1
ATOM 3237 O O . THR A 1 412 ? -12.801 11.165 21.022 1.00 94.31 412 THR A O 1
ATOM 3240 N N . ASP A 1 413 ? -11.822 10.787 19.040 1.00 91.19 413 ASP A N 1
ATOM 3241 C CA . ASP A 1 413 ? -11.220 12.114 18.867 1.00 91.19 413 ASP A CA 1
ATOM 3242 C C . ASP A 1 413 ? -12.227 13.280 18.802 1.00 91.19 413 ASP A C 1
ATOM 3244 O O . ASP A 1 413 ? -11.922 14.373 19.272 1.00 91.19 413 ASP A O 1
ATOM 3248 N N . HIS A 1 414 ? -13.455 13.052 18.327 1.00 87.81 414 HIS A N 1
ATOM 3249 C CA . HIS A 1 414 ? -14.520 14.074 18.289 1.00 87.81 414 HIS A CA 1
ATOM 3250 C C . HIS A 1 414 ? -15.256 14.287 19.623 1.00 87.81 414 HIS A C 1
ATOM 3252 O O . HIS A 1 414 ? -16.328 14.896 19.668 1.00 87.81 414 HIS A O 1
ATOM 3258 N N . GLY A 1 415 ? -14.687 13.796 20.727 1.00 88.62 415 GLY A N 1
ATOM 3259 C CA . GLY A 1 415 ? -15.160 14.083 22.081 1.00 88.62 415 GLY A CA 1
ATOM 3260 C C . GLY A 1 415 ? -16.331 13.227 22.563 1.00 88.62 415 GLY A C 1
ATOM 3261 O O . GLY A 1 415 ? -16.955 13.579 23.559 1.00 88.62 415 GLY A O 1
ATOM 3262 N N . TRP A 1 416 ? -16.651 12.105 21.916 1.00 94.44 416 TRP A N 1
ATOM 3263 C CA . TRP A 1 416 ? -17.596 11.126 22.456 1.00 94.44 416 TRP A CA 1
ATOM 3264 C C . TRP A 1 416 ? -16.889 10.035 23.257 1.00 94.44 416 TRP A C 1
ATOM 3266 O O . TRP A 1 416 ? -15.855 9.497 22.859 1.00 94.44 416 TRP A O 1
ATOM 3276 N N . LYS A 1 417 ? -17.497 9.676 24.387 1.00 95.56 417 LYS A N 1
ATOM 3277 C CA . LYS A 1 417 ? -17.144 8.507 25.184 1.00 95.56 417 LYS A CA 1
ATOM 3278 C C . LYS A 1 417 ? -18.369 7.623 25.349 1.00 95.56 417 LYS A C 1
ATOM 3280 O O . LYS A 1 417 ? -19.380 8.045 25.908 1.00 95.56 417 LYS A O 1
ATOM 3285 N N . ILE A 1 418 ? -18.254 6.386 24.892 1.00 96.38 418 ILE A N 1
ATOM 3286 C CA . ILE A 1 418 ? -19.293 5.367 24.983 1.00 96.38 418 ILE A CA 1
ATOM 3287 C C . ILE A 1 418 ? -18.877 4.381 26.066 1.00 96.38 418 ILE A C 1
ATOM 3289 O O . ILE A 1 418 ? -17.838 3.737 25.944 1.00 96.38 418 ILE A O 1
ATOM 3293 N N . THR A 1 419 ? -19.648 4.273 27.142 1.00 96.06 419 THR A N 1
ATOM 3294 C CA . THR A 1 419 ? -19.384 3.326 28.235 1.00 96.06 419 THR A CA 1
ATOM 3295 C C . THR A 1 419 ? -20.300 2.121 28.126 1.00 96.06 419 THR A C 1
ATOM 3297 O O . THR A 1 419 ? -21.491 2.276 27.854 1.00 96.06 419 THR A O 1
ATOM 3300 N N . LEU A 1 420 ? -19.738 0.935 28.350 1.00 94.38 420 LEU A N 1
ATOM 3301 C CA . LEU A 1 420 ? -20.405 -0.346 28.137 1.00 94.38 420 LEU A CA 1
ATOM 3302 C C . LEU A 1 420 ? -20.272 -1.216 29.379 1.00 94.38 420 LEU A C 1
ATOM 3304 O O . LEU A 1 420 ? -19.158 -1.513 29.802 1.00 94.38 420 LEU A O 1
ATOM 3308 N N . ASP A 1 421 ? -21.375 -1.734 29.902 1.00 90.38 421 ASP A N 1
ATOM 3309 C CA . ASP A 1 421 ? -21.302 -2.592 31.088 1.00 90.38 421 ASP A CA 1
ATOM 3310 C C . ASP A 1 421 ? -20.554 -3.899 30.830 1.00 90.38 421 ASP A C 1
ATOM 3312 O O . ASP A 1 421 ? -19.810 -4.370 31.687 1.00 90.38 421 ASP A O 1
ATOM 3316 N N . ARG A 1 422 ? -20.708 -4.483 29.636 1.00 91.56 422 ARG A N 1
ATOM 3317 C CA . ARG A 1 422 ? -20.087 -5.765 29.253 1.00 91.56 422 ARG A CA 1
ATOM 3318 C C . ARG A 1 422 ? -18.928 -5.626 28.267 1.00 91.56 422 ARG A C 1
ATOM 3320 O O . ARG A 1 422 ? -18.366 -6.639 27.859 1.00 91.56 422 ARG A O 1
ATOM 3327 N N . GLY A 1 423 ? -18.573 -4.397 27.895 1.00 93.50 423 GLY A N 1
ATOM 3328 C CA . GLY A 1 423 ? -17.590 -4.152 26.844 1.00 93.50 423 GLY A CA 1
ATOM 3329 C C . GLY A 1 423 ? -18.100 -4.640 25.488 1.00 93.50 423 GLY A C 1
ATOM 3330 O O . GLY A 1 423 ? -19.297 -4.556 25.204 1.00 93.50 423 GLY A O 1
ATOM 3331 N N . LEU A 1 424 ? -17.208 -5.171 24.657 1.00 94.88 424 LEU A N 1
ATOM 3332 C CA . LEU A 1 424 ? -17.571 -5.711 23.345 1.00 94.88 424 LEU A CA 1
ATOM 3333 C C . LEU A 1 424 ? -18.202 -7.116 23.423 1.00 94.88 424 LEU A C 1
ATOM 3335 O O . LEU A 1 424 ? -18.771 -7.576 22.435 1.00 94.88 424 LEU A O 1
ATOM 3339 N N . ASP A 1 425 ? -18.183 -7.813 24.565 1.00 94.81 425 ASP A N 1
ATOM 3340 C CA . ASP A 1 425 ? -18.823 -9.133 24.730 1.00 94.81 425 ASP A CA 1
ATOM 3341 C C . ASP A 1 425 ? -20.353 -9.045 24.933 1.00 94.81 425 ASP A C 1
ATOM 3343 O O . ASP A 1 425 ? -20.909 -9.392 25.983 1.00 94.81 425 ASP A O 1
ATOM 3347 N N . LEU A 1 426 ? -21.036 -8.561 23.893 1.00 93.56 426 LEU A N 1
ATOM 3348 C CA . LEU A 1 426 ? -22.482 -8.336 23.868 1.00 93.56 426 LEU A CA 1
ATOM 3349 C C . LEU A 1 426 ? -23.292 -9.584 23.497 1.00 93.56 426 LEU A C 1
ATOM 3351 O O . LEU A 1 426 ? -24.466 -9.684 23.835 1.00 93.56 426 LEU A O 1
ATOM 3355 N N . PHE A 1 427 ? -22.704 -10.536 22.777 1.00 94.75 427 PHE A N 1
ATOM 3356 C CA . PHE A 1 427 ? -23.454 -11.637 22.169 1.00 94.75 427 PHE A CA 1
ATOM 3357 C C . PHE A 1 427 ? -23.351 -12.926 22.979 1.00 94.75 427 PHE A C 1
ATOM 3359 O O . PHE A 1 427 ? -22.319 -13.241 23.577 1.00 94.75 427 PHE A O 1
ATOM 3366 N N . GLN A 1 428 ? -24.437 -13.693 22.984 1.00 93.38 428 GLN A N 1
ATOM 3367 C CA . GLN A 1 428 ? -24.456 -15.043 23.525 1.00 93.38 428 GLN A CA 1
ATOM 3368 C C . GLN A 1 428 ? -23.682 -16.012 22.63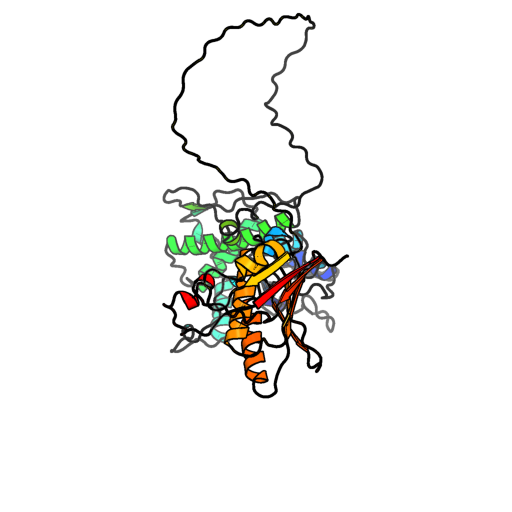0 1.00 93.38 428 GLN A C 1
ATOM 3370 O O . GLN A 1 428 ? -23.408 -15.747 21.456 1.00 93.38 428 GLN A O 1
ATOM 3375 N N . TRP A 1 429 ? -23.318 -17.152 23.214 1.00 91.94 429 TRP A N 1
ATOM 3376 C CA . TRP A 1 429 ? -22.673 -18.224 22.474 1.00 91.94 429 TRP A CA 1
ATOM 3377 C C . TRP A 1 429 ? -23.609 -18.771 21.390 1.00 91.94 429 TRP A C 1
ATOM 3379 O O . TRP A 1 429 ? -24.818 -18.879 21.584 1.00 91.94 429 TRP A O 1
ATOM 3389 N N . PHE A 1 430 ? -23.029 -19.134 20.252 1.00 89.31 430 PHE A N 1
ATOM 3390 C CA . PHE A 1 430 ? -23.716 -19.818 19.167 1.00 89.31 430 PHE A CA 1
ATOM 3391 C C . PHE A 1 430 ? -22.751 -20.789 18.488 1.00 89.31 430 PHE A C 1
ATOM 3393 O O . PHE A 1 430 ? -21.532 -20.612 18.544 1.00 89.31 430 PHE A O 1
ATOM 3400 N N . GLU A 1 431 ? -23.302 -21.793 17.812 1.00 86.12 431 GLU A N 1
ATOM 3401 C CA . GLU A 1 431 ? -22.515 -22.753 17.046 1.00 86.12 431 GLU A CA 1
ATOM 3402 C C . GLU A 1 431 ? -21.925 -22.097 15.792 1.00 86.12 431 GLU A C 1
ATOM 3404 O O . GLU A 1 431 ? -22.649 -21.621 14.911 1.00 86.12 431 GLU A O 1
ATOM 3409 N N . PHE A 1 432 ? -20.597 -22.056 15.710 1.00 84.44 432 PHE A N 1
ATOM 3410 C CA . PHE A 1 432 ? -19.905 -21.451 14.582 1.00 84.44 432 PHE A CA 1
ATOM 3411 C C . PHE A 1 432 ? -19.846 -22.421 13.397 1.00 84.44 432 PHE A C 1
ATOM 3413 O O . PHE A 1 432 ? -19.225 -23.477 13.475 1.00 84.44 432 PHE A O 1
ATOM 3420 N N . SER A 1 433 ? -20.473 -22.035 12.288 1.00 85.56 433 SER A N 1
ATOM 3421 C CA . SER A 1 433 ? -20.431 -22.748 11.011 1.00 85.56 433 SER A CA 1
ATOM 3422 C C . SER A 1 433 ? -20.454 -21.728 9.868 1.00 85.56 433 SER A C 1
ATOM 3424 O O . SER A 1 433 ? -21.189 -20.742 9.986 1.00 85.56 433 SER A O 1
ATOM 3426 N N . PRO A 1 434 ? -19.721 -21.950 8.757 1.00 84.56 434 PRO A N 1
ATOM 3427 C CA . PRO A 1 434 ? -19.739 -21.058 7.592 1.00 84.56 434 PRO A CA 1
ATOM 3428 C C . PRO A 1 434 ? -21.140 -20.802 7.020 1.00 84.56 434 PRO A C 1
ATOM 3430 O O . PRO A 1 434 ? -21.377 -19.768 6.406 1.00 84.56 434 PRO A O 1
ATOM 3433 N N . PHE A 1 435 ? -22.078 -21.729 7.240 1.00 88.25 435 PHE A N 1
ATOM 3434 C CA . PHE A 1 435 ? -23.455 -21.642 6.746 1.00 88.25 435 PHE A CA 1
ATOM 3435 C C . PHE A 1 435 ? -24.452 -21.136 7.799 1.00 88.25 435 PHE A C 1
ATOM 3437 O O . PHE A 1 435 ? -25.640 -20.996 7.510 1.00 88.25 435 PHE A O 1
ATOM 3444 N N . ASN A 1 436 ? -24.001 -20.863 9.027 1.00 88.62 436 ASN A N 1
ATOM 3445 C CA . ASN A 1 436 ? -24.854 -20.289 10.060 1.00 88.62 436 ASN A CA 1
ATOM 3446 C C . ASN A 1 436 ? -24.940 -18.769 9.873 1.00 88.62 436 ASN A C 1
ATOM 3448 O O . ASN A 1 436 ? -23.933 -18.072 9.971 1.00 88.62 436 ASN A O 1
ATOM 3452 N N . ALA A 1 437 ? -26.150 -18.234 9.688 1.00 88.38 437 ALA A N 1
ATOM 3453 C CA . ALA A 1 437 ? -26.372 -16.792 9.563 1.00 88.38 437 ALA A CA 1
ATOM 3454 C C . ALA A 1 437 ? -25.800 -15.997 10.751 1.00 88.38 437 ALA A C 1
ATOM 3456 O O . ALA A 1 437 ? -25.253 -14.915 10.553 1.00 88.38 437 ALA A O 1
ATOM 3457 N N . ALA A 1 438 ? -25.841 -16.551 11.968 1.00 89.69 438 ALA A N 1
ATOM 3458 C CA . ALA A 1 438 ? -25.250 -15.928 13.151 1.00 89.69 438 ALA A CA 1
ATOM 3459 C C . ALA A 1 438 ? -23.721 -15.777 13.049 1.00 89.69 438 ALA A C 1
ATOM 3461 O O . ALA A 1 438 ? -23.159 -14.902 13.699 1.00 89.69 438 ALA A O 1
ATOM 3462 N N . ALA A 1 439 ? -23.027 -16.568 12.226 1.00 87.19 439 ALA A N 1
ATOM 3463 C CA . ALA A 1 439 ? -21.592 -16.400 12.006 1.00 87.19 439 ALA A CA 1
ATOM 3464 C C . ALA A 1 439 ? -21.264 -15.122 11.216 1.00 87.19 439 ALA A C 1
ATOM 3466 O O . ALA A 1 439 ? -20.213 -14.535 11.447 1.00 87.19 439 ALA A O 1
ATOM 3467 N N . VAL A 1 440 ? -22.174 -14.656 10.353 1.00 86.44 440 VAL A N 1
ATOM 3468 C CA . VAL A 1 440 ? -21.945 -13.515 9.445 1.00 86.44 440 VAL A CA 1
ATOM 3469 C C . VAL A 1 440 ? -22.700 -12.255 9.886 1.00 86.44 440 VAL A C 1
ATOM 3471 O O . VAL A 1 440 ? -22.168 -11.148 9.788 1.00 86.44 440 VAL A O 1
ATOM 3474 N N . MET A 1 441 ? -23.928 -12.422 10.388 1.00 91.19 441 MET A N 1
ATOM 3475 C CA . MET A 1 441 ? -24.858 -11.349 10.749 1.00 91.19 441 MET A CA 1
ATOM 3476 C C . MET A 1 441 ? -24.992 -11.247 12.271 1.00 91.19 441 MET A C 1
ATOM 3478 O O . MET A 1 441 ? -25.466 -12.178 12.930 1.00 91.19 441 MET A O 1
ATOM 3482 N N . GLN A 1 442 ? -24.608 -10.101 12.837 1.00 93.12 442 GLN A N 1
ATOM 3483 C CA . GLN A 1 442 ? -24.706 -9.867 14.281 1.00 93.12 442 GLN A CA 1
ATOM 3484 C C . GLN A 1 442 ? -26.162 -9.798 14.747 1.00 93.12 442 GLN A C 1
ATOM 3486 O O . GLN A 1 442 ? -26.508 -10.334 15.794 1.00 93.12 442 GLN A O 1
ATOM 3491 N N . GLU A 1 443 ? -27.038 -9.243 13.915 1.00 94.12 443 GLU A N 1
ATOM 3492 C CA . GLU A 1 443 ? -28.464 -9.078 14.173 1.00 94.12 443 GLU A CA 1
ATOM 3493 C C . GLU A 1 443 ? -29.192 -10.419 14.353 1.00 94.12 443 GLU A C 1
ATOM 3495 O O . GLU A 1 443 ? -30.256 -10.466 14.970 1.00 94.12 443 GLU A O 1
ATOM 3500 N N . ALA A 1 444 ? -28.628 -11.521 13.849 1.00 93.06 444 ALA A N 1
ATOM 3501 C CA . ALA A 1 444 ? -29.185 -12.860 14.019 1.00 93.06 444 ALA A CA 1
ATOM 3502 C C . ALA A 1 444 ? -28.845 -13.496 15.384 1.00 93.06 444 ALA A C 1
ATOM 3504 O O . ALA A 1 444 ? -29.457 -14.511 15.746 1.00 93.06 444 ALA A O 1
ATOM 3505 N N . ARG A 1 445 ? -27.897 -12.920 16.138 1.00 94.12 445 ARG A N 1
ATOM 3506 C CA . ARG A 1 445 ? -27.410 -13.422 17.433 1.00 94.12 445 ARG A CA 1
ATOM 3507 C C . ARG A 1 445 ? -28.291 -12.937 18.576 1.00 94.12 445 ARG A C 1
ATOM 3509 O O . ARG A 1 445 ? -28.821 -11.832 18.536 1.00 94.12 445 ARG A O 1
ATOM 3516 N N . MET A 1 446 ? -28.415 -13.766 19.610 1.00 94.88 446 MET A N 1
ATOM 3517 C CA . MET A 1 446 ? -29.022 -13.341 20.871 1.00 94.88 446 MET A CA 1
ATOM 3518 C C . MET A 1 446 ? -28.036 -12.479 21.664 1.00 94.88 446 MET A C 1
ATOM 3520 O O . MET A 1 446 ? -26.848 -12.802 21.746 1.00 94.88 446 MET A O 1
ATOM 3524 N N . THR A 1 447 ? -28.523 -11.390 22.246 1.00 94.81 447 THR A N 1
ATOM 3525 C CA . THR A 1 447 ? -27.744 -10.488 23.098 1.00 94.81 447 THR A CA 1
ATOM 3526 C C . THR A 1 447 ? -27.753 -10.919 24.557 1.00 94.81 447 THR A C 1
ATOM 3528 O O . THR A 1 447 ? -28.739 -11.445 25.071 1.00 94.81 447 THR A O 1
ATOM 3531 N N . LYS A 1 448 ? -26.644 -10.644 25.237 1.00 93.62 448 LYS A N 1
ATOM 3532 C CA . LYS A 1 448 ? -26.558 -10.541 26.690 1.00 93.62 448 LYS A CA 1
ATOM 3533 C C . LYS A 1 448 ? -27.041 -9.141 27.069 1.00 93.62 448 LYS A C 1
ATOM 3535 O O . LYS A 1 448 ? -26.666 -8.173 26.408 1.00 93.62 448 LYS A O 1
ATOM 3540 N N . GLY A 1 449 ? -27.870 -9.029 28.096 1.00 90.44 449 GLY A N 1
ATOM 3541 C CA . GLY A 1 449 ? -28.411 -7.759 28.556 1.00 90.44 449 GLY A CA 1
ATOM 3542 C C . GLY A 1 449 ? -27.283 -6.820 28.970 1.00 90.44 449 GLY A C 1
ATOM 3543 O O . GLY A 1 449 ? -26.395 -7.219 29.727 1.00 90.44 449 GLY A O 1
ATOM 3544 N N . CYS A 1 450 ? -27.280 -5.596 28.447 1.00 93.00 450 CYS A N 1
ATOM 3545 C CA . CYS A 1 450 ? -26.258 -4.609 28.775 1.00 93.00 450 CYS A CA 1
ATOM 3546 C C . CYS A 1 450 ? -26.799 -3.185 28.705 1.00 93.00 450 CYS A C 1
ATOM 3548 O O . CYS A 1 450 ? -27.736 -2.896 27.959 1.00 93.00 450 CYS A O 1
ATOM 3550 N N . GLU A 1 451 ? -26.128 -2.280 29.403 1.00 94.31 451 GLU A N 1
ATOM 3551 C CA . GLU A 1 451 ? -26.364 -0.850 29.277 1.00 94.31 451 GLU A CA 1
ATOM 3552 C C . GLU A 1 451 ? -25.221 -0.189 28.499 1.00 94.31 451 GLU A C 1
ATOM 3554 O O . GLU A 1 451 ? -24.045 -0.554 28.628 1.00 94.31 451 GLU A O 1
ATOM 3559 N N . VAL A 1 452 ? -25.588 0.767 27.647 1.00 96.00 452 VAL A N 1
ATOM 3560 C CA . VAL A 1 452 ? -24.673 1.562 26.828 1.00 96.00 452 VAL A CA 1
ATOM 3561 C C . VAL A 1 452 ? -24.995 3.029 27.054 1.00 96.00 452 VAL A C 1
ATOM 3563 O O . VAL A 1 452 ? -26.114 3.469 26.796 1.00 96.00 452 VAL A O 1
ATOM 3566 N N . SER A 1 453 ? -24.021 3.800 27.529 1.00 96.06 453 SER A N 1
ATOM 3567 C CA . SER A 1 453 ? -24.192 5.242 27.737 1.00 96.06 453 SER A CA 1
ATOM 3568 C C . SER A 1 453 ? -23.279 6.029 26.813 1.00 96.06 453 SER A C 1
ATOM 3570 O O . SER A 1 453 ? -22.097 5.717 26.691 1.00 96.06 453 SER A O 1
ATOM 3572 N N . TYR A 1 454 ? -23.832 7.062 26.189 1.00 96.12 454 TYR A N 1
ATOM 3573 C CA . TYR A 1 454 ? -23.159 7.941 25.242 1.00 96.12 454 TYR A CA 1
ATOM 3574 C C . TYR A 1 454 ? -22.993 9.299 25.904 1.00 96.12 454 TYR A C 1
ATOM 3576 O O . TYR A 1 454 ? -23.981 9.975 26.193 1.00 96.12 454 TYR A O 1
ATOM 3584 N N . ILE A 1 455 ? -21.748 9.676 26.168 1.00 94.62 455 ILE A N 1
ATOM 3585 C CA . ILE A 1 455 ? -21.404 10.856 26.956 1.00 94.62 455 ILE A CA 1
ATOM 3586 C C . ILE A 1 455 ? -20.527 11.755 26.098 1.00 94.62 455 ILE A C 1
ATOM 3588 O O . ILE A 1 455 ? -19.554 11.285 25.500 1.00 94.62 455 ILE A O 1
ATOM 3592 N N . ARG A 1 456 ? -20.838 13.050 26.053 1.00 91.75 456 ARG A N 1
ATOM 3593 C CA . ARG A 1 456 ? -19.982 14.030 25.400 1.00 91.75 456 ARG A CA 1
ATOM 3594 C C . ARG A 1 456 ? -18.942 14.503 26.406 1.00 91.75 456 ARG A C 1
ATOM 3596 O O . ARG A 1 456 ? -19.257 15.057 27.456 1.00 91.75 456 ARG A O 1
ATOM 3603 N N . GLN A 1 457 ? -17.677 14.262 26.106 1.00 86.12 457 GLN A N 1
ATOM 3604 C CA . GLN A 1 457 ? -16.575 14.812 26.873 1.00 86.12 457 GLN A CA 1
ATOM 3605 C C . GLN A 1 457 ? -16.409 16.282 26.485 1.00 86.12 457 GLN A C 1
ATOM 3607 O O . GLN A 1 457 ? -16.310 16.616 25.304 1.00 86.12 457 GLN A O 1
ATOM 3612 N N . ALA A 1 458 ? -16.420 17.167 27.482 1.00 65.62 458 ALA A N 1
ATOM 3613 C CA . ALA A 1 458 ? -16.033 18.553 27.269 1.00 65.62 458 ALA A CA 1
ATOM 3614 C C . ALA A 1 458 ? -14.562 18.588 26.827 1.00 65.62 458 ALA A C 1
ATOM 3616 O O . ALA A 1 458 ? -13.723 17.925 27.441 1.00 65.62 458 ALA A O 1
ATOM 3617 N N . SER A 1 459 ? -14.312 19.302 25.729 1.00 52.09 459 SER A N 1
ATOM 3618 C CA . SER A 1 459 ? -12.989 19.525 25.138 1.00 52.09 459 SER A CA 1
ATOM 3619 C C . SER A 1 459 ? -12.075 20.320 26.058 1.00 52.09 459 SER A C 1
ATOM 3621 O O . SER A 1 459 ? -12.590 21.257 26.714 1.00 52.09 459 SER A O 1
#

Sequence (459 aa):
KLFVSNANGKIGLVGYWDCICFDEFAGKDKKVDKTLVDIMKNYMANRTFSRGIEQLSAEASMVFMGNTQKSVAYMLKHSHFYEPLPDKYIDSAFLDRIHAFNPGWEVQPVRHELFCTGYGFVVDYIAEVLKHLRTEDYTGLYKPHFEISSEVSTRDQTGFEKTFSGLMKIIHPDGKATPEEIAELLEFAMECRRRVREQILRIDDTFKANDFAYRPLAGGAAVTVLTPEEQQYPAFASLRPLSSEATPAAPETPAVDETPGAPLPEAQGKPQSDATTKPVAAAVSEASGAQSATTAQLKEQHLVVPENAKGWSYRRLFADYLQGCSGIIIRDPYIRAFHQVRNLAEFLRMVNEITPVGDEVTVHLITGSDQETMEKQVENLGQVQDSFAGTSTPFTWEIDASPNFHARSITTDHGWKITLDRGLDLFQWFEFSPFNAAAVMQEARMTKGCEVSYIRQAS

Foldseek 3Di:
DQQADPVPRDGHPQAVDQEDEDPQQFAQPDDDDLVVLVQLLCCLVPQWGDDVPDIDHGNYHYHYDHDDQAFPLQCLAPHFRCVRHHPSCLDLSSLLSQLFDDDPVVDDPDDPVPDDPDDDDDPVVVVVLLVVLVPDQPLCLLVVWKDWPKDDDPSNSVSLSVQLSSCCCVPVVVSDDDNVRSVVSSLNSNLRSLSSVLRSCQSDVVDDDIWGWMDTPVDDDIDTRDHPSCVVCVVSSPDHPPDPDDDDDDDDDDDDDDDDDDDDDDDDDDDDDDDDDDDDDDDDDDDPDPDDPDLPPDDWDKDKDDFQAFQDDLCVVPLSVLAPFQEKEWQEAPCFDPVSLVLVLRNLVSSLVRAPRNAAHEYEYEYADDPPRVVVSCVSVVVSQVVCRNGSYRYYYDHDPDPPRHWGWMATPQQKIKGKPNHSQFFDDDDDDPPDPVNPDVSGTGTHIIMITIDGHDD